Protein AF-A0A5K1K289-F1 (afdb_monomer)

Sequence (414 aa):
MEVDVPARVEAQDSLDLVARRGSVIDAVRGSGSGGRAANVGGSDRELPSACEKLRVLYRQAMAKGHEQRGRTKKTGVDGQLGPEMDSLVNAGTRAGLGCYQLPVMAYFENDRNVSDHRECRRDDSKGCPRCYVPPSTICCSLCNPDDPAFAILTRIPPPLKTSAPRASKVATDYKMSSTDVEFRVALNDFRRQHTLKRYGHVHLNNLGAGMIMGDETLDRIADCAHAGKLTTVETLYQETKWPKSRELGSELLELVNTCCLVRYYPSNSPFVTTPLRTRQPHAEGGPCPSHTAESRPAASRSSGKTVRQCSACGQSGHIKSNVKCPARQKELASDKENSALVSTGSVEATSGPAATPSPTSGDSERPLMMATASGEQTGMLTVYESLWEEPAFHRTRRVMPLSSLIESLRANGA

Organism: NCBI:txid34458

Foldseek 3Di:
DDDDDDDDDDDDDDDDDDDDDDDDDDDDDDDDDDDDDDPPPDPPVPDDDLLRVLLVVLVVQVVVVVVVVPDDDDDDPPVDDRPLVVCLVCQCPDPPRLFNVSSVCSVVVVVVDDQCQCVCPVPDPVGHPVSDDDPDPDGDCSVCVPDVVCVVVPDPDPPPCPPQQAADDFDPPDDDDVLLVVLLVVVQVVLLVVCCVPPNDVCCVPVNSCVQPNPQLSSQLSRCLVVVQLDDLVSSCSNRVRPCSVVCVVVSVVSSCVRRVVPPCPPPPVPPPPPPPPPDDDDDDDDDDDDDDDDDDDDDPDDDDDFDAAPQQRHGDDHVPDPPDPSVVVVVVVVPPPDDDDDDDDDDDDDDDDDDDDDDDDDDDDDDDDDDDDDDDDDPDDDDPPPPPDDDPPPPPPPPPVVVVVVVVVVPDD

Mean predicted aligned error: 19.13 Å

Structure (mmCIF, N/CA/C/O backbone):
data_AF-A0A5K1K289-F1
#
_entry.id   AF-A0A5K1K289-F1
#
loop_
_atom_site.group_PDB
_atom_site.id
_atom_site.type_symbol
_atom_site.label_atom_id
_atom_site.label_alt_id
_atom_site.label_comp_id
_atom_site.label_asym_id
_atom_site.label_entity_id
_atom_site.label_seq_id
_atom_site.pdbx_PDB_ins_code
_atom_site.Cartn_x
_atom_site.Cartn_y
_atom_site.Cartn_z
_atom_site.occupancy
_atom_site.B_iso_or_equiv
_atom_site.auth_seq_id
_atom_site.auth_comp_id
_atom_site.auth_asym_id
_atom_site.auth_atom_id
_atom_site.pdbx_PDB_model_num
ATOM 1 N N . MET A 1 1 ? -26.372 37.349 -21.882 1.00 47.47 1 MET A N 1
ATOM 2 C CA . MET A 1 1 ? -24.943 37.716 -21.941 1.00 47.47 1 MET A CA 1
ATOM 3 C C . MET A 1 1 ? -24.239 36.586 -22.662 1.00 47.47 1 MET A C 1
ATOM 5 O O . MET A 1 1 ? -23.701 35.685 -22.035 1.00 47.47 1 MET A O 1
ATOM 9 N N . GLU A 1 2 ? -24.396 36.589 -23.982 1.00 41.84 2 GLU A N 1
ATOM 10 C CA . GLU A 1 2 ? -23.627 35.754 -24.901 1.00 41.84 2 GLU A CA 1
ATOM 11 C C . GLU A 1 2 ? -22.216 36.330 -24.973 1.00 41.84 2 GLU A C 1
ATOM 13 O O . GLU A 1 2 ? -22.052 37.548 -25.062 1.00 41.84 2 GLU A O 1
ATOM 18 N N . VAL A 1 3 ? -21.208 35.467 -24.877 1.00 50.22 3 VAL A N 1
ATOM 19 C CA . VAL A 1 3 ? -19.817 35.852 -25.103 1.00 50.22 3 VAL A CA 1
ATOM 20 C C . VAL A 1 3 ? -19.289 34.966 -26.218 1.00 50.22 3 VAL A C 1
ATOM 22 O O . VAL A 1 3 ? -19.050 33.774 -26.027 1.00 50.22 3 VAL A O 1
ATOM 25 N N . ASP A 1 4 ? -19.184 35.589 -27.387 1.00 47.75 4 ASP A N 1
ATOM 26 C CA . ASP A 1 4 ? -18.497 35.127 -28.586 1.00 47.75 4 ASP A CA 1
ATOM 27 C C . ASP A 1 4 ? -17.032 34.773 -28.291 1.00 47.75 4 ASP A C 1
ATOM 29 O O . ASP A 1 4 ? -16.306 35.541 -27.655 1.00 47.75 4 ASP A O 1
ATOM 33 N N . VAL A 1 5 ? -16.576 33.635 -28.816 1.00 52.50 5 VAL A N 1
ATOM 34 C CA . VAL A 1 5 ? -15.156 33.263 -28.878 1.00 52.50 5 VAL A CA 1
ATOM 35 C C . VAL A 1 5 ? -14.805 33.042 -30.349 1.00 52.50 5 VAL A C 1
ATOM 37 O O . VAL A 1 5 ? -15.327 32.100 -30.949 1.00 52.50 5 VAL A O 1
ATOM 40 N N . PRO A 1 6 ? -13.932 33.862 -30.962 1.00 57.88 6 PRO A N 1
ATOM 41 C CA . PRO A 1 6 ? -13.556 33.659 -32.349 1.00 57.88 6 PRO A CA 1
ATOM 42 C C . PRO A 1 6 ? -12.428 32.631 -32.491 1.00 57.88 6 PRO A C 1
ATOM 44 O O . PRO A 1 6 ? -11.416 32.659 -31.789 1.00 57.88 6 PRO A O 1
ATOM 47 N N . ALA A 1 7 ? -12.610 31.757 -33.477 1.00 50.91 7 ALA A N 1
ATOM 48 C CA . ALA A 1 7 ? -11.600 30.879 -34.042 1.00 50.91 7 ALA A CA 1
ATOM 49 C C . ALA A 1 7 ? -10.702 31.627 -35.050 1.00 50.91 7 ALA A C 1
ATOM 51 O O . ALA A 1 7 ? -11.191 32.427 -35.848 1.00 50.91 7 ALA A O 1
ATOM 52 N N . ARG A 1 8 ? -9.399 31.312 -35.056 1.00 43.56 8 ARG A N 1
ATOM 53 C CA . ARG A 1 8 ? -8.433 31.586 -36.143 1.00 43.56 8 ARG A CA 1
ATOM 54 C C . ARG A 1 8 ? -7.220 30.659 -35.923 1.00 43.56 8 ARG A C 1
ATOM 56 O O . ARG A 1 8 ? -6.615 30.734 -34.863 1.00 43.56 8 ARG A O 1
ATOM 63 N N . VAL A 1 9 ? -7.051 29.547 -36.648 1.00 45.78 9 VAL A N 1
ATOM 64 C CA . VAL A 1 9 ? -6.423 29.356 -37.981 1.00 45.78 9 VAL A CA 1
ATOM 65 C C . VAL A 1 9 ? -5.069 30.066 -38.113 1.00 45.78 9 VAL A C 1
ATOM 67 O O . VAL A 1 9 ? -5.050 31.287 -38.191 1.00 45.78 9 VAL A O 1
ATOM 70 N N . GLU A 1 10 ? -3.965 29.310 -38.147 1.00 42.19 10 GLU A N 1
ATOM 71 C CA . GLU A 1 10 ? -3.075 29.173 -39.319 1.00 42.19 10 GLU A CA 1
ATOM 72 C C . GLU A 1 10 ? -1.909 28.201 -39.048 1.00 42.19 10 GLU A C 1
ATOM 74 O O . GLU A 1 10 ? -1.416 28.058 -37.930 1.00 42.19 10 GLU A O 1
ATOM 79 N N . ALA A 1 11 ? -1.554 27.478 -40.107 1.00 41.41 11 ALA A N 1
ATOM 80 C CA . ALA A 1 11 ? -0.524 26.457 -40.212 1.00 41.41 11 ALA A CA 1
ATOM 81 C C . ALA A 1 11 ? 0.738 27.030 -40.896 1.00 41.41 11 ALA A C 1
ATOM 83 O O . ALA A 1 11 ? 0.713 28.174 -41.339 1.00 41.41 11 ALA A O 1
ATOM 84 N N . GLN A 1 12 ? 1.752 26.164 -41.075 1.00 35.34 12 GLN A N 1
ATOM 85 C CA . GLN A 1 12 ? 2.943 26.309 -41.947 1.00 35.34 12 GLN A CA 1
ATOM 86 C C . GLN A 1 12 ? 4.083 27.168 -41.366 1.00 35.34 12 GLN A C 1
ATOM 88 O O . GLN A 1 12 ? 3.843 28.127 -40.651 1.00 35.34 12 GLN A O 1
ATOM 93 N N . ASP A 1 13 ? 5.372 26.921 -41.598 1.00 35.12 13 ASP A N 1
ATOM 94 C CA . ASP A 1 13 ? 6.132 25.915 -42.353 1.00 35.12 13 ASP A CA 1
ATOM 95 C C . ASP A 1 13 ? 7.621 26.055 -41.932 1.00 35.12 13 ASP A C 1
ATOM 97 O O . ASP A 1 13 ? 7.991 27.045 -41.302 1.00 35.12 13 ASP A O 1
ATOM 101 N N . SER A 1 14 ? 8.475 25.147 -42.424 1.00 36.44 14 SER A N 1
ATOM 102 C CA . SER A 1 14 ? 9.926 25.331 -42.694 1.00 36.44 14 SER A CA 1
ATOM 103 C C . SER A 1 14 ? 10.974 24.780 -41.707 1.00 36.44 14 SER A C 1
ATOM 105 O O . SER A 1 14 ? 11.369 25.398 -40.722 1.00 36.44 14 SER A O 1
ATOM 107 N N . LEU A 1 15 ? 11.464 23.588 -42.078 1.00 39.09 15 LEU A N 1
ATOM 108 C CA . LEU A 1 15 ? 12.870 23.236 -42.375 1.00 39.09 15 LEU A CA 1
ATOM 109 C C . LEU A 1 15 ? 13.919 24.363 -42.223 1.00 39.09 15 LEU A C 1
ATOM 111 O O . LEU A 1 15 ? 13.751 25.419 -42.821 1.00 39.09 15 LEU A O 1
ATOM 115 N N . ASP A 1 16 ? 15.054 24.103 -41.554 1.00 32.56 16 ASP A N 1
ATOM 116 C CA . ASP A 1 16 ? 16.303 23.700 -42.235 1.00 32.56 16 ASP A CA 1
ATOM 117 C C . ASP A 1 16 ? 17.532 23.531 -41.306 1.00 32.56 16 ASP A C 1
ATOM 119 O O . ASP A 1 16 ? 17.652 24.152 -40.254 1.00 32.56 16 ASP A O 1
ATOM 123 N N . LEU A 1 17 ? 18.464 22.699 -41.791 1.00 33.62 17 LEU A N 1
ATOM 124 C CA . LEU A 1 17 ? 19.926 22.692 -41.590 1.00 33.62 17 LEU A CA 1
ATOM 125 C C . LEU A 1 17 ? 20.539 22.744 -40.170 1.00 33.62 17 LEU A C 1
ATOM 127 O O . LEU A 1 17 ? 20.743 23.813 -39.606 1.00 33.62 17 LEU A O 1
ATOM 131 N N . VAL A 1 18 ? 21.164 21.628 -39.758 1.00 35.69 18 VAL A N 1
ATOM 132 C CA . VAL A 1 18 ? 22.560 21.671 -39.267 1.00 35.69 18 VAL A CA 1
ATOM 133 C C . VAL A 1 18 ? 23.358 20.506 -39.851 1.00 35.69 18 VAL A C 1
ATOM 135 O O . VAL A 1 18 ? 23.206 19.345 -39.480 1.00 35.69 18 VAL A O 1
ATOM 138 N N . ALA A 1 19 ? 24.258 20.863 -40.763 1.00 36.12 19 ALA A N 1
ATOM 139 C CA . ALA A 1 19 ? 25.405 20.072 -41.166 1.00 36.12 19 ALA A CA 1
ATOM 140 C C . ALA A 1 19 ? 26.614 20.364 -40.254 1.00 36.12 19 ALA A C 1
ATOM 142 O O . ALA A 1 19 ? 26.738 21.467 -39.724 1.00 36.12 19 ALA A O 1
ATOM 143 N N . ARG A 1 20 ? 27.565 19.414 -40.253 1.00 34.84 20 ARG A N 1
ATOM 144 C CA . ARG A 1 20 ? 29.016 19.509 -39.944 1.00 34.84 20 ARG A CA 1
ATOM 145 C C . ARG A 1 20 ? 29.505 18.910 -38.620 1.00 34.84 20 ARG A C 1
ATOM 147 O O . ARG A 1 20 ? 29.468 19.553 -37.578 1.00 34.84 20 ARG A O 1
ATOM 154 N N . ARG A 1 21 ? 30.167 17.754 -38.758 1.00 35.81 21 ARG A N 1
ATOM 155 C CA . ARG A 1 21 ? 31.602 17.449 -38.488 1.00 35.81 21 ARG A CA 1
ATOM 156 C C . ARG A 1 21 ? 31.706 15.910 -38.466 1.00 35.81 21 ARG A C 1
ATOM 158 O O . ARG A 1 21 ? 30.954 15.286 -37.742 1.00 35.81 21 ARG A O 1
ATOM 165 N N . GLY A 1 22 ? 32.488 15.190 -39.270 1.00 31.39 22 GLY A N 1
ATOM 166 C CA . GLY A 1 22 ? 33.753 15.486 -39.936 1.00 31.39 22 GLY A CA 1
ATOM 167 C C . GLY A 1 22 ? 34.890 14.788 -39.182 1.00 31.39 22 GLY A C 1
ATOM 168 O O . GLY A 1 22 ? 35.335 15.349 -38.192 1.00 31.39 22 GLY A O 1
ATOM 169 N N . SER A 1 23 ? 35.301 13.589 -39.628 1.00 34.81 23 SER A N 1
ATOM 170 C CA . SER A 1 23 ? 36.657 12.981 -39.549 1.00 34.81 23 SER A CA 1
ATOM 171 C C . SER A 1 23 ? 36.535 11.522 -40.037 1.00 34.81 23 SER A C 1
ATOM 173 O O . SER A 1 23 ? 35.845 10.734 -39.402 1.00 34.81 23 SER A O 1
ATOM 175 N N . VAL A 1 24 ? 36.923 11.158 -41.268 1.00 37.47 24 VAL A N 1
ATOM 176 C CA . VAL A 1 24 ? 38.293 10.780 -41.696 1.00 37.47 24 VAL A CA 1
ATOM 177 C C . VAL A 1 24 ? 38.912 9.787 -40.712 1.00 37.47 24 VAL A C 1
ATOM 179 O O . VAL A 1 24 ? 39.192 10.232 -39.604 1.00 37.47 24 VAL A O 1
ATOM 182 N N . ILE A 1 25 ? 39.049 8.492 -41.074 1.00 37.78 25 ILE A N 1
ATOM 183 C CA . ILE A 1 25 ? 40.308 7.818 -41.495 1.00 37.78 25 ILE A CA 1
ATOM 184 C C . ILE A 1 25 ? 39.994 6.495 -42.257 1.00 37.78 25 ILE A C 1
ATOM 186 O O . ILE A 1 25 ? 39.245 5.652 -41.777 1.00 37.78 25 ILE A O 1
ATOM 190 N N . ASP A 1 26 ? 40.573 6.403 -43.457 1.00 32.72 26 ASP A N 1
ATOM 191 C CA . ASP A 1 26 ? 41.048 5.292 -44.303 1.00 32.72 26 ASP A CA 1
ATOM 192 C C . ASP A 1 26 ? 40.295 3.981 -44.595 1.00 32.72 26 ASP A C 1
ATOM 194 O O . ASP A 1 26 ? 39.949 3.150 -43.758 1.00 32.72 26 ASP A O 1
ATOM 198 N N . ALA A 1 27 ? 40.234 3.755 -45.909 1.00 39.59 27 ALA A N 1
ATOM 199 C CA . ALA A 1 27 ? 40.053 2.492 -46.589 1.00 39.59 27 ALA A CA 1
ATOM 200 C C . ALA A 1 27 ? 41.315 1.619 -46.510 1.00 39.59 27 ALA A C 1
ATOM 202 O O . ALA A 1 27 ? 42.403 2.074 -46.852 1.00 39.59 27 ALA A O 1
ATOM 203 N N . VAL A 1 28 ? 41.143 0.321 -46.244 1.00 38.47 28 VAL A N 1
ATOM 204 C CA . VAL A 1 28 ? 42.024 -0.717 -46.798 1.00 38.47 28 VAL A CA 1
ATOM 205 C C . VAL A 1 28 ? 41.165 -1.855 -47.337 1.00 38.47 28 VAL A C 1
ATOM 207 O O . VAL A 1 28 ? 40.504 -2.596 -46.614 1.00 38.47 28 VAL A O 1
ATOM 210 N N . ARG A 1 29 ? 41.194 -1.960 -48.663 1.00 41.94 29 ARG A N 1
ATOM 211 C CA . ARG A 1 29 ? 40.750 -3.089 -49.474 1.00 41.94 29 ARG A CA 1
ATOM 212 C C . ARG A 1 29 ? 41.887 -4.113 -49.473 1.00 41.94 29 ARG A C 1
ATOM 214 O O . ARG A 1 29 ? 42.987 -3.778 -49.899 1.00 41.94 29 ARG A O 1
ATOM 221 N N . GLY A 1 30 ? 41.631 -5.339 -49.029 1.00 33.19 30 GLY A N 1
ATOM 222 C CA . GLY A 1 30 ? 42.625 -6.413 -49.038 1.00 33.19 30 GLY A CA 1
ATOM 223 C C . GLY A 1 30 ? 41.967 -7.783 -49.122 1.00 33.19 30 GLY A C 1
ATOM 224 O O . GLY A 1 30 ? 41.437 -8.290 -48.140 1.00 33.19 30 GLY A O 1
ATOM 225 N N . SER A 1 31 ? 41.980 -8.350 -50.322 1.00 44.38 31 SER A N 1
ATOM 226 C CA . SER A 1 31 ? 41.535 -9.702 -50.640 1.00 44.38 31 SER A CA 1
ATOM 227 C C . SER A 1 31 ? 42.479 -10.765 -50.066 1.00 44.38 31 SER A C 1
ATOM 229 O O . SER A 1 31 ? 43.686 -10.646 -50.215 1.00 44.38 31 SER A O 1
ATOM 231 N N . GLY A 1 32 ? 41.889 -11.830 -49.515 1.00 41.91 32 GLY A N 1
ATOM 232 C CA . GLY A 1 32 ? 42.283 -13.236 -49.677 1.00 41.91 32 GLY A CA 1
ATOM 233 C C . GLY A 1 32 ? 43.694 -13.701 -49.293 1.00 41.91 32 GLY A C 1
ATOM 234 O O . GLY A 1 32 ? 44.652 -13.433 -49.999 1.00 41.91 32 GLY A O 1
ATOM 235 N N . SER A 1 33 ? 43.765 -14.609 -48.314 1.00 36.38 33 SER A N 1
ATOM 236 C CA . SER A 1 33 ? 44.595 -15.825 -48.401 1.00 36.38 33 SER A CA 1
ATOM 237 C C . SER A 1 33 ? 44.296 -16.757 -47.228 1.00 36.38 33 SER A C 1
ATOM 239 O O . SER A 1 33 ? 44.348 -16.339 -46.072 1.00 36.38 33 SER A O 1
ATOM 241 N N . GLY A 1 34 ? 44.003 -18.024 -47.530 1.00 46.41 34 GLY A N 1
ATOM 242 C CA . GLY A 1 34 ? 43.912 -19.093 -46.542 1.00 46.41 34 GLY A CA 1
ATOM 243 C C . GLY A 1 34 ? 45.229 -19.253 -45.782 1.00 46.41 34 GLY A C 1
ATOM 244 O O . GLY A 1 34 ? 46.280 -19.465 -46.382 1.00 46.41 34 GLY A O 1
ATOM 245 N N . GLY A 1 35 ? 45.155 -19.146 -44.458 1.00 36.97 35 GLY A N 1
ATOM 246 C CA . GLY A 1 35 ? 46.272 -19.316 -43.539 1.00 36.97 35 GLY A CA 1
ATOM 247 C C . GLY A 1 35 ? 45.923 -20.367 -42.495 1.00 36.97 35 GLY A C 1
ATOM 248 O O . GLY A 1 35 ? 44.934 -20.240 -41.780 1.00 36.97 35 GLY A O 1
ATOM 249 N N . ARG A 1 36 ? 46.737 -21.422 -42.463 1.00 42.59 36 ARG A N 1
ATOM 250 C CA . ARG A 1 36 ? 46.759 -22.532 -41.504 1.00 42.59 36 ARG A CA 1
ATOM 251 C C . ARG A 1 36 ? 46.428 -22.108 -40.069 1.00 42.59 36 ARG A C 1
ATOM 253 O O . ARG A 1 36 ? 47.024 -21.176 -39.540 1.00 42.59 36 ARG A O 1
ATOM 260 N N . ALA A 1 37 ? 45.571 -22.905 -39.433 1.00 47.81 37 ALA A N 1
ATOM 261 C CA . ALA A 1 37 ? 45.344 -22.921 -37.997 1.00 47.81 37 ALA A CA 1
ATOM 262 C C . ALA A 1 37 ? 46.673 -23.114 -37.244 1.00 47.81 37 ALA A C 1
ATOM 264 O O . ALA A 1 37 ? 47.209 -24.220 -37.165 1.00 47.81 37 ALA A O 1
ATOM 265 N N . ALA A 1 38 ? 47.208 -22.022 -36.702 1.00 45.38 38 ALA A N 1
ATOM 266 C CA . ALA A 1 38 ? 48.194 -22.076 -35.641 1.00 45.38 38 ALA A CA 1
ATOM 267 C C . ALA A 1 38 ? 47.439 -22.353 -34.338 1.00 45.38 38 ALA A C 1
ATOM 269 O O . ALA A 1 38 ? 46.664 -21.530 -33.857 1.00 45.38 38 ALA A O 1
ATOM 270 N N . ASN A 1 39 ? 47.650 -23.552 -33.805 1.00 51.91 39 ASN A N 1
ATOM 271 C CA . ASN A 1 39 ? 47.181 -23.993 -32.503 1.00 51.91 39 ASN A CA 1
ATOM 272 C C . ASN A 1 39 ? 47.946 -23.208 -31.419 1.00 51.91 39 ASN A C 1
ATOM 274 O O . ASN A 1 39 ? 48.962 -23.670 -30.902 1.00 51.91 39 ASN A O 1
ATOM 278 N N . VAL A 1 40 ? 47.516 -21.974 -31.141 1.00 49.16 40 VAL A N 1
ATOM 279 C CA . VAL A 1 40 ? 48.031 -21.164 -30.030 1.00 49.16 40 VAL A CA 1
ATOM 280 C C . VAL A 1 40 ? 47.318 -21.629 -28.765 1.00 49.16 40 VAL A C 1
ATOM 282 O O . VAL A 1 40 ? 46.292 -21.092 -28.361 1.00 49.16 40 VAL A O 1
ATOM 285 N N . GLY A 1 41 ? 47.866 -22.682 -28.159 1.00 49.41 41 GLY A N 1
ATOM 286 C CA . GLY A 1 41 ? 47.523 -23.146 -26.818 1.00 49.41 41 GLY A CA 1
ATOM 287 C C . GLY A 1 41 ? 48.042 -22.181 -25.753 1.00 49.41 41 GLY A C 1
ATOM 288 O O . GLY A 1 41 ? 48.941 -22.523 -24.993 1.00 49.41 41 GLY A O 1
ATOM 289 N N . GLY A 1 42 ? 47.502 -20.963 -25.724 1.00 49.22 42 GLY A N 1
ATOM 290 C CA . GLY A 1 42 ? 47.603 -20.056 -24.589 1.00 49.22 42 GLY A CA 1
ATOM 291 C C . GLY A 1 42 ? 46.333 -20.202 -23.768 1.00 49.22 42 GLY A C 1
ATOM 292 O O . GLY A 1 42 ? 45.286 -19.702 -24.163 1.00 49.22 42 GLY A O 1
ATOM 293 N N . SER A 1 43 ? 46.395 -20.933 -22.656 1.00 54.25 43 SER A N 1
ATOM 294 C CA . SER A 1 43 ? 45.292 -21.024 -21.700 1.00 54.25 43 SER A CA 1
ATOM 295 C C . SER A 1 43 ? 45.162 -19.703 -20.937 1.00 54.25 43 SER A C 1
ATOM 297 O O . SER A 1 43 ? 45.488 -19.633 -19.749 1.00 54.25 43 SER A O 1
ATOM 299 N N . ASP A 1 44 ? 44.721 -18.649 -21.621 1.00 59.03 44 ASP A N 1
ATOM 300 C CA . ASP A 1 44 ? 44.201 -17.461 -20.962 1.00 59.03 44 ASP A CA 1
ATOM 301 C C . ASP A 1 44 ? 42.974 -17.914 -20.178 1.00 59.03 44 ASP A C 1
ATOM 303 O O . ASP A 1 44 ? 41.914 -18.215 -20.726 1.00 59.03 44 ASP A O 1
ATOM 307 N N . ARG A 1 45 ? 43.155 -18.062 -18.864 1.00 72.00 45 ARG A N 1
ATOM 308 C CA . ARG A 1 45 ? 42.055 -18.271 -17.930 1.00 72.00 45 ARG A CA 1
ATOM 309 C C . ARG A 1 45 ? 41.221 -17.001 -17.946 1.00 72.00 45 ARG A C 1
ATOM 311 O O . ARG A 1 45 ? 41.476 -16.083 -17.169 1.00 72.00 45 ARG A O 1
ATOM 318 N N . GLU A 1 46 ? 40.265 -16.958 -18.864 1.00 85.00 46 GLU A N 1
ATOM 319 C CA . GLU A 1 46 ? 39.296 -15.885 -18.988 1.00 85.00 46 GLU A CA 1
ATOM 320 C C . GLU A 1 46 ? 38.656 -15.669 -17.613 1.00 85.00 46 GLU A C 1
ATOM 322 O O . GLU A 1 46 ? 38.057 -16.573 -17.021 1.00 85.00 46 GLU A O 1
ATOM 327 N N . LEU A 1 47 ? 38.908 -14.495 -17.031 1.00 78.44 47 LEU A N 1
ATOM 328 C CA . LEU A 1 47 ? 38.413 -14.185 -15.700 1.00 78.44 47 LEU A CA 1
ATOM 329 C C . LEU A 1 47 ? 36.882 -14.218 -15.744 1.00 78.44 47 LEU A C 1
ATOM 331 O O . LEU A 1 47 ? 36.295 -13.594 -16.629 1.00 78.44 47 LEU A O 1
ATOM 335 N N . PRO A 1 48 ? 36.217 -14.897 -14.788 1.00 87.75 48 PRO A N 1
ATOM 336 C CA . PRO A 1 48 ? 34.768 -14.997 -14.801 1.00 87.75 48 PRO A CA 1
ATOM 337 C C . PRO A 1 48 ? 34.152 -13.600 -14.795 1.00 87.75 48 PRO A C 1
ATOM 339 O O . PRO A 1 48 ? 34.577 -12.724 -14.025 1.00 87.75 48 PRO A O 1
ATOM 342 N N . SER A 1 49 ? 33.145 -13.410 -15.651 1.00 94.06 49 SER A N 1
ATOM 343 C CA . SER A 1 49 ? 32.408 -12.153 -15.743 1.00 94.06 49 SER A CA 1
ATOM 344 C C . SER A 1 49 ? 31.829 -11.767 -14.377 1.00 94.06 49 SER A C 1
ATOM 346 O O . SER A 1 49 ? 31.634 -12.604 -13.488 1.00 94.06 49 SER A O 1
ATOM 348 N N . ALA A 1 50 ? 31.540 -10.482 -14.181 1.00 94.00 50 ALA A N 1
ATOM 349 C CA . ALA A 1 50 ? 30.955 -10.017 -12.926 1.00 94.00 50 ALA A CA 1
ATOM 350 C C . ALA A 1 50 ? 29.606 -10.711 -12.620 1.00 94.00 50 ALA A C 1
ATOM 352 O O . ALA A 1 50 ? 29.353 -11.071 -11.469 1.00 94.00 50 ALA A O 1
ATOM 353 N N . CYS A 1 51 ? 28.793 -10.993 -13.649 1.00 95.75 51 CYS A N 1
ATOM 354 C CA . CYS A 1 51 ? 27.564 -11.782 -13.524 1.00 95.75 51 CYS A CA 1
ATOM 355 C C . CYS A 1 51 ? 27.838 -13.219 -13.058 1.00 95.75 51 CYS A C 1
ATOM 357 O O . CYS A 1 51 ? 27.147 -13.715 -12.170 1.00 95.75 51 CYS A O 1
ATOM 359 N N . GLU A 1 52 ? 28.868 -13.879 -13.599 1.00 96.38 52 GLU A N 1
ATOM 360 C CA . GLU A 1 52 ? 29.242 -15.240 -13.193 1.00 96.38 52 GLU A CA 1
ATOM 361 C C . GLU A 1 52 ? 29.652 -15.295 -11.720 1.00 96.38 52 GLU A C 1
ATOM 363 O O . GLU A 1 52 ? 29.172 -16.147 -10.970 1.00 96.38 52 GLU A O 1
ATOM 368 N N . LYS A 1 53 ? 30.465 -14.332 -11.269 1.00 95.38 53 LYS A N 1
ATOM 369 C CA . LYS A 1 53 ? 30.864 -14.225 -9.858 1.00 95.38 53 LYS A CA 1
ATOM 370 C C . LYS A 1 53 ? 29.647 -14.097 -8.936 1.00 95.38 53 LYS A C 1
ATOM 372 O O . LYS A 1 53 ? 29.599 -14.763 -7.902 1.00 95.38 53 LYS A O 1
ATOM 377 N N . LEU A 1 54 ? 28.648 -13.294 -9.311 1.00 96.12 54 LEU A N 1
ATOM 378 C CA . LEU A 1 54 ? 27.412 -13.152 -8.534 1.00 96.12 54 LEU A CA 1
ATOM 379 C C . LEU A 1 54 ? 26.569 -14.424 -8.530 1.00 96.12 54 LEU A C 1
ATOM 381 O O . LEU A 1 54 ? 26.105 -14.830 -7.469 1.00 96.12 54 LEU A O 1
ATOM 385 N N . ARG A 1 55 ? 26.425 -15.097 -9.675 1.00 96.56 55 ARG A N 1
ATOM 386 C CA . ARG A 1 55 ? 25.690 -16.367 -9.750 1.00 96.56 55 ARG A CA 1
ATOM 387 C C . ARG A 1 55 ? 26.306 -17.436 -8.856 1.00 96.56 55 ARG A C 1
ATOM 389 O O . ARG A 1 55 ? 25.577 -18.134 -8.152 1.00 96.56 55 ARG A O 1
ATOM 396 N N . VAL A 1 56 ? 27.636 -17.533 -8.823 1.00 96.12 56 VAL A N 1
ATOM 397 C CA . VAL A 1 56 ? 28.342 -18.438 -7.904 1.00 96.12 56 VAL A CA 1
ATOM 398 C C . VAL A 1 56 ? 28.036 -18.083 -6.447 1.00 96.12 56 VAL A C 1
ATOM 400 O O . VAL A 1 56 ? 27.702 -18.974 -5.666 1.00 96.12 56 VAL A O 1
ATOM 403 N N . LEU A 1 57 ? 28.077 -16.797 -6.085 1.00 94.94 57 LEU A N 1
ATOM 404 C CA . LEU A 1 57 ? 27.741 -16.344 -4.730 1.00 94.94 57 LEU A CA 1
ATOM 405 C C . LEU A 1 57 ? 26.295 -16.686 -4.340 1.00 94.94 57 LEU A C 1
ATOM 407 O O . LEU A 1 57 ? 26.070 -17.189 -3.238 1.00 94.94 57 LEU A O 1
ATOM 411 N N . TYR A 1 58 ? 25.327 -16.468 -5.233 1.00 95.88 58 TYR A N 1
ATOM 412 C CA . TYR A 1 58 ? 23.915 -16.779 -4.985 1.00 95.88 58 TYR A CA 1
ATOM 413 C C . TYR A 1 58 ? 23.696 -18.280 -4.786 1.00 95.88 58 TYR A C 1
ATOM 415 O O . TYR A 1 58 ? 23.101 -18.694 -3.791 1.00 95.88 58 TYR A O 1
ATOM 423 N N . ARG A 1 59 ? 24.280 -19.119 -5.653 1.00 95.31 59 ARG A N 1
ATOM 424 C CA . ARG A 1 59 ? 24.209 -20.585 -5.519 1.00 95.31 59 ARG A CA 1
ATOM 425 C C . ARG A 1 59 ? 24.821 -21.074 -4.204 1.00 95.31 59 ARG A C 1
ATOM 427 O O . ARG A 1 59 ? 24.221 -21.905 -3.527 1.00 95.31 59 ARG A O 1
ATOM 434 N N . GLN A 1 60 ? 25.976 -20.535 -3.806 1.00 95.31 60 GLN A N 1
ATOM 435 C CA . GLN A 1 60 ? 26.622 -20.890 -2.536 1.00 95.31 60 GLN A CA 1
ATOM 436 C C . GLN A 1 60 ? 25.777 -20.497 -1.318 1.00 95.31 60 GLN A C 1
ATOM 438 O O . GLN A 1 60 ? 25.699 -21.250 -0.348 1.00 95.31 60 GLN A O 1
ATOM 443 N N . ALA A 1 61 ? 25.147 -19.324 -1.349 1.00 91.88 61 ALA A N 1
ATOM 444 C CA . ALA A 1 61 ? 24.303 -18.857 -0.258 1.00 91.88 61 ALA A CA 1
ATOM 445 C C . ALA A 1 61 ? 22.992 -19.657 -0.150 1.00 91.88 61 ALA A C 1
ATOM 447 O O . ALA A 1 61 ? 22.594 -20.019 0.959 1.00 91.88 61 ALA A O 1
ATOM 448 N N . MET A 1 62 ? 22.377 -20.020 -1.280 1.00 89.00 62 MET A N 1
ATOM 449 C CA . MET A 1 62 ? 21.206 -20.906 -1.314 1.00 89.00 62 MET A CA 1
ATOM 450 C C . MET A 1 62 ? 21.522 -22.307 -0.772 1.00 89.00 62 MET A C 1
ATOM 452 O O . MET A 1 62 ? 20.750 -22.842 0.025 1.00 89.00 62 MET A O 1
ATOM 456 N N . ALA A 1 63 ? 22.677 -22.877 -1.137 1.00 91.06 63 ALA A N 1
ATOM 457 C CA . ALA A 1 63 ? 23.115 -24.179 -0.628 1.00 91.06 63 ALA A CA 1
ATOM 458 C C . ALA A 1 63 ? 23.268 -24.172 0.906 1.00 91.06 63 ALA A C 1
ATOM 460 O O . ALA A 1 63 ? 22.753 -25.057 1.588 1.00 91.06 63 ALA A O 1
ATOM 461 N N . LYS A 1 64 ? 23.881 -23.118 1.465 1.00 88.19 64 LYS A N 1
ATOM 462 C CA . LYS A 1 64 ? 24.039 -22.945 2.922 1.00 88.19 64 LYS A CA 1
ATOM 463 C C . LYS A 1 64 ? 22.708 -22.729 3.649 1.00 88.19 64 LYS A C 1
ATOM 465 O O . LYS A 1 64 ? 22.526 -23.210 4.767 1.00 88.19 64 LYS A O 1
ATOM 470 N N . GLY A 1 65 ? 21.765 -22.017 3.028 1.00 80.44 65 GLY A N 1
ATOM 471 C CA . GLY A 1 65 ? 20.440 -21.769 3.605 1.00 80.44 65 GLY A CA 1
ATOM 472 C C . GLY A 1 65 ? 19.607 -23.044 3.788 1.00 80.44 65 GLY A C 1
ATOM 473 O O . GLY A 1 65 ? 18.818 -23.136 4.731 1.00 80.44 65 GLY A O 1
ATOM 474 N N . HIS A 1 66 ? 19.804 -24.049 2.930 1.00 73.88 66 HIS A N 1
ATOM 475 C CA . HIS A 1 66 ? 19.102 -25.328 3.035 1.00 73.88 66 HIS A CA 1
ATOM 476 C C . HIS A 1 66 ? 19.594 -26.171 4.224 1.00 73.88 66 HIS A C 1
ATOM 478 O O . HIS A 1 66 ? 18.786 -26.796 4.910 1.00 73.88 66 HIS A O 1
ATOM 484 N N . GLU A 1 67 ? 20.894 -26.133 4.535 1.00 76.62 67 GLU A N 1
ATOM 485 C CA . GLU A 1 67 ? 21.465 -26.864 5.678 1.00 76.62 67 GLU A CA 1
ATOM 486 C C . GLU A 1 67 ? 21.009 -26.296 7.031 1.00 76.62 67 GLU A C 1
ATOM 488 O O . GLU A 1 67 ? 20.773 -27.042 7.983 1.00 76.62 67 GLU A O 1
ATOM 493 N N . GLN A 1 68 ? 20.815 -24.976 7.127 1.00 63.62 68 GLN A N 1
ATOM 494 C CA . GLN A 1 68 ? 20.435 -24.322 8.386 1.00 63.62 68 GLN A CA 1
ATOM 495 C C . GLN A 1 68 ? 18.942 -24.446 8.725 1.00 63.62 68 GLN A C 1
ATOM 497 O O . GLN A 1 68 ? 18.573 -24.411 9.901 1.00 63.62 68 GLN A O 1
ATOM 502 N N . ARG A 1 69 ? 18.070 -24.662 7.730 1.00 60.28 69 ARG A N 1
ATOM 503 C CA . ARG A 1 69 ? 16.621 -24.831 7.955 1.00 60.28 69 ARG A CA 1
ATOM 504 C C . ARG A 1 69 ? 16.252 -26.105 8.719 1.00 60.28 69 ARG A C 1
ATOM 506 O O . ARG A 1 69 ? 15.152 -26.177 9.261 1.00 60.28 69 ARG A O 1
ATOM 513 N N . GLY A 1 70 ? 17.154 -27.083 8.809 1.00 65.31 70 GLY A N 1
ATOM 514 C CA . GLY A 1 70 ? 16.890 -28.355 9.484 1.00 65.31 70 GLY A CA 1
ATOM 515 C C . GLY A 1 70 ? 16.969 -28.327 11.016 1.00 65.31 70 GLY A C 1
ATOM 516 O O . GLY A 1 70 ? 16.559 -29.305 11.638 1.00 65.31 70 GLY A O 1
ATOM 517 N N . ARG A 1 71 ? 17.502 -27.268 11.653 1.00 61.41 71 ARG A N 1
ATOM 518 C CA . ARG A 1 71 ? 17.889 -27.350 13.081 1.00 61.41 71 ARG A CA 1
ATOM 519 C C . ARG A 1 71 ? 17.339 -26.299 14.039 1.00 61.41 71 ARG A C 1
ATOM 521 O O . ARG A 1 71 ? 17.452 -26.511 15.244 1.00 61.41 71 ARG A O 1
ATOM 528 N N . THR A 1 72 ? 16.698 -25.225 13.588 1.00 53.34 72 THR A N 1
ATOM 529 C CA . THR A 1 72 ? 16.229 -24.174 14.508 1.00 53.34 72 THR A CA 1
ATOM 530 C C . THR A 1 72 ? 14.731 -23.918 14.398 1.00 53.34 72 THR A C 1
ATOM 532 O O . THR A 1 72 ? 14.187 -23.455 13.396 1.00 53.34 72 THR A O 1
ATOM 535 N N . LYS A 1 73 ? 14.044 -24.248 15.494 1.00 59.56 73 LYS A N 1
ATOM 536 C CA . LYS A 1 73 ? 12.608 -24.092 15.704 1.00 59.56 73 LYS A CA 1
ATOM 537 C C . LYS A 1 73 ? 12.265 -22.598 15.809 1.00 59.56 73 LYS A C 1
ATOM 539 O O . LYS A 1 73 ? 12.278 -22.026 16.887 1.00 59.56 73 LYS A O 1
ATOM 544 N N . LYS A 1 74 ? 12.007 -21.988 14.651 1.00 62.50 74 LYS A N 1
ATOM 545 C CA . LYS A 1 74 ? 11.129 -20.835 14.376 1.00 62.50 74 LYS A CA 1
ATOM 546 C C . LYS A 1 74 ? 10.719 -19.986 15.600 1.00 62.50 74 LYS A C 1
ATOM 548 O O . LYS A 1 74 ? 9.595 -20.095 16.078 1.00 62.50 74 LYS A O 1
ATOM 553 N N . THR A 1 75 ? 11.577 -19.058 16.015 1.00 52.16 75 THR A N 1
ATOM 554 C CA . THR A 1 75 ? 11.168 -17.846 16.745 1.00 52.16 75 THR A CA 1
ATOM 555 C C . THR A 1 75 ? 12.023 -16.680 16.272 1.00 52.16 75 THR A C 1
ATOM 557 O O . THR A 1 75 ? 13.204 -16.627 16.589 1.00 52.16 75 THR A O 1
ATOM 560 N N . GLY A 1 76 ? 11.422 -15.766 15.511 1.00 50.72 76 GLY A N 1
ATOM 561 C CA . GLY A 1 76 ? 12.055 -14.522 15.071 1.00 50.72 76 GLY A CA 1
ATOM 562 C C . GLY A 1 76 ? 11.976 -14.337 13.564 1.00 50.72 76 GLY A C 1
ATOM 563 O O . GLY A 1 76 ? 12.699 -14.978 12.811 1.00 50.72 76 GLY A O 1
ATOM 564 N N . VAL A 1 77 ? 11.071 -13.462 13.128 1.00 56.38 77 VAL A N 1
ATOM 565 C CA . VAL A 1 77 ? 10.992 -12.927 11.762 1.00 56.38 77 VAL A CA 1
ATOM 566 C C . VAL A 1 77 ? 12.143 -11.934 11.589 1.00 56.38 77 VAL A C 1
ATOM 568 O O . VAL A 1 77 ? 11.930 -10.733 11.455 1.00 56.38 77 VAL A O 1
ATOM 571 N N . ASP A 1 78 ? 13.378 -12.416 11.656 1.00 59.72 78 ASP A N 1
ATOM 572 C CA . ASP A 1 78 ? 14.509 -11.616 11.217 1.00 59.72 78 ASP A CA 1
ATOM 573 C C . ASP A 1 78 ? 14.477 -11.683 9.696 1.00 59.72 78 ASP A C 1
ATOM 575 O O . ASP A 1 78 ? 14.859 -12.680 9.085 1.00 59.72 78 ASP A O 1
ATOM 579 N N . GLY A 1 79 ? 13.874 -10.648 9.104 1.00 70.94 79 GLY A N 1
ATOM 580 C CA . GLY A 1 79 ? 13.711 -10.437 7.668 1.00 70.94 79 GLY A CA 1
ATOM 581 C C . GLY A 1 79 ? 15.052 -10.234 6.971 1.00 70.94 79 GLY A C 1
ATOM 582 O O . GLY A 1 79 ? 15.300 -9.185 6.382 1.00 70.94 79 GLY A O 1
ATOM 583 N N . GLN A 1 80 ? 15.932 -11.224 7.078 1.00 81.25 80 GLN A N 1
ATOM 584 C CA . GLN A 1 80 ? 17.188 -11.265 6.369 1.00 81.25 80 GLN A CA 1
ATOM 585 C C . GLN A 1 80 ? 16.861 -11.351 4.881 1.00 81.25 80 GLN A C 1
ATOM 587 O O . GLN A 1 80 ? 16.225 -12.300 4.417 1.00 81.25 80 GLN A O 1
ATOM 592 N N . LEU A 1 81 ? 17.240 -10.308 4.147 1.00 86.75 81 LEU A N 1
ATOM 593 C CA . LEU A 1 81 ? 17.093 -10.281 2.702 1.00 86.75 81 LEU A CA 1
ATOM 594 C C . LEU A 1 81 ? 17.922 -11.422 2.108 1.00 86.75 81 LEU A C 1
ATOM 596 O O . LEU A 1 81 ? 19.052 -11.668 2.537 1.00 86.75 81 LEU A O 1
ATOM 600 N N . GLY A 1 82 ? 17.357 -12.109 1.114 1.00 90.06 82 GLY A N 1
ATOM 601 C CA . GLY A 1 82 ? 18.127 -13.048 0.303 1.00 90.06 82 GLY A CA 1
ATOM 602 C C . GLY A 1 82 ? 19.351 -12.346 -0.300 1.00 90.06 82 GLY A C 1
ATOM 603 O O . GLY A 1 82 ? 19.296 -11.136 -0.542 1.00 90.06 82 GLY A O 1
ATOM 604 N N . PRO A 1 83 ? 20.461 -13.062 -0.532 1.00 93.94 83 PRO A N 1
ATOM 605 C CA . PRO A 1 83 ? 21.706 -12.478 -1.037 1.00 93.94 83 PRO A CA 1
ATOM 606 C C . PRO A 1 83 ? 21.518 -11.724 -2.363 1.00 93.94 83 PRO A C 1
ATOM 608 O O . PRO A 1 83 ? 22.231 -10.760 -2.627 1.00 93.94 83 PRO A O 1
ATOM 611 N N . GLU A 1 84 ? 20.538 -12.120 -3.173 1.00 94.75 84 GLU A N 1
ATOM 612 C CA . GLU A 1 84 ? 20.166 -11.469 -4.427 1.00 94.75 84 GLU A CA 1
ATOM 613 C C . GLU A 1 84 ? 19.554 -10.091 -4.176 1.00 94.75 84 GLU A C 1
ATOM 615 O O . GLU A 1 84 ? 20.011 -9.084 -4.721 1.00 94.75 84 GLU A O 1
ATOM 620 N N . MET A 1 85 ? 18.559 -10.043 -3.285 1.00 95.06 85 MET A N 1
ATOM 621 C CA . MET A 1 85 ? 17.903 -8.802 -2.879 1.00 95.06 85 MET A CA 1
ATOM 622 C C . MET A 1 85 ? 18.864 -7.884 -2.130 1.00 95.06 85 MET A C 1
ATOM 624 O O . MET A 1 85 ? 18.842 -6.675 -2.344 1.00 95.06 85 MET A O 1
ATOM 628 N N . ASP A 1 86 ? 19.737 -8.442 -1.294 1.00 94.75 86 ASP A N 1
ATOM 629 C CA . ASP A 1 86 ? 20.749 -7.665 -0.590 1.00 94.75 86 ASP A CA 1
ATOM 630 C C . ASP A 1 86 ? 21.767 -7.051 -1.563 1.00 94.75 86 ASP A C 1
ATOM 632 O O . ASP A 1 86 ? 22.074 -5.865 -1.459 1.00 94.75 86 ASP A O 1
ATOM 636 N N . SER A 1 87 ? 22.235 -7.811 -2.560 1.00 96.06 87 SER A N 1
ATOM 637 C CA . SER A 1 87 ? 23.080 -7.278 -3.634 1.00 96.06 87 SER A CA 1
ATOM 638 C C . SER A 1 87 ? 22.392 -6.166 -4.423 1.00 96.06 87 SER A C 1
ATOM 640 O O . SER A 1 87 ? 23.057 -5.198 -4.779 1.00 96.06 87 SER A O 1
ATOM 642 N N . LEU A 1 88 ? 21.088 -6.280 -4.693 1.00 96.56 88 LEU A N 1
ATOM 643 C CA . LEU A 1 88 ? 20.325 -5.247 -5.395 1.00 96.56 88 LEU A CA 1
ATOM 644 C C . LEU A 1 88 ? 20.194 -3.969 -4.555 1.00 96.56 88 LEU A C 1
ATOM 646 O O . LEU A 1 88 ? 20.528 -2.888 -5.032 1.00 96.56 88 LEU A O 1
ATOM 650 N N . VAL A 1 89 ? 19.752 -4.086 -3.300 1.00 95.56 89 VAL A N 1
ATOM 651 C CA . VAL A 1 89 ? 19.558 -2.942 -2.390 1.00 95.56 89 VAL A CA 1
ATOM 652 C C . VAL A 1 89 ? 20.885 -2.241 -2.089 1.00 95.56 89 VAL A C 1
ATOM 654 O O . VAL A 1 89 ? 20.944 -1.014 -2.048 1.00 95.56 89 VAL A O 1
ATOM 657 N N . ASN A 1 90 ? 21.963 -3.013 -1.932 1.00 95.06 90 ASN A N 1
ATOM 658 C CA . ASN A 1 90 ? 23.290 -2.513 -1.578 1.00 95.06 90 ASN A CA 1
ATOM 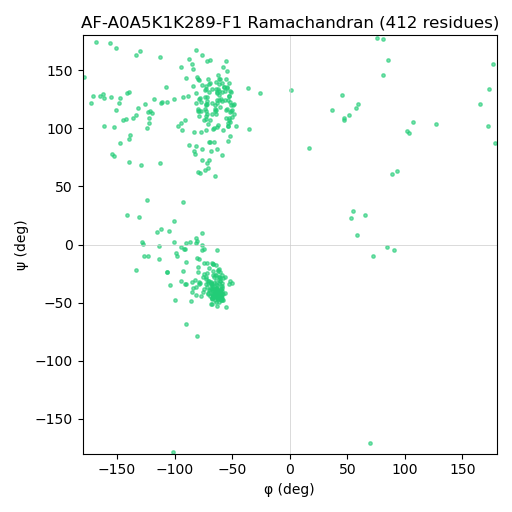659 C C . ASN A 1 90 ? 24.239 -2.406 -2.784 1.00 95.06 90 ASN A C 1
ATOM 661 O O . ASN A 1 90 ? 25.455 -2.352 -2.599 1.00 95.06 90 ASN A O 1
ATOM 665 N N . ALA A 1 91 ? 23.730 -2.365 -4.020 1.00 96.31 91 ALA A N 1
ATOM 666 C CA . ALA A 1 91 ? 24.581 -2.357 -5.216 1.00 96.31 91 ALA A CA 1
ATOM 667 C C . ALA A 1 91 ? 25.549 -1.162 -5.260 1.00 96.31 91 ALA A C 1
ATOM 669 O O . ALA A 1 91 ? 26.670 -1.291 -5.750 1.00 96.31 91 ALA A O 1
ATOM 670 N N . GLY A 1 92 ? 25.133 -0.009 -4.721 1.00 94.75 92 GLY A N 1
ATOM 671 C CA . GLY A 1 92 ? 25.962 1.198 -4.649 1.00 94.75 92 GLY A CA 1
ATOM 672 C C . GLY A 1 92 ? 26.983 1.211 -3.508 1.00 94.75 92 GLY A C 1
ATOM 673 O O . GLY A 1 92 ? 27.936 1.980 -3.566 1.00 94.75 92 GLY A O 1
ATOM 674 N N . THR A 1 93 ? 26.808 0.382 -2.475 1.00 94.94 93 THR A N 1
ATOM 675 C CA . THR A 1 93 ? 27.693 0.347 -1.294 1.00 94.94 93 THR A CA 1
ATOM 676 C C . THR A 1 93 ? 28.603 -0.879 -1.268 1.00 94.94 93 THR A C 1
ATOM 678 O O . THR A 1 93 ? 29.669 -0.840 -0.653 1.00 94.94 93 THR A O 1
ATOM 681 N N . ARG A 1 94 ? 28.226 -1.970 -1.944 1.00 92.69 94 ARG A N 1
ATOM 682 C CA . ARG A 1 94 ? 29.042 -3.181 -2.070 1.00 92.69 94 ARG A CA 1
ATOM 683 C C . ARG A 1 94 ? 30.147 -2.988 -3.108 1.00 92.69 94 ARG A C 1
ATOM 685 O O . ARG A 1 94 ? 29.892 -2.680 -4.273 1.00 92.69 94 ARG A O 1
ATOM 692 N N . ALA A 1 95 ? 31.383 -3.248 -2.688 1.00 92.50 95 ALA A N 1
ATOM 693 C CA . ALA A 1 95 ? 32.542 -3.214 -3.569 1.00 92.50 95 ALA A CA 1
ATOM 694 C C . ALA A 1 95 ? 32.378 -4.205 -4.737 1.00 92.50 95 ALA A C 1
ATOM 696 O O . ALA A 1 95 ? 32.031 -5.369 -4.534 1.00 92.50 95 ALA A O 1
ATOM 697 N N . GLY A 1 96 ? 32.634 -3.735 -5.959 1.00 90.00 96 GLY A N 1
ATOM 698 C CA . GLY A 1 96 ? 32.593 -4.553 -7.174 1.00 90.00 96 GLY A CA 1
ATOM 699 C C . GLY A 1 96 ? 31.215 -4.736 -7.821 1.00 90.00 96 GLY A C 1
ATOM 700 O O . GLY A 1 96 ? 31.155 -5.367 -8.872 1.00 90.00 96 GLY A O 1
ATOM 701 N N . LEU A 1 97 ? 30.131 -4.192 -7.246 1.00 93.81 97 LEU A N 1
ATOM 702 C CA . LEU A 1 97 ? 28.818 -4.147 -7.905 1.00 93.81 97 LEU A CA 1
ATOM 703 C C . LEU A 1 97 ? 28.650 -2.869 -8.730 1.00 93.81 97 LEU A C 1
ATOM 705 O O . LEU A 1 97 ? 28.584 -2.944 -9.952 1.00 93.81 97 LEU A O 1
ATOM 709 N N . GLY A 1 98 ? 28.566 -1.704 -8.076 1.00 94.69 98 GLY A N 1
ATOM 710 C CA . GLY A 1 98 ? 28.528 -0.382 -8.724 1.00 94.69 98 GLY A CA 1
ATOM 711 C C . GLY A 1 98 ? 27.383 -0.156 -9.724 1.00 94.69 98 GLY A C 1
ATOM 712 O O . GLY A 1 98 ? 27.377 0.846 -10.432 1.00 94.69 98 GLY A O 1
ATOM 713 N N . CYS A 1 99 ? 26.430 -1.086 -9.817 1.00 96.69 99 CYS A N 1
ATOM 714 C CA . CYS A 1 99 ? 25.413 -1.132 -10.857 1.00 96.69 99 CYS A CA 1
ATOM 715 C C . CYS A 1 99 ? 24.174 -1.883 -10.355 1.00 96.69 99 CYS A C 1
ATOM 717 O O . CYS A 1 99 ? 24.280 -3.028 -9.916 1.00 96.69 99 CYS A O 1
ATOM 719 N N . TYR A 1 100 ? 22.992 -1.267 -10.460 1.00 96.12 100 TYR A N 1
ATOM 720 C CA . TYR A 1 100 ? 21.724 -1.909 -10.087 1.00 96.12 100 TYR A CA 1
ATOM 721 C C . TYR A 1 100 ? 21.257 -2.965 -11.096 1.00 96.12 100 TYR A C 1
ATOM 723 O O . TYR A 1 100 ? 20.541 -3.887 -10.715 1.00 96.12 100 TYR A O 1
ATOM 731 N N . GLN A 1 101 ? 21.662 -2.869 -12.368 1.00 95.88 101 GLN A N 1
ATOM 732 C CA . GLN A 1 101 ? 21.300 -3.879 -13.368 1.00 95.88 101 GLN A CA 1
ATOM 733 C C . GLN A 1 101 ? 22.071 -5.188 -13.167 1.00 95.88 101 GLN A C 1
ATOM 735 O O . GLN A 1 101 ? 21.544 -6.257 -13.460 1.00 95.88 101 GLN A O 1
ATOM 740 N N . LEU A 1 102 ? 23.294 -5.130 -12.631 1.00 96.56 102 LEU A N 1
ATOM 741 C CA . LEU A 1 102 ? 24.184 -6.287 -12.556 1.00 96.56 102 LEU A CA 1
ATOM 742 C C . LEU A 1 102 ? 23.619 -7.441 -11.691 1.00 96.56 102 LEU A C 1
ATOM 744 O O . LEU A 1 102 ? 23.600 -8.569 -12.185 1.00 96.56 102 LEU A O 1
ATOM 748 N N . PRO A 1 103 ? 23.087 -7.215 -10.467 1.00 97.06 103 PRO A N 1
ATOM 749 C CA . PRO A 1 103 ? 22.403 -8.263 -9.700 1.00 97.06 103 PRO A CA 1
ATOM 750 C C . PRO A 1 103 ? 21.200 -8.873 -10.429 1.00 97.06 103 PRO A C 1
ATOM 752 O O . PRO A 1 103 ? 21.013 -10.086 -10.391 1.00 97.06 103 PRO A O 1
ATOM 755 N N . VAL A 1 104 ? 20.408 -8.049 -11.125 1.00 96.31 104 VAL A N 1
ATOM 756 C CA . VAL A 1 104 ? 19.222 -8.498 -11.874 1.00 96.31 104 VAL A CA 1
ATOM 757 C C . VAL A 1 104 ? 19.635 -9.363 -13.063 1.00 96.31 104 VAL A C 1
ATOM 759 O O . VAL A 1 104 ? 19.089 -10.447 -13.257 1.00 96.31 104 VAL A O 1
ATOM 762 N N . MET A 1 105 ? 20.634 -8.916 -13.827 1.00 95.25 105 MET A N 1
ATOM 763 C CA . MET A 1 105 ? 21.184 -9.669 -14.952 1.00 95.25 105 MET A CA 1
ATOM 764 C C . MET A 1 105 ? 21.762 -11.008 -14.502 1.00 95.25 105 MET A C 1
ATOM 766 O O . MET A 1 105 ? 21.486 -12.024 -15.130 1.00 95.25 105 MET A O 1
ATOM 770 N N . ALA A 1 106 ? 22.512 -11.018 -13.397 1.00 96.44 106 ALA A N 1
ATOM 771 C CA . ALA A 1 106 ? 23.067 -12.240 -12.835 1.00 96.44 106 ALA A CA 1
ATOM 772 C C . ALA A 1 106 ? 21.968 -13.206 -12.364 1.00 96.44 106 ALA A C 1
ATOM 774 O O . ALA A 1 106 ? 22.059 -14.396 -12.644 1.00 96.44 106 ALA A O 1
ATOM 775 N N . TYR A 1 107 ? 20.932 -12.716 -11.675 1.00 96.25 107 TYR A N 1
ATOM 776 C CA . TYR A 1 107 ? 19.872 -13.562 -11.121 1.00 96.25 107 TYR A CA 1
ATOM 777 C C . TYR A 1 107 ? 19.002 -14.231 -12.191 1.00 96.25 107 TYR A C 1
ATOM 779 O O . TYR A 1 107 ? 18.761 -15.432 -12.113 1.00 96.25 107 TYR A O 1
ATOM 787 N N . PHE A 1 108 ? 18.557 -13.469 -13.194 1.00 95.44 108 PHE A N 1
ATOM 788 C CA . PHE A 1 108 ? 17.717 -13.983 -14.285 1.00 95.44 108 PHE A CA 1
ATOM 789 C C . PHE A 1 108 ? 18.520 -14.571 -15.453 1.00 95.44 108 PHE A C 1
ATOM 791 O O . PHE A 1 108 ? 17.940 -14.971 -16.455 1.00 95.44 108 PHE A O 1
ATOM 798 N N . GLU A 1 109 ? 19.850 -14.596 -15.339 1.00 95.12 109 GLU A N 1
ATOM 799 C CA . GLU A 1 109 ? 20.777 -15.015 -16.396 1.00 95.12 109 GLU A CA 1
ATOM 800 C C . GLU A 1 109 ? 20.585 -14.247 -17.721 1.00 95.12 109 GLU A C 1
ATOM 802 O O . GLU A 1 109 ? 20.897 -14.748 -18.798 1.00 95.12 109 GLU A O 1
ATOM 807 N N 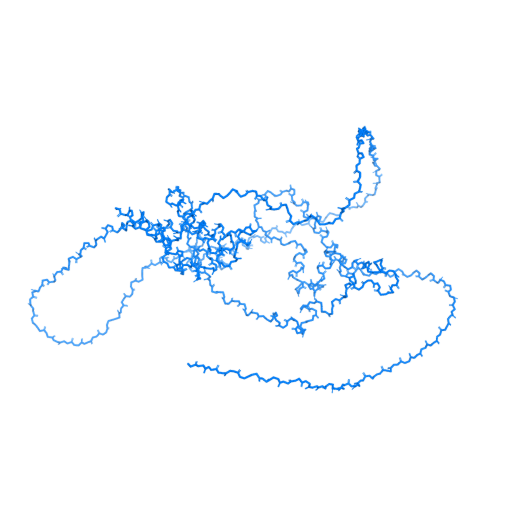. ASN A 1 110 ? 20.118 -12.993 -17.655 1.00 91.06 110 ASN A N 1
ATOM 808 C CA . ASN A 1 110 ? 19.843 -12.180 -18.846 1.00 91.06 110 ASN A CA 1
ATOM 809 C C . ASN A 1 110 ? 21.097 -11.909 -19.686 1.00 91.06 110 ASN A C 1
ATOM 811 O O . ASN A 1 110 ? 20.985 -11.645 -20.877 1.00 91.06 110 ASN A O 1
ATOM 815 N N . ASP A 1 111 ? 22.289 -11.982 -19.088 1.00 91.44 111 ASP A N 1
ATOM 816 C CA . ASP A 1 111 ? 23.557 -11.850 -19.807 1.00 91.44 111 ASP A CA 1
ATOM 817 C C . ASP A 1 111 ? 23.887 -13.064 -20.692 1.00 91.44 111 ASP A C 1
ATOM 819 O O . ASP A 1 111 ? 24.737 -12.965 -21.574 1.00 91.44 111 ASP A O 1
ATOM 823 N N . ARG A 1 112 ? 23.204 -14.195 -20.481 1.00 90.88 112 ARG A N 1
ATOM 824 C CA . ARG A 1 112 ? 23.307 -15.408 -21.305 1.00 90.88 112 ARG A CA 1
ATOM 825 C C . ARG A 1 112 ? 22.194 -15.522 -22.340 1.00 90.88 112 ARG A C 1
ATOM 827 O O . ARG A 1 112 ? 22.267 -16.390 -23.209 1.00 90.88 112 ARG A O 1
ATOM 834 N N . ASN A 1 113 ? 21.178 -14.665 -22.262 1.00 87.50 113 ASN A N 1
ATOM 835 C CA . ASN A 1 113 ? 20.070 -14.689 -23.202 1.00 87.50 113 ASN A CA 1
ATOM 836 C C . ASN A 1 113 ? 20.553 -14.198 -24.567 1.00 87.50 113 ASN A C 1
ATOM 838 O O . ASN A 1 113 ? 20.730 -13.003 -24.808 1.00 87.50 113 ASN A O 1
ATOM 842 N N . VAL A 1 114 ? 20.751 -15.143 -25.481 1.00 85.81 114 VAL A N 1
ATOM 843 C CA . VAL A 1 114 ? 20.946 -14.843 -26.895 1.00 85.81 114 VAL A CA 1
ATOM 844 C C . VAL A 1 114 ? 19.564 -14.594 -27.483 1.00 85.81 114 VAL A C 1
ATOM 846 O O . VAL A 1 114 ? 18.718 -15.482 -27.475 1.00 85.81 114 VAL A O 1
ATOM 849 N N . SER A 1 115 ? 19.310 -13.374 -27.958 1.00 87.06 115 SER A N 1
ATOM 850 C CA . SER A 1 115 ? 18.035 -13.066 -28.608 1.00 87.06 115 SER A CA 1
ATOM 851 C C . SER A 1 115 ? 17.865 -13.931 -29.861 1.00 87.06 115 SER A C 1
ATOM 853 O O . SER A 1 115 ? 18.674 -13.863 -30.788 1.00 87.06 115 SER A O 1
ATOM 855 N N . ASP A 1 116 ? 16.763 -14.669 -29.918 1.00 91.31 116 ASP A N 1
ATOM 856 C CA . ASP A 1 116 ? 16.316 -15.523 -31.025 1.00 91.31 116 ASP A CA 1
ATOM 857 C C . ASP A 1 116 ? 15.718 -14.727 -32.201 1.00 91.31 116 ASP A C 1
ATOM 859 O O . ASP A 1 116 ? 15.166 -15.291 -33.146 1.00 91.31 116 ASP A O 1
ATOM 863 N N . HIS A 1 117 ? 15.849 -13.397 -32.199 1.00 93.62 117 HIS A N 1
ATOM 864 C CA . HIS A 1 117 ? 15.322 -12.525 -33.249 1.00 93.62 117 HIS A CA 1
ATOM 865 C C . HIS A 1 117 ? 15.739 -12.944 -34.669 1.00 93.62 117 HIS A C 1
ATOM 867 O O . HIS A 1 117 ? 14.965 -12.761 -35.610 1.00 93.62 117 HIS A O 1
ATOM 873 N N . ARG A 1 118 ? 16.924 -13.544 -34.840 1.00 92.31 118 ARG A N 1
ATOM 874 C CA . ARG A 1 118 ? 17.387 -14.089 -36.130 1.00 92.31 118 ARG A CA 1
ATOM 875 C C . ARG A 1 118 ? 16.665 -15.370 -36.546 1.00 92.31 118 ARG A C 1
ATOM 877 O O . ARG A 1 118 ? 16.525 -15.626 -37.736 1.00 92.31 118 ARG A O 1
ATOM 884 N N . GLU A 1 119 ? 16.182 -16.160 -35.592 1.00 94.06 119 GLU A N 1
ATOM 885 C CA . GLU A 1 119 ? 15.393 -17.363 -35.869 1.00 94.06 119 GLU A CA 1
ATOM 886 C C . GLU A 1 119 ? 13.973 -17.005 -36.303 1.00 94.06 119 GLU A C 1
ATOM 888 O O . GLU A 1 119 ? 13.445 -17.619 -37.230 1.00 94.06 119 GLU A O 1
ATOM 893 N N . CYS A 1 120 ? 13.396 -15.966 -35.690 1.00 95.50 120 CYS A N 1
ATOM 894 C CA . CYS A 1 120 ? 12.074 -15.450 -36.040 1.00 95.50 120 CYS A CA 1
ATOM 895 C C . CYS A 1 120 ? 12.016 -14.902 -37.480 1.00 95.50 120 CYS A C 1
ATOM 897 O O . CYS A 1 120 ? 10.997 -15.047 -38.155 1.00 95.50 120 CYS A O 1
ATOM 899 N N . ARG A 1 121 ? 13.105 -14.295 -37.978 1.00 94.69 121 ARG A N 1
ATOM 900 C CA . ARG A 1 121 ? 13.193 -13.786 -39.356 1.00 94.69 121 ARG A CA 1
ATOM 901 C C . ARG A 1 121 ? 14.560 -14.075 -39.972 1.00 94.69 121 ARG A C 1
ATOM 903 O O . ARG A 1 121 ? 15.469 -13.256 -39.878 1.00 94.69 121 ARG A O 1
ATOM 910 N N . ARG A 1 122 ? 14.672 -15.228 -40.636 1.00 95.62 122 ARG A N 1
ATOM 911 C CA . ARG A 1 122 ? 15.932 -15.719 -41.225 1.00 95.62 122 ARG A CA 1
ATOM 912 C C . ARG A 1 122 ? 16.392 -14.944 -42.462 1.00 95.62 122 ARG A C 1
ATOM 914 O O . ARG A 1 122 ? 17.586 -14.912 -42.735 1.00 95.62 122 ARG A O 1
ATOM 921 N N . ASP A 1 123 ? 15.465 -14.306 -43.175 1.00 95.88 123 ASP A N 1
ATOM 922 C CA . ASP A 1 123 ? 15.770 -13.551 -44.401 1.00 95.88 123 ASP A CA 1
ATOM 923 C C . ASP A 1 123 ? 16.456 -12.202 -44.123 1.00 95.88 123 ASP A C 1
ATOM 925 O O . ASP A 1 123 ? 17.024 -11.589 -45.024 1.00 95.88 123 ASP A O 1
ATOM 929 N N . ASP A 1 124 ? 16.397 -11.720 -42.877 1.00 93.94 124 ASP A N 1
ATOM 930 C CA . ASP A 1 124 ? 16.980 -10.447 -42.466 1.00 93.94 124 ASP A CA 1
ATOM 931 C C . ASP A 1 124 ? 18.237 -10.697 -41.629 1.00 93.94 124 ASP A C 1
ATOM 933 O O . ASP A 1 124 ? 18.186 -11.325 -40.570 1.00 93.94 124 ASP A O 1
ATOM 937 N N . SER A 1 125 ? 19.380 -10.159 -42.062 1.00 92.94 125 SER A N 1
ATOM 938 C CA . SER A 1 125 ? 20.640 -10.273 -41.313 1.00 92.94 125 SER A CA 1
ATOM 939 C C . SER A 1 125 ? 20.570 -9.609 -39.932 1.00 92.94 125 SER A C 1
ATOM 941 O O . SER A 1 125 ? 21.332 -9.967 -39.027 1.00 92.94 125 SER A O 1
ATOM 943 N N . LYS A 1 126 ? 19.633 -8.667 -39.753 1.00 92.94 126 LYS A N 1
ATOM 944 C CA . LYS A 1 126 ? 19.352 -7.990 -38.484 1.00 92.94 126 LYS A CA 1
ATOM 945 C C . LYS A 1 126 ? 18.275 -8.686 -37.650 1.00 92.94 126 LYS A C 1
ATOM 947 O O . LYS A 1 126 ? 18.042 -8.247 -36.532 1.00 92.94 126 LYS A O 1
ATOM 952 N N . GLY A 1 127 ? 17.650 -9.754 -38.151 1.00 95.12 127 GLY A N 1
ATOM 953 C CA . GLY A 1 127 ? 16.571 -10.483 -37.484 1.00 95.12 127 GLY A CA 1
ATOM 954 C C . GLY A 1 127 ? 15.244 -9.715 -37.390 1.00 95.12 127 GLY A C 1
ATOM 955 O O . GLY A 1 127 ? 15.036 -8.674 -38.009 1.00 95.12 127 GLY A O 1
ATOM 956 N N . CYS A 1 128 ? 14.297 -10.262 -36.629 1.00 95.81 128 CYS A N 1
ATOM 957 C CA . CYS A 1 128 ? 12.970 -9.691 -36.433 1.00 95.81 128 CYS A CA 1
ATOM 958 C C . CYS A 1 128 ? 13.033 -8.446 -35.526 1.00 95.81 128 CYS A C 1
ATOM 960 O O . CYS A 1 128 ? 13.385 -8.580 -34.351 1.00 95.81 128 CYS A O 1
ATOM 962 N N . PRO A 1 129 ? 12.607 -7.255 -35.992 1.00 93.31 129 PRO A N 1
ATOM 963 C CA . PRO A 1 129 ? 12.653 -6.031 -35.188 1.00 93.31 129 PRO A CA 1
ATOM 964 C C . PRO A 1 129 ? 11.697 -6.051 -33.985 1.00 93.31 129 PRO A C 1
ATOM 966 O O . PRO A 1 129 ? 11.844 -5.233 -33.087 1.00 93.31 129 PRO A O 1
ATOM 969 N N . ARG A 1 130 ? 10.717 -6.969 -33.949 1.00 93.50 130 ARG A N 1
ATOM 970 C CA . ARG A 1 130 ? 9.824 -7.150 -32.789 1.00 93.50 130 ARG A CA 1
ATOM 971 C C . ARG A 1 130 ? 10.452 -8.006 -31.688 1.00 93.50 130 ARG A C 1
ATOM 973 O O . ARG A 1 130 ? 10.123 -7.812 -30.526 1.00 93.50 130 ARG A O 1
ATOM 980 N N . CYS A 1 131 ? 11.317 -8.949 -32.059 1.00 92.31 131 CYS A N 1
ATOM 981 C CA . CYS A 1 131 ? 11.995 -9.856 -31.126 1.00 92.31 131 CYS A CA 1
ATOM 982 C C . CYS A 1 131 ? 13.364 -9.315 -30.694 1.00 92.31 131 CYS A C 1
ATOM 984 O O . CYS A 1 131 ? 13.884 -9.700 -29.649 1.00 92.31 131 CYS A O 1
ATOM 986 N N . TYR A 1 132 ? 13.962 -8.431 -31.498 1.00 91.75 132 TYR A N 1
ATOM 987 C CA . TYR A 1 132 ? 15.196 -7.753 -31.139 1.00 91.75 132 TYR A CA 1
ATOM 988 C C . TYR A 1 132 ? 14.912 -6.700 -30.071 1.00 91.75 132 TYR A C 1
ATOM 990 O O . TYR A 1 132 ? 14.288 -5.674 -30.337 1.00 91.75 132 TYR A O 1
ATOM 998 N N . VAL A 1 133 ? 15.396 -6.952 -28.860 1.00 88.56 133 VAL A N 1
ATOM 999 C CA . VAL A 1 133 ? 15.398 -5.960 -27.789 1.00 88.56 133 VAL A CA 1
ATOM 1000 C C . VAL A 1 133 ? 16.728 -5.212 -27.875 1.00 88.56 133 VAL A C 1
ATOM 1002 O O . VAL A 1 133 ? 17.765 -5.805 -27.563 1.00 88.56 133 VAL A O 1
ATOM 1005 N N . PRO A 1 134 ? 16.747 -3.946 -28.330 1.00 89.06 134 PRO A N 1
ATOM 1006 C CA . PRO A 1 134 ? 17.981 -3.178 -28.356 1.00 89.06 134 PRO A CA 1
ATOM 1007 C C . PRO A 1 134 ? 18.521 -3.022 -26.928 1.00 89.06 134 PRO A C 1
ATOM 1009 O O . PRO A 1 134 ? 17.732 -2.839 -25.994 1.00 89.06 134 PRO A O 1
ATOM 1012 N N . PRO A 1 135 ? 19.851 -3.076 -26.731 1.00 87.12 135 PRO A N 1
ATOM 1013 C CA . PRO A 1 135 ? 20.429 -2.808 -25.424 1.00 87.12 135 PRO A CA 1
ATOM 1014 C C . PRO A 1 135 ? 20.043 -1.395 -24.974 1.00 87.12 135 PRO A C 1
ATOM 1016 O O . PRO A 1 135 ? 20.046 -0.452 -25.770 1.00 87.12 135 PRO A O 1
ATOM 1019 N N . SER A 1 136 ? 19.704 -1.243 -23.693 1.00 90.19 136 SER A N 1
ATOM 1020 C CA . SER A 1 136 ? 19.369 0.061 -23.126 1.00 90.19 136 SER A CA 1
ATOM 1021 C C . SER A 1 136 ? 20.565 1.005 -23.239 1.00 90.19 136 SER A C 1
ATOM 1023 O O . SER A 1 136 ? 21.659 0.667 -22.786 1.00 90.19 136 SER A O 1
ATOM 1025 N N . THR A 1 137 ? 20.355 2.206 -23.779 1.00 94.12 137 THR A N 1
ATOM 1026 C CA . THR A 1 137 ? 21.387 3.258 -23.843 1.00 94.12 137 THR A CA 1
ATOM 1027 C C . THR A 1 137 ? 21.777 3.778 -22.460 1.00 94.12 137 THR A C 1
ATOM 1029 O O . THR A 1 137 ? 22.881 4.281 -22.277 1.00 94.12 137 THR A O 1
ATOM 1032 N N . ILE A 1 138 ? 20.886 3.617 -21.479 1.00 94.88 138 ILE A N 1
ATOM 1033 C CA . ILE A 1 138 ? 21.059 4.040 -20.092 1.00 94.88 138 ILE A CA 1
ATOM 1034 C C . ILE A 1 138 ? 21.017 2.797 -19.203 1.00 94.88 138 ILE A C 1
ATOM 1036 O O . ILE A 1 138 ? 20.053 2.036 -19.231 1.00 94.88 138 ILE A O 1
ATOM 1040 N N . CYS A 1 139 ? 22.056 2.598 -18.393 1.00 94.44 139 CYS A N 1
ATOM 1041 C CA . CYS A 1 139 ? 22.151 1.462 -17.474 1.00 94.44 139 CYS A CA 1
ATOM 1042 C C . CYS A 1 139 ? 21.340 1.694 -16.181 1.00 94.44 139 CYS A C 1
ATOM 1044 O O . CYS A 1 139 ? 20.231 1.196 -16.007 1.00 94.44 139 CYS A O 1
ATOM 1046 N N . CYS A 1 140 ? 21.870 2.466 -15.235 1.00 95.12 140 CYS A N 1
ATOM 1047 C CA . CYS A 1 140 ? 21.171 2.815 -13.999 1.00 95.12 140 CYS A CA 1
ATOM 1048 C C . CYS A 1 140 ? 21.726 4.119 -13.420 1.00 95.12 140 CYS A C 1
ATOM 1050 O O . CYS A 1 140 ? 22.750 4.615 -13.891 1.00 95.12 140 CYS A O 1
ATOM 1052 N N . SER A 1 141 ? 21.094 4.630 -12.362 1.00 94.69 141 SER A N 1
ATOM 1053 C CA . SER A 1 141 ? 21.495 5.875 -11.695 1.00 94.69 141 SER A CA 1
ATOM 1054 C C . SER A 1 141 ? 22.879 5.828 -11.038 1.00 94.69 141 SER A C 1
ATOM 1056 O O . SER A 1 141 ? 23.441 6.878 -10.750 1.00 94.69 141 SER A O 1
ATOM 1058 N N . LEU A 1 142 ? 23.448 4.637 -10.803 1.00 94.38 142 LEU A N 1
ATOM 1059 C CA . LEU A 1 142 ? 24.831 4.497 -10.328 1.00 94.38 142 LEU A CA 1
ATOM 1060 C C . LEU A 1 142 ? 25.849 4.605 -11.466 1.00 94.38 142 LEU A C 1
ATOM 1062 O O . LEU A 1 142 ? 26.923 5.160 -11.267 1.00 94.38 142 LEU A O 1
ATOM 1066 N N . CYS A 1 143 ? 25.521 4.072 -12.645 1.00 95.44 143 CYS A N 1
ATOM 1067 C CA . CYS A 1 143 ? 26.429 4.075 -13.792 1.00 95.44 143 CYS A CA 1
ATOM 1068 C C . CYS A 1 143 ? 26.358 5.377 -14.595 1.00 95.44 143 CYS A C 1
ATOM 1070 O O . CYS A 1 143 ? 27.365 5.786 -15.155 1.00 95.44 143 CYS A O 1
ATOM 1072 N N . ASN A 1 144 ? 25.183 6.013 -14.655 1.00 95.19 144 ASN A N 1
ATOM 1073 C CA . ASN A 1 144 ? 24.956 7.260 -15.388 1.00 95.19 144 ASN A CA 1
ATOM 1074 C C . ASN A 1 144 ? 24.262 8.282 -14.470 1.00 95.19 144 ASN A C 1
ATOM 1076 O O . ASN A 1 144 ? 23.082 8.566 -14.664 1.00 95.19 144 ASN A O 1
ATOM 1080 N N . PRO A 1 145 ? 24.942 8.794 -13.428 1.00 92.69 145 PRO A N 1
ATOM 1081 C CA . PRO A 1 145 ? 24.320 9.690 -12.450 1.00 92.69 145 PRO A CA 1
ATOM 1082 C C . PRO A 1 145 ? 23.855 11.024 -13.052 1.00 92.69 145 PRO A C 1
ATOM 1084 O O . PRO A 1 145 ? 22.913 11.620 -12.537 1.00 92.69 145 PRO A O 1
ATOM 1087 N N . ASP A 1 146 ? 24.485 11.460 -14.143 1.00 93.62 146 ASP A N 1
ATOM 1088 C CA . ASP A 1 146 ? 24.212 12.741 -14.802 1.00 93.62 146 ASP A CA 1
ATOM 1089 C C . ASP A 1 146 ? 23.133 12.649 -15.897 1.00 93.62 146 ASP A C 1
ATOM 1091 O O . ASP A 1 146 ? 22.828 13.645 -16.554 1.00 93.62 146 ASP A O 1
ATOM 1095 N N . ASP A 1 147 ? 22.549 11.465 -16.121 1.00 94.56 147 ASP A N 1
ATOM 1096 C CA . ASP A 1 147 ? 21.522 11.290 -17.148 1.00 94.56 147 ASP A CA 1
ATOM 1097 C C . ASP A 1 147 ? 20.206 11.996 -16.748 1.00 94.56 147 ASP A C 1
ATOM 1099 O O . ASP A 1 147 ? 19.701 11.790 -15.634 1.00 94.56 147 ASP A O 1
ATOM 1103 N N . PRO A 1 148 ? 19.599 12.805 -17.641 1.00 93.19 148 PRO A N 1
ATOM 1104 C CA . PRO A 1 148 ? 18.380 13.552 -17.338 1.00 93.19 148 PRO A CA 1
ATOM 1105 C C . PRO A 1 148 ? 17.187 12.656 -16.975 1.00 93.19 148 PRO A C 1
ATOM 1107 O O . PRO A 1 148 ? 16.299 13.107 -16.250 1.00 93.19 148 PRO A O 1
ATOM 1110 N N . ALA A 1 149 ? 17.163 11.386 -17.396 1.00 90.94 149 ALA A N 1
ATOM 1111 C CA . ALA A 1 149 ? 16.124 10.438 -16.996 1.00 90.94 149 ALA A CA 1
ATOM 1112 C C . ALA A 1 149 ? 16.098 10.208 -15.474 1.00 90.94 149 ALA A C 1
ATOM 1114 O O . ALA A 1 149 ? 15.039 9.939 -14.902 1.00 90.94 149 ALA A O 1
ATOM 1115 N N . PHE A 1 150 ? 17.238 10.365 -14.791 1.00 91.06 150 PHE A N 1
ATOM 1116 C CA . PHE A 1 150 ? 17.326 10.244 -13.335 1.00 91.06 150 PHE A CA 1
ATOM 1117 C C . PHE A 1 150 ? 17.145 11.572 -12.601 1.00 91.06 150 PHE A C 1
ATOM 1119 O O . PHE A 1 150 ? 17.040 11.567 -11.373 1.00 91.06 150 PHE A O 1
ATOM 1126 N N . ALA A 1 151 ? 17.009 12.697 -13.311 1.00 86.62 151 ALA A N 1
ATOM 1127 C CA . ALA A 1 151 ? 16.721 13.984 -12.687 1.00 86.62 151 ALA A CA 1
ATOM 1128 C C . ALA A 1 151 ? 15.380 13.964 -11.934 1.00 86.62 151 ALA A C 1
ATOM 1130 O O . ALA A 1 151 ? 15.265 14.596 -10.890 1.00 86.62 151 ALA A O 1
ATOM 1131 N N . ILE A 1 152 ? 14.392 13.178 -12.382 1.00 81.69 152 ILE A N 1
ATOM 1132 C CA . ILE A 1 152 ? 13.098 12.999 -11.689 1.00 81.69 152 ILE A CA 1
ATOM 1133 C C . ILE A 1 152 ? 13.271 12.278 -10.342 1.00 81.69 152 ILE A C 1
ATOM 1135 O O . ILE A 1 152 ? 12.494 12.489 -9.414 1.00 81.69 152 ILE A O 1
ATOM 1139 N N . LEU A 1 153 ? 14.318 11.461 -10.203 1.00 76.56 153 LEU A N 1
ATOM 1140 C CA . LEU A 1 153 ? 14.655 10.788 -8.949 1.00 76.56 153 LEU A CA 1
ATOM 1141 C C . LEU A 1 153 ? 15.427 11.701 -7.986 1.00 76.56 153 LEU A C 1
ATOM 1143 O O . LEU A 1 153 ? 15.889 11.215 -6.946 1.00 76.56 153 LEU A O 1
ATOM 1147 N N . THR A 1 154 ? 15.604 12.996 -8.306 1.00 69.06 154 THR A N 1
ATOM 1148 C CA . THR A 1 154 ? 16.272 13.930 -7.393 1.00 69.06 154 THR A CA 1
ATOM 1149 C C . THR A 1 154 ? 15.636 13.850 -6.014 1.00 69.06 154 THR A C 1
ATOM 1151 O O . THR A 1 154 ? 14.419 13.820 -5.842 1.00 69.06 154 THR A O 1
ATOM 1154 N N . ARG A 1 155 ? 16.533 13.728 -5.031 1.00 63.72 155 ARG A N 1
ATOM 1155 C CA . ARG A 1 155 ? 16.277 13.354 -3.643 1.00 63.72 155 ARG A CA 1
ATOM 1156 C C . ARG A 1 155 ? 15.096 14.145 -3.097 1.00 63.72 155 ARG A C 1
ATOM 1158 O O . ARG A 1 155 ? 15.274 15.289 -2.686 1.00 63.72 155 ARG A O 1
ATOM 1165 N N . ILE A 1 156 ? 13.924 13.510 -3.025 1.00 68.81 156 ILE A N 1
ATOM 1166 C CA . ILE A 1 156 ? 12.875 13.953 -2.108 1.00 68.81 156 ILE A CA 1
ATOM 1167 C C . ILE A 1 156 ? 13.595 14.072 -0.761 1.00 68.81 156 ILE A C 1
ATOM 1169 O O . ILE A 1 156 ? 14.138 13.057 -0.299 1.00 68.81 156 ILE A O 1
ATOM 1173 N N . PRO A 1 157 ? 13.725 15.287 -0.186 1.00 73.00 157 PRO A N 1
ATOM 1174 C CA . PRO A 1 157 ? 14.428 15.446 1.074 1.00 73.00 157 PRO A CA 1
ATOM 1175 C C . PRO A 1 157 ? 13.807 14.443 2.042 1.00 73.00 157 PRO A C 1
ATOM 1177 O O . PRO A 1 157 ? 12.576 14.320 2.045 1.00 73.00 157 PRO A O 1
ATOM 1180 N N . PRO A 1 158 ? 14.627 13.662 2.776 1.00 72.12 158 PRO A N 1
ATOM 1181 C CA . PRO A 1 158 ? 14.118 12.592 3.617 1.00 72.12 158 PRO A CA 1
ATOM 1182 C C . PRO A 1 158 ? 12.973 13.178 4.435 1.00 72.12 158 PRO A C 1
ATOM 1184 O O . PRO A 1 158 ? 13.193 14.205 5.088 1.00 72.12 158 PRO A O 1
ATOM 1187 N N . PRO A 1 159 ? 11.751 12.620 4.321 1.00 71.56 159 PRO A N 1
ATOM 1188 C CA . PRO A 1 159 ? 10.575 13.259 4.875 1.00 71.56 159 PRO A CA 1
ATOM 1189 C C . PRO A 1 159 ? 10.872 13.557 6.335 1.00 71.56 159 PRO A C 1
ATOM 1191 O O . PRO A 1 159 ? 11.344 12.673 7.061 1.00 71.56 159 PRO A O 1
ATOM 1194 N N . LEU A 1 160 ? 10.667 14.814 6.743 1.00 81.12 160 LEU A N 1
ATOM 1195 C CA . LEU A 1 160 ? 10.776 15.205 8.142 1.00 81.12 160 LEU A CA 1
ATOM 1196 C C . LEU A 1 160 ? 9.962 14.187 8.931 1.00 81.12 160 LEU A C 1
ATOM 1198 O O . LEU A 1 160 ? 8.747 14.085 8.746 1.00 81.12 160 LEU A O 1
ATOM 1202 N N . LYS A 1 161 ? 10.657 13.374 9.737 1.00 69.25 161 LYS A N 1
ATOM 1203 C CA . LYS A 1 161 ? 10.064 12.286 10.515 1.00 69.25 161 LYS A CA 1
ATOM 1204 C C . LYS A 1 161 ? 9.218 12.902 11.622 1.00 69.25 161 LYS A C 1
ATOM 1206 O O . LYS A 1 161 ? 9.598 12.900 12.789 1.00 69.25 161 LYS A O 1
ATOM 1211 N N . THR A 1 162 ? 8.072 13.459 11.260 1.00 73.44 162 THR A N 1
ATOM 1212 C CA . THR A 1 162 ? 7.013 13.730 12.215 1.00 73.44 162 THR A CA 1
ATOM 1213 C C . THR A 1 162 ? 6.571 12.359 12.702 1.00 73.44 162 THR A C 1
ATOM 1215 O O . THR A 1 162 ? 6.172 11.500 11.915 1.00 73.44 162 THR A O 1
ATOM 1218 N N . SER A 1 163 ? 6.789 12.085 13.990 1.00 77.25 163 SER A N 1
ATOM 1219 C CA . SER A 1 163 ? 6.324 10.841 14.596 1.00 77.25 163 SER A CA 1
ATOM 1220 C C . SER A 1 163 ? 4.831 10.761 14.332 1.00 77.25 163 SER A C 1
ATOM 1222 O O . SER A 1 163 ? 4.075 11.549 14.899 1.00 77.25 163 SER A O 1
ATOM 1224 N N . ALA A 1 164 ? 4.417 9.847 13.452 1.00 73.12 164 ALA A N 1
ATOM 1225 C CA . ALA A 1 164 ? 3.012 9.691 13.139 1.00 73.12 164 ALA A CA 1
ATOM 1226 C C . ALA A 1 164 ? 2.250 9.468 14.456 1.00 73.12 164 ALA A C 1
ATOM 1228 O O . ALA A 1 164 ? 2.730 8.704 15.309 1.00 73.12 164 ALA A O 1
ATOM 1229 N N . PRO A 1 165 ? 1.107 10.143 14.657 1.00 78.75 165 PRO A N 1
ATOM 1230 C CA . PRO A 1 165 ? 0.275 9.903 15.824 1.00 78.75 165 PRO A CA 1
ATOM 1231 C C . PRO A 1 165 ? -0.017 8.403 15.910 1.00 78.75 165 PRO A C 1
ATOM 1233 O O . PRO A 1 165 ? -0.372 7.751 14.924 1.00 78.75 165 PRO A O 1
ATOM 1236 N N . ARG A 1 166 ? 0.252 7.827 17.081 1.00 88.44 166 ARG A N 1
ATOM 1237 C CA . ARG A 1 166 ? 0.097 6.393 17.301 1.00 88.44 166 ARG A CA 1
ATOM 1238 C C . ARG A 1 166 ? -1.387 6.110 17.527 1.00 88.44 166 ARG A C 1
ATOM 1240 O O . ARG A 1 166 ? -1.965 6.689 18.441 1.00 88.44 166 ARG A O 1
ATOM 1247 N N . ALA A 1 167 ? -1.954 5.200 16.736 1.00 91.81 167 ALA A N 1
ATOM 1248 C CA . ALA A 1 167 ? -3.304 4.686 16.954 1.00 91.81 167 ALA A CA 1
ATOM 1249 C C . ALA A 1 167 ? -3.447 4.168 18.393 1.00 91.81 167 ALA A C 1
ATOM 1251 O O . ALA A 1 167 ? -2.523 3.544 18.937 1.00 91.81 167 ALA A O 1
ATOM 1252 N N . SER A 1 168 ? -4.579 4.444 19.030 1.00 93.94 168 SER A N 1
ATOM 1253 C CA . SER A 1 168 ? -4.800 4.029 20.408 1.00 93.94 168 SER A CA 1
ATOM 1254 C C . SER A 1 168 ? -5.002 2.514 20.505 1.00 93.94 168 SER A C 1
ATOM 1256 O O . SER A 1 168 ? -5.380 1.829 19.555 1.00 93.94 168 SER A O 1
ATOM 1258 N N . LYS A 1 169 ? -4.757 1.941 21.686 1.00 95.81 169 LYS A N 1
ATOM 1259 C CA . LYS A 1 169 ? -5.081 0.532 21.926 1.00 95.81 169 LYS A CA 1
ATOM 1260 C C . LYS A 1 169 ? -6.602 0.415 22.069 1.00 95.81 169 LYS A C 1
ATOM 1262 O O . LYS A 1 169 ? -7.184 1.040 22.956 1.00 95.81 169 LYS A O 1
ATOM 1267 N N . VAL A 1 170 ? -7.242 -0.307 21.157 1.00 95.31 170 VAL A N 1
ATOM 1268 C CA . VAL A 1 170 ? -8.679 -0.619 21.185 1.00 95.31 170 VAL A CA 1
ATOM 1269 C C . VAL A 1 170 ? -8.799 -2.095 21.542 1.00 95.31 170 VAL A C 1
ATOM 1271 O O . VAL A 1 170 ? -8.001 -2.893 21.051 1.00 95.31 170 VAL A O 1
ATOM 1274 N N . ALA A 1 171 ? -9.713 -2.426 22.451 1.00 93.50 171 ALA A N 1
ATOM 1275 C CA . ALA A 1 171 ? -10.001 -3.806 22.817 1.00 93.50 171 ALA A CA 1
ATOM 1276 C C . ALA A 1 171 ? -10.747 -4.473 21.656 1.00 93.50 171 ALA A C 1
ATOM 1278 O O . ALA A 1 171 ? -11.786 -3.976 21.232 1.00 93.50 171 ALA A O 1
ATOM 1279 N N . THR A 1 172 ? -10.185 -5.548 21.117 1.00 93.94 172 THR A N 1
ATOM 1280 C CA . THR A 1 172 ? -10.773 -6.324 20.012 1.00 93.94 172 THR A CA 1
ATOM 1281 C C . THR A 1 172 ? -11.493 -7.574 20.518 1.00 93.94 172 THR A C 1
ATOM 1283 O O . THR A 1 172 ? -12.129 -8.283 19.753 1.00 93.94 172 THR A O 1
ATOM 1286 N N . ASP A 1 173 ? -11.370 -7.872 21.809 1.00 94.88 173 ASP A N 1
ATOM 1287 C CA . ASP A 1 173 ? -11.893 -9.046 22.505 1.00 94.88 173 ASP A CA 1
ATOM 1288 C C . ASP A 1 173 ? -13.280 -8.798 23.120 1.00 94.88 173 ASP A C 1
ATOM 1290 O O . ASP A 1 173 ? -13.598 -9.298 24.197 1.00 94.88 173 ASP A O 1
ATOM 1294 N N . TYR A 1 174 ? -14.125 -8.027 22.433 1.00 95.25 174 TYR A N 1
ATOM 1295 C CA . TYR A 1 174 ? -15.518 -7.833 22.828 1.00 95.25 174 TYR A CA 1
ATOM 1296 C C . TYR A 1 174 ? -16.436 -8.812 22.093 1.00 95.25 174 TYR A C 1
ATOM 1298 O O . TYR A 1 174 ? -16.163 -9.276 20.985 1.00 95.25 174 TYR A O 1
ATOM 1306 N N . LYS A 1 175 ? -17.568 -9.133 22.720 1.00 96.00 175 LYS A N 1
ATOM 1307 C CA . LYS A 1 175 ? -18.635 -9.887 22.066 1.00 96.00 175 LYS A CA 1
ATOM 1308 C C . LYS A 1 175 ? -19.425 -8.923 21.182 1.00 96.00 175 LYS A C 1
ATOM 1310 O O . LYS A 1 175 ? -20.080 -8.034 21.717 1.00 96.00 175 LYS A O 1
ATOM 1315 N N . MET A 1 176 ? -19.384 -9.119 19.862 1.00 94.81 176 MET A N 1
ATOM 1316 C CA . MET A 1 176 ? -20.174 -8.317 18.922 1.00 94.81 176 MET A CA 1
ATOM 1317 C C . MET A 1 176 ? -21.662 -8.381 19.271 1.00 94.81 176 MET A C 1
ATOM 1319 O O . MET A 1 176 ? -22.255 -9.460 19.363 1.00 94.81 176 MET A O 1
ATOM 1323 N N . SER A 1 177 ? -22.256 -7.211 19.459 1.00 93.69 177 SER A N 1
ATOM 1324 C CA . SER A 1 177 ? -23.693 -7.044 19.624 1.00 93.69 177 SER A CA 1
ATOM 1325 C C . SER A 1 177 ? -24.399 -7.043 18.260 1.00 93.69 177 SER A C 1
ATOM 1327 O O . SER A 1 177 ? -23.762 -6.927 17.211 1.00 93.69 177 SER A O 1
ATOM 1329 N N . SER A 1 178 ? -25.731 -7.159 18.244 1.00 93.75 178 SER A N 1
ATOM 1330 C CA . SER A 1 178 ? -26.519 -7.034 17.003 1.00 93.75 178 SER A CA 1
ATOM 1331 C C . SER A 1 178 ? -26.302 -5.686 16.308 1.00 93.75 178 SER A C 1
ATOM 1333 O O . SER A 1 178 ? -26.359 -5.586 15.088 1.00 93.75 178 SER A O 1
ATOM 1335 N N . THR A 1 179 ? -25.997 -4.661 17.094 1.00 91.56 179 THR A N 1
ATOM 1336 C CA . THR A 1 179 ? -25.773 -3.278 16.673 1.00 91.56 179 THR A CA 1
ATOM 1337 C C . THR A 1 179 ? -24.459 -3.147 15.917 1.00 91.56 179 THR A C 1
ATOM 1339 O O . THR A 1 179 ? -24.419 -2.547 14.846 1.00 91.56 179 THR A O 1
ATOM 1342 N N . ASP A 1 180 ? -23.408 -3.800 16.420 1.00 94.69 180 ASP A N 1
ATOM 1343 C CA . ASP A 1 180 ? -22.103 -3.852 15.768 1.00 94.69 180 ASP A CA 1
ATOM 1344 C C . ASP A 1 180 ? -22.219 -4.583 14.422 1.00 94.69 180 ASP A C 1
ATOM 1346 O O . ASP A 1 180 ? -21.605 -4.182 13.432 1.00 94.69 180 ASP A O 1
ATOM 1350 N N . VAL A 1 181 ? -23.049 -5.633 14.358 1.00 95.50 181 VAL A N 1
ATOM 1351 C CA . VAL A 1 181 ? -23.348 -6.349 13.108 1.00 95.50 181 VAL A CA 1
ATOM 1352 C C . VAL A 1 181 ? -24.074 -5.439 12.115 1.00 95.50 181 VAL A C 1
ATOM 1354 O O . VAL A 1 181 ? -23.644 -5.340 10.967 1.00 95.50 181 VAL A O 1
ATOM 1357 N N . GLU A 1 182 ? -25.130 -4.738 12.539 1.00 94.62 182 GLU A N 1
ATOM 1358 C CA . GLU A 1 182 ? -25.845 -3.771 11.692 1.00 94.62 182 GLU A CA 1
ATOM 1359 C C . GLU A 1 182 ? -24.921 -2.654 11.193 1.00 94.62 182 GLU A C 1
ATOM 1361 O O . GLU A 1 182 ? -24.941 -2.314 10.009 1.00 94.62 182 GLU A O 1
ATOM 1366 N N . PHE A 1 183 ? -24.060 -2.124 12.064 1.00 95.56 183 PHE A N 1
ATOM 1367 C CA . PHE A 1 183 ? -23.094 -1.095 11.699 1.00 95.56 183 PHE A CA 1
ATOM 1368 C C . PHE A 1 183 ? -22.081 -1.604 10.667 1.00 95.56 183 PHE A C 1
ATOM 1370 O O . PHE A 1 183 ? -21.803 -0.920 9.682 1.00 95.56 183 PHE A O 1
ATOM 1377 N N . ARG A 1 184 ? -21.579 -2.835 10.814 1.00 96.88 184 ARG A N 1
ATOM 1378 C CA . ARG A 1 184 ? -20.704 -3.450 9.803 1.00 96.88 184 ARG A CA 1
ATOM 1379 C C . ARG A 1 184 ? -21.410 -3.655 8.467 1.00 96.88 184 ARG A C 1
ATOM 1381 O O . ARG A 1 184 ? -20.780 -3.466 7.425 1.00 96.88 184 ARG A O 1
ATOM 1388 N N . VAL A 1 185 ? -22.690 -4.025 8.460 1.00 96.81 185 VAL A N 1
ATOM 1389 C CA . VAL A 1 185 ? -23.481 -4.105 7.219 1.00 96.81 185 VAL A CA 1
ATOM 1390 C C . VAL A 1 185 ? -23.586 -2.722 6.574 1.00 96.81 185 VAL A C 1
ATOM 1392 O O . VAL A 1 185 ? -23.295 -2.583 5.387 1.00 96.81 185 VAL A O 1
ATOM 1395 N N . ALA A 1 186 ? -23.881 -1.686 7.360 1.00 96.88 186 ALA A N 1
ATOM 1396 C CA . ALA A 1 186 ? -23.957 -0.315 6.869 1.00 96.88 186 ALA A CA 1
ATOM 1397 C C . ALA A 1 186 ? -22.612 0.191 6.308 1.00 96.88 186 ALA A C 1
ATOM 1399 O O . ALA A 1 186 ? -22.584 0.814 5.248 1.00 96.88 186 ALA A O 1
ATOM 1400 N N . LEU A 1 187 ? -21.482 -0.134 6.951 1.00 97.81 187 LEU A N 1
ATOM 1401 C CA . LEU A 1 187 ? -20.142 0.159 6.425 1.00 97.81 187 LEU A CA 1
ATOM 1402 C C . LEU A 1 187 ? -19.862 -0.570 5.104 1.00 97.81 187 LEU A C 1
ATOM 1404 O O . LEU A 1 187 ? -19.243 -0.001 4.202 1.00 97.81 187 LEU A O 1
ATOM 1408 N N . ASN A 1 188 ? -20.324 -1.816 4.967 1.00 98.19 188 ASN A N 1
ATOM 1409 C CA . ASN A 1 188 ? -20.207 -2.575 3.724 1.00 98.19 188 ASN A CA 1
ATOM 1410 C C . ASN A 1 188 ? -21.003 -1.929 2.582 1.00 98.19 188 ASN A C 1
ATOM 1412 O O . ASN A 1 188 ? -20.481 -1.772 1.474 1.00 98.19 188 ASN A O 1
ATOM 1416 N N . ASP A 1 189 ? -22.233 -1.505 2.859 1.00 98.12 189 ASP A N 1
ATOM 1417 C CA . ASP A 1 189 ? -23.062 -0.793 1.889 1.00 98.12 189 ASP A CA 1
ATOM 1418 C C . ASP A 1 189 ? -22.448 0.560 1.519 1.00 98.12 189 ASP A C 1
ATOM 1420 O O . ASP A 1 189 ? -22.368 0.888 0.333 1.00 98.12 189 ASP A O 1
ATOM 1424 N N . PHE A 1 190 ? -21.920 1.298 2.499 1.00 98.12 190 PHE A N 1
ATOM 1425 C CA . PHE A 1 190 ? -21.200 2.552 2.284 1.00 98.12 190 PHE A CA 1
ATOM 1426 C C . PHE A 1 190 ? -20.035 2.369 1.298 1.00 98.12 190 PHE A C 1
ATOM 1428 O O . PHE A 1 190 ? -19.986 3.028 0.254 1.00 98.12 190 PHE A O 1
ATOM 1435 N N . ARG A 1 191 ? -19.122 1.415 1.542 1.00 98.00 191 ARG A N 1
ATOM 1436 C CA . ARG A 1 191 ? -17.992 1.186 0.619 1.00 98.00 191 ARG A CA 1
ATOM 1437 C C . ARG A 1 191 ? -18.444 0.718 -0.765 1.00 98.00 191 ARG A C 1
ATOM 1439 O O . ARG A 1 191 ? -17.834 1.115 -1.760 1.00 98.00 191 ARG A O 1
ATOM 1446 N N . ARG A 1 192 ? -19.523 -0.068 -0.865 1.00 98.38 192 ARG A N 1
ATOM 1447 C CA . ARG A 1 192 ? -20.097 -0.490 -2.152 1.00 98.38 192 ARG A CA 1
ATOM 1448 C C . ARG A 1 192 ? -20.638 0.707 -2.936 1.00 98.38 192 ARG A C 1
ATOM 1450 O O . ARG A 1 192 ? -20.297 0.858 -4.108 1.00 98.38 192 ARG A O 1
ATOM 1457 N N . GLN A 1 193 ? -21.410 1.580 -2.290 1.00 98.38 193 GLN A N 1
ATOM 1458 C CA . GLN A 1 193 ? -21.979 2.784 -2.902 1.00 98.38 193 GLN A CA 1
ATOM 1459 C C . GLN A 1 193 ? -20.889 3.747 -3.386 1.00 98.38 193 GLN A C 1
ATOM 1461 O O . GLN A 1 193 ? -20.932 4.201 -4.529 1.00 98.38 193 GLN A O 1
ATOM 1466 N N . HIS A 1 194 ? -19.861 4.005 -2.574 1.00 98.25 194 HIS A N 1
ATOM 1467 C CA . HIS A 1 194 ? -18.754 4.874 -2.985 1.00 98.25 194 HIS A CA 1
ATOM 1468 C C . HIS A 1 194 ? -17.887 4.259 -4.088 1.00 98.25 194 HIS A C 1
ATOM 1470 O O . HIS A 1 194 ? -17.384 4.989 -4.942 1.00 98.25 194 HIS A O 1
ATOM 1476 N N . THR A 1 195 ? -17.734 2.931 -4.116 1.00 98.38 195 THR A N 1
ATOM 1477 C CA . THR A 1 195 ? -17.014 2.248 -5.203 1.00 98.38 195 THR A CA 1
ATOM 1478 C C . THR A 1 195 ? -17.776 2.415 -6.510 1.00 98.38 195 THR A C 1
ATOM 1480 O O . THR A 1 195 ? -17.193 2.800 -7.521 1.00 98.38 195 THR A O 1
ATOM 1483 N N . LEU A 1 196 ? -19.094 2.217 -6.455 1.00 98.38 196 LEU A N 1
ATOM 1484 C CA . LEU A 1 196 ? -19.993 2.411 -7.584 1.00 98.38 196 LEU A CA 1
ATOM 1485 C C . LEU A 1 196 ? -19.955 3.849 -8.108 1.00 98.38 196 LEU A C 1
ATOM 1487 O O . LEU A 1 196 ? -19.807 4.060 -9.307 1.00 98.38 196 LEU A O 1
ATOM 1491 N N . LYS A 1 197 ? -20.038 4.832 -7.205 1.00 98.00 197 LYS A N 1
ATOM 1492 C CA . LYS A 1 197 ? -20.028 6.262 -7.533 1.00 98.00 197 LYS A CA 1
ATOM 1493 C C . LYS A 1 197 ? -18.702 6.715 -8.150 1.00 98.00 197 LYS A C 1
ATOM 1495 O O . LYS A 1 197 ? -18.717 7.541 -9.054 1.00 98.00 197 LYS A O 1
ATOM 1500 N N . ARG A 1 198 ? -17.561 6.211 -7.661 1.00 97.75 198 ARG A N 1
ATOM 1501 C CA . ARG A 1 198 ? -16.228 6.686 -8.081 1.00 97.75 198 ARG A CA 1
ATOM 1502 C C . ARG A 1 198 ? -15.632 5.919 -9.257 1.00 97.75 198 ARG A C 1
ATOM 1504 O O . ARG A 1 198 ? -14.906 6.515 -10.043 1.00 97.75 198 ARG A O 1
ATOM 1511 N N . TYR A 1 199 ? -15.903 4.621 -9.360 1.00 97.75 199 TYR A N 1
ATOM 1512 C CA . TYR A 1 199 ? -15.255 3.738 -10.336 1.00 97.75 199 TYR A CA 1
ATOM 1513 C C . TYR A 1 199 ? -16.250 3.017 -11.261 1.00 97.75 199 TYR A C 1
ATOM 1515 O O . TYR A 1 199 ? -15.843 2.407 -12.249 1.00 97.75 199 TYR A O 1
ATOM 1523 N N . GLY A 1 200 ? -17.554 3.088 -10.988 1.00 98.00 200 GLY A N 1
ATOM 1524 C CA . GLY A 1 200 ? -18.585 2.437 -11.794 1.00 98.00 200 GLY A CA 1
ATOM 1525 C C . GLY A 1 200 ? -18.776 0.946 -11.490 1.00 98.00 200 GLY A C 1
ATOM 1526 O O . GLY A 1 200 ? -18.080 0.345 -10.669 1.00 98.00 200 GLY A O 1
ATOM 1527 N N . HIS A 1 201 ? -19.758 0.343 -12.166 1.00 98.25 201 HIS A N 1
ATOM 1528 C CA . HIS A 1 201 ? -20.174 -1.049 -11.939 1.00 98.25 201 HIS A CA 1
ATOM 1529 C C . HIS A 1 201 ? -19.075 -2.065 -12.279 1.00 98.25 201 HIS A C 1
ATOM 1531 O O . HIS A 1 201 ? -18.882 -3.021 -11.534 1.00 98.25 201 HIS A O 1
ATOM 1537 N N . VAL A 1 202 ? -18.327 -1.841 -13.366 1.00 98.06 202 VAL A N 1
ATOM 1538 C CA . VAL A 1 202 ? -17.286 -2.773 -13.839 1.00 98.06 202 VAL A CA 1
ATOM 1539 C C . VAL A 1 202 ? -16.213 -2.991 -12.768 1.00 98.06 202 VAL A C 1
ATOM 1541 O O . VAL A 1 202 ? -15.870 -4.126 -12.451 1.00 98.06 202 VAL A O 1
ATOM 1544 N N . HIS A 1 203 ? -15.735 -1.914 -12.139 1.00 97.81 203 HIS A N 1
ATOM 1545 C CA . HIS A 1 203 ? -14.743 -2.013 -11.069 1.00 97.81 203 HIS A CA 1
ATOM 1546 C C . HIS A 1 203 ? -15.312 -2.659 -9.807 1.00 97.81 203 HIS A C 1
ATOM 1548 O O . HIS A 1 203 ? -14.613 -3.435 -9.161 1.00 97.81 203 HIS A O 1
ATOM 1554 N N . LEU A 1 204 ? -16.574 -2.380 -9.465 1.00 97.94 204 LEU A N 1
ATOM 1555 C CA . LEU A 1 204 ? -17.213 -3.021 -8.320 1.00 97.94 204 LEU A CA 1
ATOM 1556 C C . LEU A 1 204 ? -17.314 -4.545 -8.503 1.00 97.94 204 LEU A C 1
ATOM 1558 O O . LEU A 1 204 ? -17.091 -5.271 -7.540 1.00 97.94 204 LEU A O 1
ATOM 1562 N N . ASN A 1 205 ? -17.610 -5.021 -9.714 1.00 97.75 205 ASN A N 1
ATOM 1563 C CA . ASN A 1 205 ? -17.723 -6.453 -10.000 1.00 97.75 205 ASN A CA 1
ATOM 1564 C C . ASN A 1 205 ? -16.352 -7.143 -10.083 1.00 97.75 205 ASN A C 1
ATOM 1566 O O . ASN A 1 205 ? -16.196 -8.237 -9.552 1.00 97.75 205 ASN A O 1
ATOM 1570 N N . ASN A 1 206 ? -15.359 -6.499 -10.705 1.00 97.62 206 ASN A N 1
ATOM 1571 C CA . ASN A 1 206 ? -14.049 -7.114 -10.946 1.00 97.62 206 ASN A CA 1
ATOM 1572 C C . ASN A 1 206 ? -13.092 -7.007 -9.750 1.00 97.62 206 ASN A C 1
ATOM 1574 O O . ASN A 1 206 ? -12.314 -7.922 -9.502 1.00 97.62 206 ASN A O 1
ATOM 1578 N N . LEU A 1 207 ? -13.112 -5.881 -9.029 1.00 97.00 207 LEU A N 1
ATOM 1579 C CA . LEU A 1 207 ? -12.157 -5.576 -7.952 1.00 97.00 207 LEU A CA 1
ATOM 1580 C C . LEU A 1 207 ? -12.814 -5.527 -6.566 1.00 97.00 207 LEU A C 1
ATOM 1582 O O . LEU A 1 207 ? -12.119 -5.504 -5.550 1.00 97.00 207 LEU A O 1
ATOM 1586 N N . GLY A 1 208 ? -14.147 -5.506 -6.506 1.00 97.19 208 GLY A N 1
ATOM 1587 C CA . GLY A 1 208 ? -14.897 -5.445 -5.257 1.00 97.19 208 GLY A CA 1
ATOM 1588 C C . GLY A 1 208 ? -14.908 -4.060 -4.599 1.00 97.19 208 GLY A C 1
ATOM 1589 O O . GLY A 1 208 ? -14.292 -3.092 -5.049 1.00 97.19 208 GLY A O 1
ATOM 1590 N N . ALA A 1 209 ? -15.620 -3.961 -3.473 1.00 97.62 209 ALA A N 1
ATOM 1591 C CA . ALA A 1 209 ? -15.753 -2.714 -2.712 1.00 97.62 209 ALA A CA 1
ATOM 1592 C C . ALA A 1 209 ? -14.507 -2.354 -1.870 1.00 97.62 209 ALA A C 1
ATOM 1594 O O . ALA A 1 209 ? -14.439 -1.273 -1.274 1.00 97.62 209 ALA A O 1
ATOM 1595 N N . GLY A 1 210 ? -13.504 -3.241 -1.839 1.00 97.31 210 GLY A N 1
ATOM 1596 C CA . GLY A 1 210 ? -12.237 -3.040 -1.131 1.00 97.31 210 GLY A CA 1
ATOM 1597 C C . GLY A 1 210 ? -11.427 -1.842 -1.640 1.00 97.31 210 GLY A C 1
ATOM 1598 O O . GLY A 1 210 ? -10.631 -1.280 -0.893 1.00 97.31 210 GLY A O 1
ATOM 1599 N N . MET A 1 211 ? -11.683 -1.376 -2.871 1.00 96.62 211 MET A N 1
ATOM 1600 C CA . MET A 1 211 ? -11.028 -0.197 -3.458 1.00 96.62 211 MET A CA 1
ATOM 1601 C C . MET A 1 211 ? -11.282 1.112 -2.692 1.00 96.62 211 MET A C 1
ATOM 1603 O O . MET A 1 211 ? -10.483 2.055 -2.754 1.00 96.62 211 MET A O 1
ATOM 1607 N N . ILE A 1 212 ? -12.422 1.226 -2.008 1.00 98.00 212 ILE A N 1
ATOM 1608 C CA . ILE A 1 212 ? -12.711 2.378 -1.145 1.00 98.00 212 ILE A CA 1
ATOM 1609 C C . ILE A 1 212 ? -12.124 2.154 0.244 1.00 98.00 212 ILE A C 1
ATOM 1611 O O . ILE A 1 212 ? -11.435 3.035 0.760 1.00 98.00 212 ILE A O 1
ATOM 1615 N N . MET A 1 213 ? -12.381 0.986 0.828 1.00 97.81 213 MET A N 1
ATOM 1616 C CA . MET A 1 213 ? -12.025 0.653 2.202 1.00 97.81 213 MET A CA 1
ATOM 1617 C C . MET A 1 213 ? -11.780 -0.855 2.316 1.00 97.81 213 MET A C 1
ATOM 1619 O O . MET A 1 213 ? -12.702 -1.652 2.113 1.00 97.81 213 MET A O 1
ATOM 1623 N N . GLY A 1 214 ? -10.539 -1.233 2.634 1.00 98.00 214 GLY A N 1
ATOM 1624 C CA . GLY A 1 214 ? -10.159 -2.626 2.874 1.00 98.00 214 GLY A CA 1
ATOM 1625 C C . GLY A 1 214 ? -10.774 -3.177 4.162 1.00 98.00 214 GLY A C 1
ATOM 1626 O O . GLY A 1 214 ? -11.146 -2.409 5.051 1.00 98.00 214 GLY A O 1
ATOM 1627 N N . ASP A 1 215 ? -10.865 -4.502 4.270 1.00 98.06 215 ASP A N 1
ATOM 1628 C CA . ASP A 1 215 ? -11.539 -5.169 5.394 1.00 98.06 215 ASP A CA 1
ATOM 1629 C C . ASP A 1 215 ? -10.884 -4.845 6.746 1.00 98.06 215 ASP A C 1
ATOM 1631 O O . ASP A 1 215 ? -11.585 -4.489 7.686 1.00 98.06 215 ASP A O 1
ATOM 1635 N N . GLU A 1 216 ? -9.548 -4.810 6.819 1.00 97.50 216 GLU A N 1
ATOM 1636 C CA . GLU A 1 216 ? -8.823 -4.428 8.045 1.00 97.50 216 GLU A CA 1
ATOM 1637 C C . GLU A 1 216 ? -9.175 -3.010 8.524 1.00 97.50 216 GLU A C 1
ATOM 1639 O O . GLU A 1 216 ? -9.276 -2.739 9.720 1.00 97.50 216 GLU A O 1
ATOM 1644 N N . THR A 1 217 ? -9.372 -2.084 7.580 1.00 98.19 217 THR A N 1
ATOM 1645 C CA . THR A 1 217 ? -9.784 -0.712 7.892 1.00 98.19 217 THR A CA 1
ATOM 1646 C C . THR A 1 217 ? -11.229 -0.681 8.378 1.00 98.19 217 THR A C 1
ATOM 1648 O O . THR A 1 217 ? -11.525 0.026 9.338 1.00 98.19 217 THR A O 1
ATOM 1651 N N . LEU A 1 218 ? -12.117 -1.452 7.744 1.00 98.06 218 LEU A N 1
ATOM 1652 C CA . LEU A 1 218 ? -13.522 -1.566 8.131 1.00 98.06 218 LEU A CA 1
ATOM 1653 C C . LEU A 1 218 ? -13.658 -2.129 9.550 1.00 98.06 218 LEU A C 1
ATOM 1655 O O . LEU A 1 218 ? -14.344 -1.525 10.374 1.00 98.06 218 LEU A O 1
ATOM 1659 N N . ASP A 1 219 ? -12.970 -3.231 9.853 1.00 97.38 219 ASP A N 1
ATOM 1660 C CA . ASP A 1 219 ? -12.958 -3.843 11.185 1.00 97.38 219 ASP A CA 1
ATOM 1661 C C . ASP A 1 219 ? -12.425 -2.862 12.233 1.00 97.38 219 ASP A C 1
ATOM 1663 O O . ASP A 1 219 ? -13.049 -2.653 13.273 1.00 97.38 219 ASP A O 1
ATOM 1667 N N . ARG A 1 220 ? -11.325 -2.162 11.923 1.00 97.62 220 ARG A N 1
ATOM 1668 C CA . ARG A 1 220 ? -10.767 -1.142 12.815 1.00 97.62 220 ARG A CA 1
ATOM 1669 C C . ARG A 1 220 ? -11.745 0.003 13.079 1.00 97.62 220 ARG A C 1
ATOM 1671 O O . ARG A 1 220 ? -11.819 0.480 14.209 1.00 97.62 220 ARG A O 1
ATOM 1678 N N . ILE A 1 221 ? -12.482 0.456 12.063 1.00 97.62 221 ILE A N 1
ATOM 1679 C CA . ILE A 1 221 ? -13.524 1.481 12.214 1.00 97.62 221 ILE A CA 1
ATOM 1680 C C . ILE A 1 221 ? -14.648 0.966 13.109 1.00 97.62 221 ILE A C 1
ATOM 1682 O O . ILE A 1 221 ? -15.065 1.696 14.004 1.00 97.62 221 ILE A O 1
ATOM 1686 N N . ALA A 1 222 ? -15.100 -0.276 12.913 1.00 96.81 222 ALA A N 1
ATOM 1687 C CA . ALA A 1 222 ? -16.112 -0.902 13.761 1.00 96.81 222 ALA A CA 1
ATOM 1688 C C . ALA A 1 222 ? -15.671 -0.942 15.232 1.00 96.81 222 ALA A C 1
ATOM 1690 O O . ALA A 1 222 ? -16.401 -0.471 16.101 1.00 96.81 222 ALA A O 1
ATOM 1691 N N . ASP A 1 223 ? -14.443 -1.380 15.503 1.00 96.44 223 ASP A N 1
ATOM 1692 C CA . ASP A 1 223 ? -13.909 -1.457 16.865 1.00 96.44 223 ASP A CA 1
ATOM 1693 C C . ASP A 1 223 ? -13.731 -0.065 17.499 1.00 96.44 223 ASP A C 1
ATOM 1695 O O . ASP A 1 223 ? -14.027 0.149 18.677 1.00 96.44 223 ASP A O 1
ATOM 1699 N N . CYS A 1 224 ? -13.261 0.921 16.728 1.00 96.81 224 CYS A N 1
ATOM 1700 C CA . CYS A 1 224 ? -13.132 2.301 17.198 1.00 96.81 224 CYS A CA 1
ATOM 1701 C C . CYS A 1 224 ? -14.493 2.967 17.447 1.00 96.81 224 CYS A C 1
ATOM 1703 O O . CYS A 1 224 ? -14.606 3.761 18.385 1.00 96.81 224 CYS A O 1
ATOM 1705 N N . ALA A 1 225 ? -15.502 2.660 16.627 1.00 95.69 225 ALA A N 1
ATOM 1706 C CA . ALA A 1 225 ? -16.871 3.136 16.799 1.00 95.69 225 ALA A CA 1
ATOM 1707 C C . ALA A 1 225 ? -17.504 2.528 18.054 1.00 95.69 225 ALA A C 1
ATOM 1709 O O . ALA A 1 225 ? -18.042 3.269 18.872 1.00 95.69 225 ALA A O 1
ATOM 1710 N N . HIS A 1 226 ? -17.350 1.214 18.252 1.00 94.19 226 HIS A N 1
ATOM 1711 C CA . HIS A 1 226 ? -17.782 0.511 19.461 1.00 94.19 226 HIS A CA 1
ATOM 1712 C C . HIS A 1 226 ? -17.150 1.115 20.726 1.00 94.19 226 HIS A C 1
ATOM 1714 O O . HIS A 1 226 ? -17.815 1.350 21.729 1.00 94.19 226 HIS A O 1
ATOM 1720 N N . ALA A 1 227 ? -15.861 1.458 20.667 1.00 94.12 227 ALA A N 1
ATOM 1721 C CA . ALA A 1 227 ? -15.158 2.115 21.768 1.00 94.12 227 ALA A CA 1
ATOM 1722 C C . ALA A 1 227 ? -15.479 3.619 21.931 1.00 94.12 227 ALA A C 1
ATOM 1724 O O . ALA A 1 227 ? -14.891 4.262 22.803 1.00 94.12 227 ALA A O 1
ATOM 1725 N N . GLY A 1 228 ? -16.335 4.206 21.084 1.00 93.50 228 GLY A N 1
ATOM 1726 C CA . GLY A 1 228 ? -16.700 5.626 21.133 1.00 93.50 228 GLY A CA 1
ATOM 1727 C C . GLY A 1 228 ? -15.547 6.592 20.831 1.00 93.50 228 GLY A C 1
ATOM 1728 O O . GLY A 1 228 ? -15.550 7.727 21.301 1.00 93.50 228 GLY A O 1
ATOM 1729 N N . LYS A 1 229 ? -14.524 6.154 20.085 1.00 95.38 229 LYS A N 1
ATOM 1730 C CA . LYS A 1 229 ? -13.305 6.949 19.832 1.00 95.38 229 LYS A CA 1
ATOM 1731 C C . LYS A 1 229 ? -13.368 7.828 18.586 1.00 95.38 229 LYS A C 1
ATOM 1733 O O . LYS A 1 229 ? -12.513 8.693 18.414 1.00 95.38 229 LYS A O 1
ATOM 1738 N N . LEU A 1 230 ? -14.333 7.587 17.705 1.00 95.94 230 LEU A N 1
ATOM 1739 C CA . LEU A 1 230 ? -14.465 8.297 16.436 1.00 95.94 230 LEU A CA 1
ATOM 1740 C C . LEU A 1 230 ? -15.298 9.567 16.630 1.00 95.94 230 LEU A C 1
ATOM 1742 O O . LEU A 1 230 ? -16.508 9.550 16.434 1.00 95.94 230 LEU A O 1
ATOM 1746 N N . THR A 1 231 ? -14.650 10.658 17.041 1.00 95.00 231 THR A N 1
ATOM 1747 C CA . THR A 1 231 ? -15.321 11.951 17.277 1.00 95.00 231 THR A CA 1
ATOM 1748 C C . THR A 1 231 ? -15.065 12.963 16.166 1.00 95.00 231 THR A C 1
ATOM 1750 O O . THR A 1 231 ? -15.948 13.748 15.835 1.00 95.00 231 THR A O 1
ATOM 1753 N N . THR A 1 232 ? -13.871 12.945 15.567 1.00 97.38 232 THR A N 1
ATOM 1754 C CA . THR A 1 232 ? -13.485 13.855 14.476 1.00 97.38 232 THR A CA 1
ATOM 1755 C C . THR A 1 232 ? -12.815 13.115 13.321 1.00 97.38 232 THR A C 1
ATOM 1757 O O . THR A 1 232 ? -12.324 11.991 13.472 1.00 97.38 232 THR A O 1
ATOM 1760 N N . VAL A 1 233 ? -12.745 13.758 12.153 1.00 98.00 233 VAL A N 1
ATOM 1761 C CA . VAL A 1 233 ? -12.106 13.193 10.953 1.00 98.00 233 VAL A CA 1
ATOM 1762 C C . VAL A 1 233 ? -10.616 12.918 11.194 1.00 98.00 233 VAL A C 1
ATOM 1764 O O . VAL A 1 233 ? -10.061 11.931 10.706 1.00 98.00 233 VAL A O 1
ATOM 1767 N N . GLU A 1 234 ? -9.964 13.743 12.012 1.00 96.88 234 GLU A N 1
ATOM 1768 C CA . GLU A 1 234 ? -8.578 13.561 12.432 1.00 96.88 234 GLU A CA 1
ATOM 1769 C C . GLU A 1 234 ? -8.431 12.316 13.301 1.00 96.88 234 GLU A C 1
ATOM 1771 O O . GLU A 1 234 ? -7.511 11.538 13.067 1.00 96.88 234 GLU A O 1
ATOM 1776 N N . THR A 1 235 ? -9.337 12.082 14.259 1.00 96.62 235 THR A N 1
ATOM 1777 C CA . THR A 1 235 ? -9.302 10.857 15.080 1.00 96.62 235 THR A CA 1
ATOM 1778 C C . THR A 1 235 ? -9.510 9.607 14.228 1.00 96.62 235 THR A C 1
ATOM 1780 O O . THR A 1 235 ? -8.770 8.637 14.379 1.00 96.62 235 THR A O 1
ATOM 1783 N N . LEU A 1 236 ? -10.418 9.662 13.247 1.00 97.69 236 LEU A N 1
ATOM 1784 C CA . LEU A 1 236 ? -10.616 8.590 12.273 1.00 97.69 236 LEU A CA 1
ATOM 1785 C C . LEU A 1 236 ? -9.328 8.306 11.488 1.00 97.69 236 LEU A C 1
ATOM 1787 O O . LEU A 1 236 ? -8.912 7.150 11.390 1.00 97.69 236 LEU A O 1
ATOM 1791 N N . TYR A 1 237 ? -8.663 9.345 10.971 1.00 97.06 237 TYR A N 1
ATOM 1792 C CA . TYR A 1 237 ? -7.383 9.196 10.270 1.00 97.06 237 TYR A CA 1
ATOM 1793 C C . TYR A 1 237 ? -6.295 8.608 11.176 1.00 97.06 237 TYR A C 1
ATOM 1795 O O . TYR A 1 237 ? -5.564 7.711 10.767 1.00 97.06 237 TYR A O 1
ATOM 1803 N N . GLN A 1 238 ? -6.182 9.092 12.412 1.00 96.25 238 GLN A N 1
ATOM 1804 C CA . GLN A 1 238 ? -5.161 8.642 13.359 1.00 96.25 238 GLN A CA 1
ATOM 1805 C C . GLN A 1 238 ? -5.336 7.170 13.746 1.00 96.25 238 GLN A C 1
ATOM 1807 O O . GLN A 1 238 ? -4.350 6.438 13.847 1.00 96.25 238 GLN A O 1
ATOM 1812 N N . GLU A 1 239 ? -6.578 6.730 13.945 1.00 97.19 239 GLU A N 1
ATOM 1813 C CA . GLU A 1 239 ? -6.887 5.375 14.398 1.00 97.19 239 GLU A CA 1
ATOM 1814 C C . GLU A 1 239 ? -6.811 4.321 13.296 1.00 97.19 239 GLU A C 1
ATOM 1816 O O . GLU A 1 239 ? -6.450 3.174 13.568 1.00 97.19 239 GLU A O 1
ATOM 1821 N N . THR A 1 240 ? -7.143 4.700 12.062 1.00 97.06 240 THR A N 1
ATOM 1822 C CA . THR A 1 240 ? -7.259 3.765 10.932 1.00 97.06 240 THR A CA 1
ATOM 1823 C C . THR A 1 240 ? -6.114 3.882 9.938 1.00 97.06 240 THR A C 1
ATOM 1825 O O . THR A 1 240 ? -5.846 2.941 9.198 1.00 97.06 240 THR A O 1
ATOM 1828 N N . LYS A 1 241 ? -5.444 5.042 9.893 1.00 96.31 241 LYS A N 1
ATOM 1829 C CA . LYS A 1 241 ? -4.497 5.437 8.837 1.00 96.31 241 LYS A CA 1
ATOM 1830 C C . LYS A 1 241 ? -5.087 5.334 7.429 1.00 96.31 241 LYS A C 1
ATOM 1832 O O . LYS A 1 241 ? -4.346 5.220 6.457 1.00 96.31 241 LYS A O 1
ATOM 1837 N N . TRP A 1 242 ? -6.412 5.375 7.313 1.00 97.38 242 TRP A N 1
ATOM 1838 C CA . TRP A 1 242 ? -7.104 5.251 6.043 1.00 97.38 242 TRP A CA 1
ATOM 1839 C C . TRP A 1 242 ? -6.929 6.536 5.222 1.00 97.38 242 TRP A C 1
ATOM 1841 O O . TRP A 1 242 ? -7.439 7.579 5.631 1.00 97.38 242 TRP A O 1
ATOM 1851 N N . PRO A 1 243 ? -6.250 6.511 4.057 1.00 96.06 243 PRO A N 1
ATOM 1852 C CA . PRO A 1 243 ? -5.925 7.737 3.320 1.00 96.06 243 PRO A CA 1
ATOM 1853 C C . PRO A 1 243 ? -7.157 8.540 2.886 1.00 96.06 243 PRO A C 1
ATOM 1855 O O . PRO A 1 243 ? -7.118 9.767 2.845 1.00 96.06 243 PRO A O 1
ATOM 1858 N N . LYS A 1 244 ? -8.272 7.849 2.608 1.00 97.62 244 LYS A N 1
ATOM 1859 C CA . LYS A 1 244 ? -9.536 8.467 2.182 1.00 97.62 244 LYS A CA 1
ATOM 1860 C C . LYS A 1 244 ? -10.364 9.018 3.343 1.00 97.62 244 LYS A C 1
ATOM 1862 O O . LYS A 1 244 ? -11.426 9.580 3.095 1.00 97.62 244 LYS A O 1
ATOM 1867 N N . SER A 1 245 ? -9.894 8.926 4.590 1.00 97.12 245 SER A N 1
ATOM 1868 C CA . SER A 1 245 ? -10.629 9.466 5.737 1.00 97.12 245 SER A CA 1
ATOM 1869 C C . SER A 1 245 ? -10.839 10.978 5.633 1.00 97.12 245 SER A C 1
ATOM 1871 O O . SER A 1 245 ? -11.836 11.475 6.126 1.00 97.12 245 SER A O 1
ATOM 1873 N N . ARG A 1 246 ? -9.948 11.728 4.974 1.00 97.00 246 ARG A N 1
ATOM 1874 C CA . ARG A 1 246 ? -10.139 13.176 4.776 1.00 97.00 246 ARG A CA 1
ATOM 1875 C C . ARG A 1 246 ? -11.248 13.501 3.777 1.00 97.00 246 ARG A C 1
ATOM 1877 O O . ARG A 1 246 ? -11.911 14.514 3.932 1.00 97.00 246 ARG A O 1
ATOM 1884 N N . GLU A 1 247 ? -11.429 12.654 2.766 1.00 98.00 247 GLU A N 1
ATOM 1885 C CA . GLU A 1 247 ? -12.429 12.851 1.709 1.00 98.00 247 GLU A CA 1
ATOM 1886 C C . GLU A 1 247 ? -13.805 12.316 2.118 1.00 98.00 247 GLU A C 1
ATOM 1888 O O . GLU A 1 247 ? -14.816 12.939 1.828 1.00 98.00 247 GLU A O 1
ATOM 1893 N N . LEU A 1 248 ? -13.839 11.153 2.775 1.00 98.31 248 LEU A N 1
ATOM 1894 C CA . LEU A 1 248 ? -15.065 10.402 3.070 1.00 98.31 248 LEU A CA 1
ATOM 1895 C C . LEU A 1 248 ? -15.389 10.334 4.568 1.00 98.31 248 LEU A C 1
ATOM 1897 O O . LEU A 1 248 ? -16.367 9.706 4.968 1.00 98.31 248 LEU A O 1
ATOM 1901 N N . GLY A 1 249 ? -14.548 10.923 5.420 1.00 97.94 249 GLY A N 1
ATOM 1902 C CA . GLY A 1 249 ? -14.663 10.779 6.869 1.00 97.94 249 GLY A CA 1
ATOM 1903 C C . GLY A 1 249 ? -15.859 11.497 7.466 1.00 97.94 249 GLY A C 1
ATOM 1904 O O . GLY A 1 249 ? -16.396 11.000 8.444 1.00 97.94 249 GLY A O 1
ATOM 1905 N N . SER A 1 250 ? -16.300 12.621 6.895 1.00 98.25 250 SER A N 1
ATOM 1906 C CA . SER A 1 250 ? -17.502 13.324 7.361 1.00 98.25 250 SER A CA 1
ATOM 1907 C C . SER A 1 250 ? -18.752 12.458 7.190 1.00 98.25 250 SER A C 1
ATOM 1909 O O . SER A 1 250 ? -19.438 12.194 8.171 1.00 98.25 250 SER A O 1
ATOM 1911 N N . GLU A 1 251 ? -18.984 11.933 5.983 1.00 98.19 251 GLU A N 1
ATOM 1912 C CA . GLU A 1 251 ? -20.109 11.032 5.680 1.00 98.19 251 GLU A CA 1
ATOM 1913 C C . GLU A 1 251 ? -20.051 9.754 6.536 1.00 98.19 251 GLU A C 1
ATOM 1915 O O . GLU A 1 251 ? -21.065 9.267 7.037 1.00 98.19 251 GLU A O 1
ATOM 1920 N N . LEU A 1 252 ? -18.846 9.225 6.772 1.00 97.88 252 LEU A N 1
ATOM 1921 C CA . LEU A 1 252 ? -18.666 8.064 7.638 1.00 97.88 252 LEU A CA 1
ATOM 1922 C C . LEU A 1 252 ? -18.950 8.377 9.114 1.00 97.88 252 LEU A C 1
ATOM 1924 O O . LEU A 1 252 ? -19.536 7.549 9.805 1.00 97.88 252 LEU A O 1
ATOM 1928 N N . LEU A 1 253 ? -18.553 9.547 9.619 1.00 97.56 253 LEU A N 1
ATOM 1929 C CA . LEU A 1 253 ? -18.867 9.960 10.990 1.00 97.56 253 LEU A CA 1
ATOM 1930 C C . LEU A 1 253 ? -20.365 10.220 11.168 1.00 97.56 253 LEU A C 1
ATOM 1932 O O . LEU A 1 253 ? -20.912 9.889 12.215 1.00 97.56 253 LEU A O 1
ATOM 1936 N N . GLU A 1 254 ? -21.054 10.732 10.148 1.00 96.44 254 GLU A N 1
ATOM 1937 C CA . GLU A 1 254 ? -22.519 10.802 10.142 1.00 96.44 254 GLU A CA 1
ATOM 1938 C C . GLU A 1 254 ? -23.148 9.407 10.235 1.00 96.44 254 GLU A C 1
ATOM 1940 O O . GLU A 1 254 ? -24.085 9.207 11.014 1.00 96.44 254 GLU A O 1
ATOM 1945 N N . LEU A 1 255 ? -22.596 8.422 9.517 1.00 95.94 255 LEU A N 1
ATOM 1946 C CA . LEU A 1 255 ? -23.022 7.027 9.621 1.00 95.94 255 LEU A CA 1
ATOM 1947 C C . LEU A 1 255 ? -22.781 6.460 11.031 1.00 95.94 255 LEU A C 1
ATOM 1949 O O . LEU A 1 255 ? -23.682 5.846 11.599 1.00 95.94 255 LEU A O 1
ATOM 1953 N N . VAL A 1 256 ? -21.610 6.711 11.629 1.00 95.56 256 VAL A N 1
ATOM 1954 C CA . VAL A 1 256 ? -21.290 6.320 13.018 1.00 95.56 256 VAL A CA 1
ATOM 1955 C C . VAL A 1 256 ? -22.276 6.954 14.001 1.00 95.56 256 VAL A C 1
ATOM 1957 O O . VAL A 1 256 ? -22.818 6.267 14.864 1.00 95.56 256 VAL A O 1
ATOM 1960 N N . ASN A 1 257 ? -22.561 8.248 13.860 1.00 93.00 257 ASN A N 1
ATOM 1961 C CA . ASN A 1 257 ? -23.486 8.956 14.740 1.00 93.00 257 ASN A CA 1
ATOM 1962 C C . ASN A 1 257 ? -24.915 8.407 14.606 1.00 93.00 257 ASN A C 1
ATOM 1964 O O . ASN A 1 257 ? -25.590 8.185 15.611 1.00 93.00 257 ASN A O 1
ATOM 1968 N N . THR A 1 258 ? -25.350 8.125 13.377 1.00 91.62 258 THR A N 1
ATOM 1969 C CA . THR A 1 258 ? -26.691 7.602 13.081 1.00 91.62 258 THR A CA 1
ATOM 1970 C C . THR A 1 258 ? -26.873 6.168 13.581 1.00 91.62 258 THR A C 1
ATOM 1972 O O . THR A 1 258 ? -27.900 5.850 14.179 1.00 91.62 258 THR A O 1
ATOM 1975 N N . CYS A 1 259 ? -25.889 5.294 13.362 1.00 89.12 259 CYS A N 1
ATOM 1976 C CA . CYS A 1 259 ? -25.979 3.883 13.737 1.00 89.12 259 CYS A CA 1
ATOM 1977 C C . CYS A 1 259 ? -25.665 3.635 15.219 1.00 89.12 259 CYS A C 1
ATOM 1979 O O . CYS A 1 259 ? -26.373 2.864 15.865 1.00 89.12 259 CYS A O 1
ATOM 1981 N N . CYS A 1 260 ? -24.623 4.273 15.761 1.00 82.44 260 CYS A N 1
ATOM 1982 C CA . CYS A 1 260 ? -24.076 3.939 17.079 1.00 82.44 260 CYS A CA 1
ATOM 1983 C C . CYS A 1 260 ? -24.557 4.887 18.186 1.00 82.44 260 CYS A C 1
ATOM 1985 O O . CYS A 1 260 ? -24.985 4.422 19.244 1.00 82.44 260 CYS A O 1
ATOM 1987 N N . LEU A 1 261 ? -24.509 6.208 17.966 1.00 74.50 261 LEU A N 1
ATOM 1988 C CA . LEU A 1 261 ? -24.816 7.175 19.031 1.00 74.50 261 LEU A CA 1
ATOM 1989 C C . LEU A 1 261 ? -26.314 7.305 19.292 1.00 74.50 261 LEU A C 1
ATOM 1991 O O . LEU A 1 261 ? -26.731 7.294 20.445 1.00 74.50 261 LEU A O 1
ATOM 1995 N N . VAL A 1 262 ? -27.128 7.388 18.238 1.00 74.50 262 VAL A N 1
ATOM 1996 C CA . VAL A 1 262 ? -28.579 7.585 18.393 1.00 74.50 262 VAL A CA 1
ATOM 1997 C C . VAL A 1 262 ? -29.258 6.362 19.013 1.00 74.50 262 VAL A C 1
ATOM 1999 O O . VAL A 1 262 ? -30.220 6.513 19.758 1.00 74.50 262 VAL A O 1
ATOM 2002 N N . ARG A 1 263 ? -28.768 5.149 18.731 1.00 72.62 263 ARG A N 1
ATOM 2003 C CA . ARG A 1 263 ? -29.467 3.920 19.129 1.00 72.62 263 ARG A CA 1
ATOM 2004 C C . ARG A 1 263 ? -29.012 3.307 20.452 1.00 72.62 263 ARG A C 1
ATOM 2006 O O . ARG A 1 263 ? -29.832 2.672 21.104 1.00 72.62 263 ARG A O 1
ATOM 2013 N N . TYR A 1 264 ? -27.741 3.437 20.840 1.00 59.16 264 TYR A N 1
ATOM 2014 C CA . TYR A 1 264 ? -27.181 2.542 21.870 1.00 59.16 264 TYR A CA 1
ATOM 2015 C C . TYR A 1 264 ? -26.381 3.208 22.975 1.00 59.16 264 TYR A C 1
ATOM 2017 O O . TYR A 1 264 ? -26.287 2.646 24.065 1.00 59.16 264 TYR A O 1
ATOM 2025 N N . TYR A 1 265 ? -25.868 4.410 22.739 1.00 62.16 265 TYR A N 1
ATOM 2026 C CA . TYR A 1 265 ? -25.297 5.230 23.795 1.00 62.16 265 TYR A CA 1
ATOM 2027 C C . TYR A 1 265 ? -26.195 6.450 23.979 1.00 62.16 265 TYR A C 1
ATOM 2029 O O . TYR A 1 265 ? -25.759 7.555 23.644 1.00 62.16 265 TYR A O 1
ATOM 2037 N N . PRO A 1 266 ? -27.433 6.299 24.522 1.00 58.31 266 PRO A N 1
ATOM 2038 C CA . PRO A 1 266 ? -28.057 7.451 25.154 1.00 58.31 266 PRO A CA 1
ATOM 2039 C C . PRO A 1 266 ? -26.985 7.951 26.099 1.00 58.31 266 PRO A C 1
ATOM 2041 O O . PRO A 1 266 ? -26.443 7.144 26.856 1.00 58.31 266 PRO A O 1
ATOM 2044 N N . SER A 1 267 ? -26.557 9.198 25.904 1.00 53.06 267 SER A N 1
ATOM 2045 C CA . SER A 1 267 ? -25.445 9.784 26.633 1.00 53.06 267 SER A CA 1
ATOM 2046 C C . SER A 1 267 ? -25.724 9.563 28.110 1.00 53.06 267 SER A C 1
ATOM 2048 O O . SER A 1 267 ? -26.438 10.332 28.748 1.00 53.06 267 SER A O 1
ATOM 2050 N N . ASN A 1 268 ? -25.190 8.469 28.655 1.00 51.19 268 ASN A N 1
ATOM 2051 C CA . ASN A 1 268 ? -25.185 8.163 30.064 1.00 51.19 268 ASN A CA 1
ATOM 2052 C C . ASN A 1 268 ? -24.075 9.052 30.606 1.00 51.19 268 ASN A C 1
ATOM 2054 O O . ASN A 1 268 ? -23.055 8.589 31.105 1.00 51.19 268 ASN A O 1
ATOM 2058 N N . SER A 1 269 ? -24.271 10.356 30.451 1.00 52.03 269 SER A N 1
ATOM 2059 C CA . SER A 1 269 ? -23.838 11.358 31.382 1.00 52.03 269 SER A CA 1
ATOM 2060 C C . SER A 1 269 ? -24.921 11.400 32.462 1.00 52.03 269 SER A C 1
ATOM 2062 O O . SER A 1 269 ? -25.771 12.290 32.435 1.00 52.03 269 SER A O 1
ATOM 2064 N N . PRO A 1 270 ? -24.921 10.476 33.450 1.00 55.94 270 PRO A N 1
ATOM 2065 C CA . PRO A 1 270 ? -25.702 10.668 34.666 1.00 55.94 270 PRO A CA 1
ATOM 2066 C C . PRO A 1 270 ? -25.201 11.890 35.452 1.00 55.94 270 PRO A C 1
ATOM 2068 O O . PRO A 1 270 ? -25.829 12.295 36.422 1.00 55.94 270 PRO A O 1
ATOM 2071 N N . PHE A 1 271 ? -24.114 12.533 35.013 1.00 52.62 271 PHE A N 1
ATOM 2072 C CA . PHE A 1 271 ? -23.763 13.887 35.404 1.00 52.62 271 PHE A CA 1
ATOM 2073 C C . PHE A 1 271 ? -24.592 14.894 34.600 1.00 52.62 271 PHE A C 1
ATOM 2075 O O . PHE A 1 271 ? -24.063 15.753 33.897 1.00 52.62 271 PHE A O 1
ATOM 2082 N N . VAL A 1 272 ? -25.917 14.834 34.773 1.00 50.06 272 VAL A N 1
ATOM 2083 C CA . VAL A 1 272 ? -26.637 16.085 34.995 1.00 50.06 272 VAL A CA 1
ATOM 2084 C C . VAL A 1 272 ? -25.880 16.723 36.142 1.00 50.06 272 VAL A C 1
ATOM 2086 O O . VAL A 1 272 ? -25.862 16.206 37.256 1.00 50.06 272 VAL A O 1
ATOM 2089 N N . THR A 1 273 ? -25.130 17.759 35.799 1.00 52.94 273 THR A N 1
ATOM 2090 C CA . THR A 1 273 ? -24.590 18.749 36.707 1.00 52.94 273 THR A CA 1
ATOM 2091 C C . THR A 1 273 ? -25.615 18.960 37.806 1.00 52.94 273 THR A C 1
ATOM 2093 O O . THR A 1 273 ? -26.577 19.700 37.627 1.00 52.94 273 THR A O 1
ATOM 2096 N N . THR A 1 274 ? -25.421 18.324 38.963 1.00 55.94 274 THR A N 1
ATOM 2097 C CA . THR A 1 274 ? -25.872 18.918 40.210 1.00 55.94 274 THR A CA 1
ATOM 2098 C C . THR A 1 274 ? -25.235 20.296 40.147 1.00 55.94 274 THR A C 1
ATOM 2100 O O . THR A 1 274 ? -23.999 20.358 40.134 1.00 55.94 274 THR A O 1
ATOM 2103 N N . PRO A 1 275 ? -26.002 21.386 39.949 1.00 59.56 275 PRO A N 1
ATOM 2104 C CA . PRO A 1 275 ? -25.404 22.702 39.924 1.00 59.56 275 PRO A CA 1
ATOM 2105 C C . PRO A 1 275 ? -24.659 22.796 41.245 1.00 59.56 275 PRO A C 1
ATOM 2107 O O . PRO A 1 275 ? -25.267 22.656 42.309 1.00 59.56 275 PRO A O 1
ATOM 2110 N N . LEU A 1 276 ? -23.330 22.897 41.178 1.00 56.06 276 LEU A N 1
ATOM 2111 C CA . LEU A 1 276 ? -22.517 23.204 42.338 1.00 56.06 276 LEU A CA 1
ATOM 2112 C C . LEU A 1 276 ? -23.140 24.476 42.893 1.00 56.06 276 LEU A C 1
ATOM 2114 O O . LEU A 1 276 ? -22.996 25.539 42.293 1.00 56.06 276 LEU A O 1
ATOM 2118 N N . ARG A 1 277 ? -23.924 24.338 43.970 1.00 54.78 2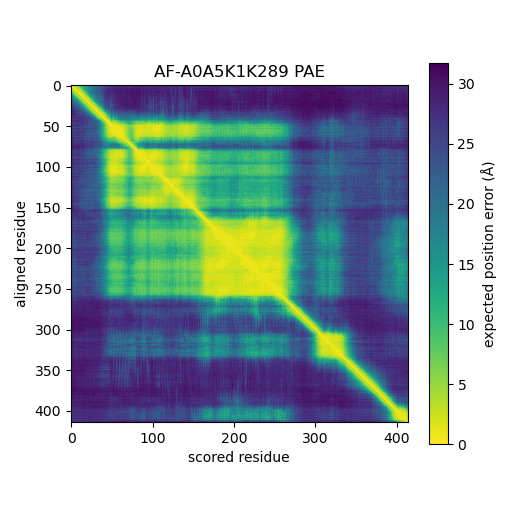77 ARG A N 1
ATOM 2119 C CA . ARG A 1 277 ? -24.473 25.463 44.713 1.00 54.78 277 ARG A CA 1
ATOM 2120 C C . ARG A 1 277 ? -23.283 26.364 44.973 1.00 54.78 277 ARG A C 1
ATOM 2122 O O . ARG A 1 277 ? -22.385 25.989 45.728 1.00 54.78 277 ARG A O 1
ATOM 2129 N N . THR A 1 278 ? -23.264 27.514 44.310 1.00 59.06 278 THR A N 1
ATOM 2130 C CA . THR A 1 278 ? -22.344 28.598 44.607 1.00 59.06 278 THR A CA 1
ATOM 2131 C C . THR A 1 278 ? -22.490 28.857 46.093 1.00 59.06 278 THR A C 1
ATOM 2133 O O . THR A 1 278 ? -23.527 29.336 46.551 1.00 59.06 278 THR A O 1
ATOM 2136 N N . ARG A 1 279 ? -21.496 28.428 46.871 1.00 52.69 279 ARG A N 1
ATOM 2137 C CA . ARG A 1 279 ? -21.436 28.691 48.300 1.00 52.69 279 ARG A CA 1
ATOM 2138 C C . ARG A 1 279 ? -21.329 30.207 48.416 1.00 52.69 279 ARG A C 1
ATOM 2140 O O . ARG A 1 279 ? -20.276 30.763 48.118 1.00 52.69 279 ARG A O 1
ATOM 2147 N N . GLN A 1 280 ? -22.449 30.858 48.731 1.00 57.16 280 GLN A N 1
ATOM 2148 C CA . GLN A 1 280 ? -22.498 32.286 49.010 1.00 57.16 280 GLN A CA 1
ATOM 2149 C C . GLN A 1 280 ? -21.440 32.588 50.078 1.00 57.16 280 GLN A C 1
ATOM 2151 O O . GLN A 1 280 ? -21.486 31.980 51.152 1.00 57.16 280 GLN A O 1
ATOM 2156 N N . PRO A 1 281 ? -20.478 33.484 49.814 1.00 57.41 281 PRO A N 1
ATOM 2157 C CA . PRO A 1 281 ? -19.722 34.086 50.892 1.00 57.41 281 PRO A CA 1
ATOM 2158 C C . PRO A 1 281 ? -20.708 34.925 51.709 1.00 57.41 281 PRO A C 1
ATOM 2160 O O . PRO A 1 281 ? -21.325 35.855 51.189 1.00 57.41 281 PRO A O 1
ATOM 2163 N N . HIS A 1 282 ? -20.895 34.550 52.974 1.00 50.25 282 HIS A N 1
ATOM 2164 C CA . HIS A 1 282 ? -21.514 35.422 53.961 1.00 50.25 282 HIS A CA 1
ATOM 2165 C C . HIS A 1 282 ? -20.732 36.736 53.973 1.00 50.25 282 HIS A C 1
ATOM 2167 O O . HIS A 1 282 ? -19.537 36.759 54.267 1.00 50.25 282 HIS A O 1
ATOM 2173 N N . ALA A 1 283 ? -21.419 37.808 53.597 1.00 53.78 283 ALA A N 1
ATOM 2174 C CA . ALA A 1 283 ? -20.981 39.164 53.830 1.00 53.78 283 ALA A CA 1
ATOM 2175 C C . ALA A 1 283 ? -21.186 39.461 55.319 1.00 53.78 283 ALA A C 1
ATOM 2177 O O . ALA A 1 283 ? -22.319 39.636 55.760 1.00 53.78 283 ALA A O 1
ATOM 2178 N N . GLU A 1 284 ? -20.100 39.526 56.080 1.00 50.66 284 GLU A N 1
ATOM 2179 C CA . GLU A 1 284 ? -20.060 40.361 57.275 1.00 50.66 284 GLU A CA 1
ATOM 2180 C C . GLU A 1 284 ? -19.088 41.502 57.000 1.00 50.66 284 GLU A C 1
ATOM 2182 O O . GLU A 1 284 ? -17.955 41.304 56.559 1.00 50.66 284 GLU A O 1
ATOM 2187 N N . GLY A 1 285 ? -19.629 42.712 57.121 1.00 57.75 285 GLY A N 1
ATOM 2188 C CA . GLY A 1 285 ? -19.011 43.943 56.675 1.00 57.75 285 GLY A CA 1
ATOM 2189 C C . GLY A 1 285 ? -17.821 44.360 57.528 1.00 57.75 285 GLY A C 1
ATOM 2190 O O . GLY A 1 285 ? -17.840 44.281 58.752 1.00 57.75 285 GLY A O 1
ATOM 2191 N N . GLY A 1 286 ? -16.820 44.903 56.848 1.00 54.91 286 GLY A N 1
ATOM 2192 C CA . GLY A 1 286 ? -15.760 45.705 57.437 1.00 54.91 286 GLY A CA 1
ATOM 2193 C C . GLY A 1 286 ? -15.320 46.752 56.411 1.00 54.91 286 GLY A C 1
ATOM 2194 O O . GLY A 1 286 ? -14.979 46.369 55.290 1.00 54.91 286 GLY A O 1
ATOM 2195 N N . PRO A 1 287 ? -15.383 48.059 56.721 1.00 66.88 287 PRO A N 1
ATOM 2196 C CA . PRO A 1 287 ? -14.931 49.101 55.811 1.00 66.88 287 PRO A CA 1
ATOM 2197 C C . PRO A 1 287 ? -13.418 49.356 55.925 1.00 66.88 287 PRO A C 1
ATOM 2199 O O . PRO A 1 287 ? -12.837 49.206 56.998 1.00 66.88 287 PRO A O 1
ATOM 2202 N N . CYS A 1 288 ? -12.862 49.873 54.820 1.00 41.19 288 CYS A N 1
ATOM 2203 C CA . CYS A 1 288 ? -11.546 50.519 54.640 1.00 41.19 288 CYS A CA 1
ATOM 2204 C C . CYS A 1 288 ? -10.313 49.627 54.366 1.00 41.19 288 CYS A C 1
ATOM 2206 O O . CYS A 1 288 ? -10.259 48.476 54.782 1.00 41.19 288 CYS A O 1
ATOM 2208 N N . PRO A 1 289 ? -9.242 50.199 53.775 1.00 57.75 289 PRO A N 1
ATOM 2209 C CA . PRO A 1 289 ? -9.227 51.032 52.570 1.00 57.75 289 PRO A CA 1
ATOM 2210 C C . PRO A 1 289 ? -8.168 50.550 51.550 1.00 57.75 289 PRO A C 1
ATOM 2212 O O . PRO A 1 289 ? -7.295 49.739 51.844 1.00 57.75 289 PRO A O 1
ATOM 2215 N N . SER A 1 290 ? -8.284 51.082 50.333 1.00 59.78 290 SER A N 1
ATOM 2216 C CA . SER A 1 290 ? -7.352 51.031 49.201 1.00 59.78 290 SER A CA 1
ATOM 2217 C C . SER A 1 290 ? -5.883 50.839 49.569 1.00 59.78 290 SER A C 1
ATOM 2219 O O . SER A 1 290 ? -5.391 51.661 50.318 1.00 59.78 290 SER A O 1
ATOM 2221 N N . HIS A 1 291 ? -5.172 49.889 48.943 1.00 47.41 291 HIS A N 1
ATOM 2222 C CA . HIS A 1 291 ? -3.772 50.051 48.521 1.00 47.41 291 HIS A CA 1
ATOM 2223 C C . HIS A 1 291 ? -3.351 48.965 47.505 1.00 47.41 291 HIS A C 1
ATOM 2225 O O . HIS A 1 291 ? -3.500 47.771 47.740 1.00 47.41 291 HIS A O 1
ATOM 2231 N N . THR A 1 292 ? -2.810 49.462 46.387 1.00 45.22 292 THR A N 1
ATOM 2232 C CA . THR A 1 292 ? -1.715 48.931 45.550 1.00 45.22 292 THR A CA 1
ATOM 2233 C C . THR A 1 292 ? -1.806 47.546 44.901 1.00 45.22 292 THR A C 1
ATOM 2235 O O . THR A 1 292 ? -1.850 46.496 45.532 1.00 45.22 292 THR A O 1
ATOM 2238 N N . ALA A 1 293 ? -1.710 47.605 43.572 1.00 55.56 293 ALA A N 1
ATOM 2239 C CA . ALA A 1 293 ? -1.430 46.522 42.653 1.00 55.56 293 ALA A CA 1
ATOM 2240 C C . ALA A 1 293 ? -0.112 45.807 42.980 1.00 55.56 293 ALA A C 1
ATOM 2242 O O . ALA A 1 293 ? 0.928 46.453 43.080 1.00 55.56 293 ALA A O 1
ATOM 2243 N N . GLU A 1 294 ? -0.149 44.475 43.021 1.00 43.03 294 GLU A N 1
ATOM 2244 C CA . GLU A 1 294 ? 1.052 43.667 42.848 1.00 43.03 294 GLU A CA 1
ATOM 2245 C C . GLU A 1 294 ? 0.730 42.334 42.163 1.00 43.03 294 GLU A C 1
ATOM 2247 O O . GLU A 1 294 ? -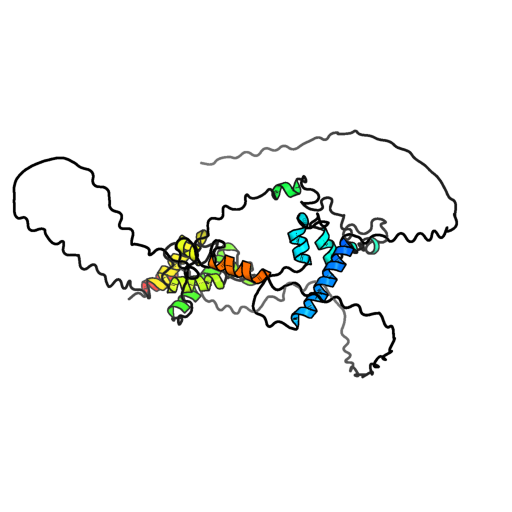0.174 41.579 42.535 1.00 43.03 294 GLU A O 1
ATOM 2252 N N . SER A 1 295 ? 1.462 42.107 41.081 1.00 52.38 295 SER A N 1
ATOM 2253 C CA . SER A 1 295 ? 1.346 41.020 40.122 1.00 52.38 295 SER A CA 1
ATOM 2254 C C . SER A 1 295 ? 1.659 39.670 40.767 1.00 52.38 295 SER A C 1
ATOM 2256 O O . SER A 1 295 ? 2.776 39.428 41.221 1.00 52.38 295 SER A O 1
ATOM 2258 N N . ARG A 1 296 ? 0.694 38.746 40.752 1.00 42.25 296 ARG A N 1
ATOM 2259 C CA . ARG A 1 296 ? 0.878 37.359 41.204 1.00 42.25 296 ARG A CA 1
ATOM 2260 C C . ARG A 1 296 ? 1.078 36.423 40.002 1.00 42.25 296 ARG A C 1
ATOM 2262 O O . ARG A 1 296 ? 0.211 36.395 39.128 1.00 42.25 296 ARG A O 1
ATOM 2269 N N . PRO A 1 297 ? 2.164 35.628 39.940 1.00 52.91 297 PRO A N 1
ATOM 2270 C CA . PRO A 1 297 ? 2.368 34.667 38.864 1.00 52.91 297 PRO A CA 1
ATOM 2271 C C . PRO A 1 297 ? 1.478 33.433 39.059 1.00 52.91 297 PRO A C 1
ATOM 2273 O O . PRO A 1 297 ? 1.332 32.897 40.161 1.00 52.91 297 PRO A O 1
ATOM 2276 N N . ALA A 1 298 ? 0.877 32.984 37.960 1.00 43.75 298 ALA A N 1
ATOM 2277 C CA . ALA A 1 298 ? 0.019 31.812 37.892 1.00 43.75 298 ALA A CA 1
ATOM 2278 C C . ALA A 1 298 ? 0.804 30.531 38.226 1.00 43.75 298 ALA A C 1
ATOM 2280 O O . ALA A 1 298 ? 1.666 30.088 37.469 1.00 43.75 298 ALA A O 1
ATOM 2281 N N . ALA A 1 299 ? 0.479 29.908 39.360 1.00 44.78 299 ALA A N 1
ATOM 2282 C CA . ALA A 1 299 ? 0.995 28.600 39.735 1.00 44.78 299 ALA A CA 1
ATOM 2283 C C . ALA A 1 299 ? 0.344 27.510 38.865 1.00 44.78 299 ALA A C 1
ATOM 2285 O O . ALA A 1 299 ? -0.772 27.055 39.130 1.00 44.78 299 ALA A O 1
ATOM 2286 N N . SER A 1 300 ? 1.050 27.074 37.821 1.00 51.84 300 SER A N 1
ATOM 2287 C CA . SER A 1 300 ? 0.689 25.889 37.048 1.00 51.84 300 SER A CA 1
ATOM 2288 C C . SER A 1 300 ? 0.860 24.640 37.922 1.00 51.84 300 SER A C 1
ATOM 2290 O O . SER A 1 300 ? 1.976 24.264 38.285 1.00 51.84 300 SER A O 1
ATOM 2292 N N . ARG A 1 301 ? -0.247 23.982 38.269 1.00 48.06 301 ARG A N 1
ATOM 2293 C CA . ARG A 1 301 ? -0.250 22.695 38.975 1.00 48.06 301 ARG A CA 1
ATOM 2294 C C . ARG A 1 301 ? 0.115 21.579 37.993 1.00 48.06 301 ARG A C 1
ATOM 2296 O O . ARG A 1 301 ? -0.758 20.908 37.454 1.00 48.06 301 ARG A O 1
ATOM 2303 N N . SER A 1 302 ? 1.408 21.383 37.743 1.00 50.31 302 SER A N 1
ATOM 2304 C CA . SER A 1 302 ? 1.902 20.181 37.073 1.00 50.31 302 SER A CA 1
ATOM 2305 C C . SER A 1 302 ? 1.816 19.009 38.049 1.00 50.31 302 SER A C 1
ATOM 2307 O O . SER A 1 302 ? 2.580 18.939 39.012 1.00 50.31 302 SER A O 1
ATOM 2309 N N . SER A 1 303 ? 0.878 18.094 37.818 1.00 53.00 303 SER A N 1
ATOM 2310 C CA . SER A 1 303 ? 0.797 16.810 38.515 1.00 53.00 303 SER A CA 1
ATOM 2311 C C . SER A 1 303 ? 2.166 16.124 38.457 1.00 53.00 303 SER A C 1
ATOM 2313 O O . SER A 1 303 ? 2.668 15.838 37.367 1.00 53.00 303 SER A O 1
ATOM 2315 N N . GLY A 1 304 ? 2.793 15.928 39.619 1.00 50.09 304 GLY A N 1
ATOM 2316 C CA . GLY A 1 304 ? 4.147 15.396 39.748 1.00 50.09 304 GLY A CA 1
ATOM 2317 C C . GLY A 1 304 ? 4.269 14.021 39.100 1.00 50.09 304 GLY A C 1
ATOM 2318 O O . GLY A 1 304 ? 3.900 13.008 39.686 1.00 50.09 304 GLY A O 1
ATOM 2319 N N . LYS A 1 305 ? 4.792 13.980 37.872 1.00 71.00 305 LYS A N 1
ATOM 2320 C CA . LYS A 1 305 ? 5.207 12.735 37.230 1.00 71.00 305 LYS A CA 1
ATOM 2321 C C . LYS A 1 305 ? 6.431 12.242 37.988 1.00 71.00 305 LYS A C 1
ATOM 2323 O O . LYS A 1 305 ? 7.506 12.822 37.864 1.00 71.00 305 LYS A O 1
ATOM 2328 N N . THR A 1 306 ? 6.263 11.183 38.773 1.00 77.75 306 THR A N 1
ATOM 2329 C CA . THR A 1 306 ? 7.373 10.446 39.381 1.00 77.75 306 THR A CA 1
ATOM 2330 C C . THR A 1 306 ? 8.408 10.139 38.300 1.00 77.75 306 THR A C 1
ATOM 2332 O O . THR A 1 306 ? 8.085 9.510 37.285 1.00 77.75 306 THR A O 1
ATOM 2335 N N . VAL A 1 307 ? 9.634 10.629 38.480 1.00 85.50 307 VAL A N 1
ATOM 2336 C CA . VAL A 1 307 ? 10.723 10.435 37.521 1.00 85.50 307 VAL A CA 1
ATOM 2337 C C . VAL A 1 307 ? 10.978 8.935 37.390 1.00 85.50 307 VAL A C 1
ATOM 2339 O O . VAL A 1 307 ? 11.299 8.269 38.371 1.00 85.50 307 VAL A O 1
ATOM 2342 N N . ARG A 1 308 ? 10.802 8.384 36.183 1.00 85.94 308 ARG A N 1
ATOM 2343 C CA . ARG A 1 308 ? 11.040 6.956 35.938 1.00 85.94 308 ARG A CA 1
ATOM 2344 C C . ARG A 1 308 ? 12.517 6.637 36.189 1.00 85.94 308 ARG A C 1
ATOM 2346 O O . ARG A 1 308 ? 13.394 7.249 35.581 1.00 85.94 308 ARG A O 1
ATOM 2353 N N . GLN A 1 309 ? 12.764 5.677 37.074 1.00 95.94 309 GLN A N 1
ATOM 2354 C CA . GLN A 1 309 ? 14.082 5.107 37.339 1.00 95.94 309 GLN A CA 1
ATOM 2355 C C . GLN A 1 309 ? 14.327 3.907 36.417 1.00 95.94 309 GLN A C 1
ATOM 2357 O O . GLN A 1 309 ? 13.409 3.148 36.097 1.00 95.94 309 GLN A O 1
ATOM 2362 N N . CYS A 1 310 ? 15.565 3.742 35.958 1.00 95.31 310 CYS A N 1
ATOM 2363 C CA . CYS A 1 310 ? 15.986 2.599 35.162 1.00 95.31 310 CYS A CA 1
ATOM 2364 C C . CYS A 1 310 ? 15.850 1.313 35.989 1.00 95.31 310 CYS A C 1
ATOM 2366 O O . CYS A 1 310 ? 16.491 1.181 37.023 1.00 95.31 310 CYS A O 1
ATOM 2368 N N . SER A 1 311 ? 15.077 0.328 35.526 1.00 93.12 311 SER A N 1
ATOM 2369 C CA . SER A 1 311 ? 14.876 -0.926 36.270 1.00 93.12 311 SER A CA 1
ATOM 2370 C C . SER A 1 311 ? 16.133 -1.794 36.404 1.00 93.12 311 SER A C 1
ATOM 2372 O O . SER A 1 311 ? 16.156 -2.682 37.245 1.00 93.12 311 SER A O 1
ATOM 2374 N N . ALA A 1 312 ? 17.172 -1.559 35.593 1.00 95.44 312 ALA A N 1
ATOM 2375 C CA . ALA A 1 312 ? 18.426 -2.310 35.677 1.00 95.44 312 ALA A CA 1
ATOM 2376 C C . ALA A 1 312 ? 19.454 -1.689 36.632 1.00 95.44 312 ALA A C 1
ATOM 2378 O O . ALA A 1 312 ? 20.218 -2.422 37.247 1.00 95.44 312 ALA A O 1
ATOM 2379 N N . CYS A 1 313 ? 19.505 -0.358 36.749 1.00 95.75 313 CYS A N 1
ATOM 2380 C CA . CYS A 1 313 ? 20.527 0.319 37.557 1.00 95.75 313 CYS A CA 1
ATOM 2381 C C . CYS A 1 313 ? 19.973 1.322 38.583 1.00 95.75 313 CYS A C 1
ATOM 2383 O O . CYS A 1 313 ? 20.752 1.999 39.244 1.00 95.75 313 CYS A O 1
ATOM 2385 N N . GLY A 1 314 ? 18.651 1.489 38.677 1.00 94.81 314 GLY A N 1
ATOM 2386 C CA . GLY A 1 314 ? 17.964 2.379 39.623 1.00 94.81 314 GLY A CA 1
ATOM 2387 C C . GLY A 1 314 ? 18.081 3.883 39.344 1.00 94.81 314 GLY A C 1
ATOM 2388 O O . GLY A 1 314 ? 17.375 4.676 39.959 1.00 94.81 314 GLY A O 1
ATOM 2389 N N . GLN A 1 315 ? 18.936 4.312 38.414 1.00 94.75 315 GLN A N 1
ATOM 2390 C CA . GLN A 1 315 ? 19.158 5.737 38.151 1.00 94.75 315 GLN A CA 1
ATOM 2391 C C . GLN A 1 315 ? 18.072 6.346 37.257 1.00 94.75 315 GLN A C 1
ATOM 2393 O O . GLN A 1 315 ? 17.559 5.706 36.338 1.00 94.75 315 GLN A O 1
ATOM 2398 N N . SER A 1 316 ? 17.721 7.604 37.518 1.00 93.81 316 SER A N 1
ATOM 2399 C CA . SER A 1 316 ? 16.814 8.393 36.685 1.00 93.81 316 SER A CA 1
ATOM 2400 C C . SER A 1 316 ? 17.503 8.889 35.404 1.00 93.81 316 SER A C 1
ATOM 2402 O O . SER A 1 316 ? 18.725 8.864 35.268 1.00 93.81 316 SER A O 1
ATOM 2404 N N . GLY A 1 317 ? 16.710 9.314 34.416 1.00 93.81 317 GLY A N 1
ATOM 2405 C CA . GLY A 1 317 ? 17.216 9.909 33.169 1.00 93.81 317 GLY A CA 1
ATOM 2406 C C . GLY A 1 317 ? 17.488 8.925 32.024 1.00 93.81 317 GLY A C 1
ATOM 2407 O O . GLY A 1 317 ? 17.776 9.358 30.910 1.00 93.81 317 GLY A O 1
ATOM 2408 N N . HIS A 1 318 ? 17.345 7.613 32.239 1.00 93.12 318 HIS A N 1
ATOM 2409 C CA . HIS A 1 318 ? 17.396 6.612 31.170 1.00 93.12 318 HIS A CA 1
ATOM 2410 C C . HIS A 1 318 ? 16.539 5.371 31.485 1.00 93.12 318 HIS A C 1
ATOM 2412 O O . HIS A 1 318 ? 16.054 5.192 32.598 1.00 93.12 318 HIS A O 1
ATOM 2418 N N . ILE A 1 319 ? 16.337 4.511 30.482 1.00 92.88 319 ILE A N 1
ATOM 2419 C CA . ILE A 1 319 ? 15.649 3.213 30.601 1.00 92.88 319 ILE A CA 1
ATOM 2420 C C . ILE A 1 319 ? 16.643 2.065 30.364 1.00 92.88 319 ILE A C 1
ATOM 2422 O O . ILE A 1 319 ? 17.688 2.292 29.754 1.00 92.88 319 ILE A O 1
ATOM 2426 N N . LYS A 1 320 ? 16.310 0.835 30.791 1.00 93.44 320 LYS A N 1
ATOM 2427 C CA . LYS A 1 320 ? 17.179 -0.364 30.706 1.00 93.44 320 LYS A CA 1
ATOM 2428 C C . LYS A 1 320 ? 17.787 -0.606 29.314 1.00 93.44 320 LYS A C 1
ATOM 2430 O O . LYS A 1 320 ? 18.912 -1.077 29.211 1.00 93.44 320 LYS A O 1
ATOM 2435 N N . SER A 1 321 ? 17.068 -0.266 28.244 1.00 89.50 321 SER A N 1
ATOM 2436 C CA . SER A 1 321 ? 17.524 -0.455 26.859 1.00 89.50 321 SER A CA 1
ATOM 2437 C C . SER A 1 321 ? 18.491 0.622 26.350 1.00 89.50 321 SER A C 1
ATOM 2439 O O . SER A 1 321 ? 19.098 0.449 25.291 1.00 89.50 321 SER A O 1
ATOM 2441 N N . ASN A 1 322 ? 18.664 1.733 27.070 1.00 91.81 322 ASN A N 1
ATOM 2442 C CA . ASN A 1 322 ? 19.538 2.816 26.632 1.00 91.81 322 ASN A CA 1
ATOM 2443 C C . ASN A 1 322 ? 21.009 2.359 26.659 1.00 91.81 322 ASN A C 1
ATOM 2445 O O . ASN A 1 322 ? 21.464 1.769 27.635 1.00 91.81 322 ASN A O 1
ATOM 2449 N N . VAL A 1 323 ? 21.763 2.644 25.591 1.00 91.75 323 VAL A N 1
ATOM 2450 C CA . VAL A 1 323 ? 23.189 2.276 25.441 1.00 91.75 323 VAL A CA 1
ATOM 2451 C C . VAL A 1 323 ? 24.052 2.874 26.559 1.00 91.75 323 VAL A C 1
ATOM 2453 O O . VAL A 1 323 ? 25.072 2.305 26.933 1.00 91.75 323 VAL A O 1
ATOM 2456 N N . LYS A 1 324 ? 23.613 3.997 27.139 1.00 92.69 324 LYS A N 1
ATOM 2457 C CA . LYS A 1 324 ? 24.283 4.660 28.266 1.00 92.69 324 LYS A CA 1
ATOM 2458 C C . LYS A 1 324 ? 23.974 4.033 29.634 1.00 92.69 324 LYS A C 1
ATOM 2460 O O . LYS A 1 324 ? 24.403 4.576 30.644 1.00 92.69 324 LYS A O 1
ATOM 2465 N N . CYS A 1 325 ? 23.206 2.941 29.698 1.00 93.75 325 CYS A N 1
ATOM 2466 C CA . CYS A 1 325 ? 22.921 2.276 30.965 1.00 93.75 325 CYS A CA 1
ATOM 2467 C C . CYS A 1 325 ? 24.178 1.548 31.482 1.00 93.75 325 CYS A C 1
ATOM 2469 O O . CYS A 1 325 ? 24.675 0.657 30.786 1.00 93.75 325 CYS A O 1
ATOM 2471 N N . PRO A 1 326 ? 24.659 1.838 32.706 1.00 93.56 326 PRO A N 1
ATOM 2472 C CA . PRO A 1 326 ? 25.857 1.199 33.257 1.00 93.56 326 PRO A CA 1
ATOM 2473 C C . PRO A 1 326 ? 25.729 -0.325 33.363 1.00 93.56 326 PRO A C 1
ATOM 2475 O O . PRO A 1 326 ? 26.691 -1.051 33.134 1.00 93.56 326 PRO A O 1
ATOM 2478 N N . ALA A 1 327 ? 24.526 -0.823 33.674 1.00 92.50 327 ALA A N 1
ATOM 2479 C CA . ALA A 1 327 ? 24.261 -2.258 33.764 1.00 92.50 327 ALA A CA 1
ATOM 2480 C C . ALA A 1 327 ? 24.460 -2.964 32.411 1.00 92.50 327 ALA A C 1
ATOM 2482 O O . ALA A 1 327 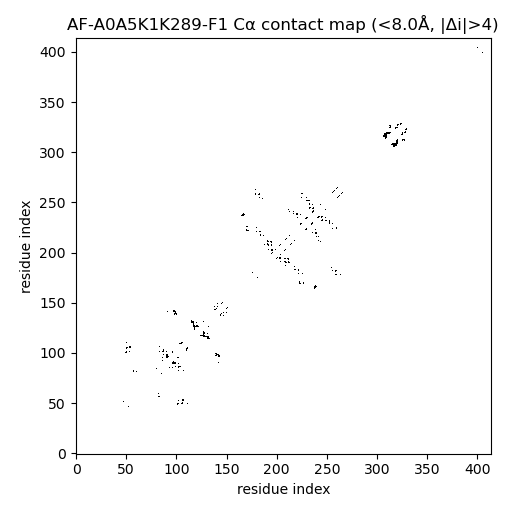? 25.053 -4.035 32.356 1.00 92.50 327 ALA A O 1
ATOM 2483 N N . ARG A 1 328 ? 24.050 -2.321 31.310 1.00 90.12 328 ARG A N 1
ATOM 2484 C CA . ARG A 1 328 ? 24.209 -2.858 29.952 1.00 90.12 328 ARG A CA 1
ATOM 2485 C C . ARG A 1 328 ? 25.663 -2.818 29.474 1.00 90.12 328 ARG A C 1
ATOM 2487 O O . ARG A 1 328 ? 26.098 -3.699 28.742 1.00 90.12 328 ARG A O 1
ATOM 2494 N N . GLN A 1 329 ? 26.421 -1.804 29.889 1.00 89.50 329 GLN A N 1
ATOM 2495 C CA . GLN A 1 329 ? 27.852 -1.725 29.583 1.00 89.50 329 GLN A CA 1
ATOM 2496 C C . GLN A 1 329 ? 28.649 -2.844 30.264 1.00 89.50 329 GLN A C 1
ATOM 2498 O O . GLN A 1 329 ? 29.607 -3.337 29.677 1.00 89.50 329 GLN A O 1
ATOM 2503 N N . LYS A 1 330 ? 28.232 -3.283 31.460 1.00 87.88 330 LYS A N 1
ATOM 2504 C CA . LYS A 1 330 ? 28.852 -4.426 32.147 1.00 87.88 330 LYS A CA 1
ATOM 2505 C C . LYS A 1 330 ? 28.608 -5.754 31.427 1.00 87.88 330 LYS A C 1
ATOM 2507 O O . LYS A 1 330 ? 29.552 -6.521 31.292 1.00 87.88 330 LYS A O 1
ATOM 2512 N N . GLU A 1 331 ? 27.396 -6.002 30.924 1.00 84.69 331 GLU A N 1
ATOM 2513 C CA . GLU A 1 331 ? 27.097 -7.216 30.137 1.00 84.69 331 GLU A CA 1
ATOM 2514 C C . GLU A 1 331 ? 27.975 -7.292 28.877 1.00 84.69 331 GLU A C 1
ATOM 2516 O O . GLU A 1 331 ? 28.661 -8.283 28.656 1.00 84.69 331 GLU A O 1
ATOM 2521 N N . LEU A 1 332 ? 28.071 -6.192 28.120 1.00 80.62 332 LEU A N 1
ATOM 2522 C CA . LEU A 1 332 ? 28.902 -6.130 26.908 1.00 80.62 332 LEU A CA 1
ATOM 2523 C C . LEU A 1 332 ? 30.408 -6.275 27.174 1.00 80.62 332 LEU A C 1
ATOM 2525 O O . LEU A 1 332 ? 31.149 -6.681 26.280 1.00 80.62 332 LEU A O 1
ATOM 2529 N N . ALA A 1 333 ? 30.874 -5.908 28.369 1.00 77.81 333 ALA A N 1
ATOM 2530 C CA . ALA A 1 333 ? 32.266 -6.098 28.763 1.00 77.81 333 ALA A CA 1
ATOM 2531 C C . ALA A 1 333 ? 32.556 -7.557 29.154 1.00 77.81 333 ALA A C 1
ATOM 2533 O O . ALA A 1 333 ? 33.649 -8.046 28.882 1.00 77.81 333 ALA A O 1
ATOM 2534 N N . SER A 1 334 ? 31.580 -8.253 29.745 1.00 72.00 334 SER A N 1
ATOM 2535 C CA . SER A 1 334 ? 31.744 -9.630 30.223 1.00 72.00 334 SER A CA 1
ATOM 2536 C C . SER A 1 334 ? 31.750 -10.666 29.095 1.00 72.00 334 SER A C 1
ATOM 2538 O O . SER A 1 334 ? 32.403 -11.697 29.223 1.00 72.00 334 SER A O 1
ATOM 2540 N N . ASP A 1 335 ? 31.084 -10.394 27.970 1.00 65.75 335 ASP A N 1
ATOM 2541 C CA . ASP A 1 335 ? 31.008 -11.338 26.842 1.00 65.75 335 ASP A CA 1
ATOM 2542 C C . ASP A 1 335 ? 32.307 -11.430 26.017 1.00 65.75 335 ASP A C 1
ATOM 2544 O O . ASP A 1 335 ? 32.407 -12.233 25.088 1.00 65.75 335 ASP A O 1
ATOM 2548 N N . LYS A 1 336 ? 33.328 -10.622 26.334 1.00 55.88 336 LYS A N 1
ATOM 2549 C CA . LYS A 1 336 ? 34.555 -10.524 25.530 1.00 55.88 336 LYS A CA 1
ATOM 2550 C C . LYS A 1 336 ? 35.709 -11.416 25.991 1.00 55.88 336 LYS A C 1
ATOM 2552 O O . LYS A 1 336 ? 36.737 -11.433 25.320 1.00 55.88 336 LYS A O 1
ATOM 2557 N N . GLU A 1 337 ? 35.555 -12.167 27.081 1.00 56.75 337 GLU A N 1
ATOM 2558 C CA . GLU A 1 337 ? 36.670 -12.915 27.684 1.00 56.75 337 GLU A CA 1
ATOM 2559 C C . GLU A 1 337 ? 36.706 -14.419 27.353 1.00 56.75 337 GLU A C 1
ATOM 2561 O O . GLU A 1 337 ? 37.616 -15.109 27.795 1.00 56.75 337 GLU A O 1
ATOM 2566 N N . ASN A 1 338 ? 35.786 -14.948 26.531 1.00 57.97 338 ASN A N 1
ATOM 2567 C CA . ASN A 1 338 ? 35.677 -16.403 26.318 1.00 57.97 338 ASN A CA 1
ATOM 2568 C C . ASN A 1 338 ? 35.782 -16.874 24.853 1.00 57.97 338 ASN A C 1
ATOM 2570 O O . ASN A 1 338 ? 35.084 -17.790 24.421 1.00 57.97 338 ASN A O 1
ATOM 2574 N N . SER A 1 339 ? 36.650 -16.263 24.043 1.00 49.75 339 SER A N 1
ATOM 2575 C CA . SER A 1 339 ? 36.906 -16.728 22.667 1.00 49.75 339 SER A CA 1
ATOM 2576 C C . SER A 1 339 ? 38.384 -16.668 22.291 1.00 49.75 339 SER A C 1
ATOM 2578 O O . SER A 1 339 ? 38.795 -15.858 21.467 1.00 49.75 339 SER A O 1
ATOM 2580 N N . ALA A 1 340 ? 39.184 -17.557 22.882 1.00 47.75 340 ALA A N 1
ATOM 2581 C CA . ALA A 1 340 ? 40.500 -17.921 22.358 1.00 47.75 340 ALA A CA 1
ATOM 2582 C C . ALA A 1 340 ? 40.896 -19.338 22.809 1.00 47.75 340 ALA A C 1
ATOM 2584 O O . ALA A 1 340 ? 41.691 -19.517 23.725 1.00 47.75 340 ALA A O 1
ATOM 2585 N N . LEU A 1 341 ? 40.339 -20.359 22.154 1.00 45.19 341 LEU A N 1
ATOM 2586 C CA . LEU A 1 341 ? 40.933 -21.700 22.129 1.00 45.19 341 LEU A CA 1
ATOM 2587 C C . LEU A 1 341 ? 40.508 -22.406 20.836 1.00 45.19 341 LEU A C 1
ATOM 2589 O O . LEU A 1 341 ? 39.604 -23.234 20.802 1.00 45.19 341 LEU A O 1
ATOM 2593 N N . VAL A 1 342 ? 41.150 -22.011 19.735 1.00 44.97 342 VAL A N 1
ATOM 2594 C CA . VAL A 1 342 ? 41.111 -22.744 18.465 1.00 44.97 342 VAL A CA 1
ATOM 2595 C C . VAL A 1 342 ? 42.338 -23.646 18.439 1.00 44.97 342 VAL A C 1
ATOM 2597 O O . VAL A 1 342 ? 43.460 -23.181 18.260 1.00 44.97 342 VAL A O 1
ATOM 2600 N N . SER A 1 343 ? 42.099 -24.939 18.659 1.00 42.72 343 SER A N 1
ATOM 2601 C CA . SER A 1 343 ? 43.062 -26.004 18.386 1.00 42.72 343 SER A CA 1
ATOM 2602 C C . SER A 1 343 ? 43.276 -26.124 16.882 1.00 42.72 343 SER A C 1
ATOM 2604 O O . SER A 1 343 ? 42.345 -26.383 16.121 1.00 42.72 343 SER A O 1
ATOM 2606 N N . THR A 1 344 ? 44.524 -25.961 16.467 1.00 42.12 344 THR A N 1
ATOM 2607 C CA . THR A 1 344 ? 45.047 -26.365 15.165 1.00 42.12 344 THR A CA 1
ATOM 2608 C C . THR A 1 344 ? 45.159 -27.888 15.116 1.00 42.12 344 THR A C 1
ATOM 2610 O O . THR A 1 344 ? 45.988 -28.464 15.818 1.00 42.12 344 THR A O 1
ATOM 2613 N N . GLY A 1 345 ? 44.343 -28.537 14.287 1.00 36.75 345 GLY A N 1
ATOM 2614 C CA . GLY A 1 345 ? 44.470 -29.952 13.944 1.00 36.75 345 GLY A CA 1
ATOM 2615 C C . GLY A 1 345 ? 44.582 -30.119 12.434 1.00 36.75 345 GLY A C 1
ATOM 2616 O O . GLY A 1 345 ? 43.576 -30.057 11.734 1.00 36.75 345 GLY A O 1
ATOM 2617 N N . SER A 1 346 ? 45.813 -30.307 11.953 1.00 40.50 346 SER A N 1
ATOM 2618 C CA . SER A 1 346 ? 46.123 -30.893 10.645 1.00 40.50 346 SER A CA 1
ATOM 2619 C C . SER A 1 346 ? 45.607 -32.326 10.595 1.00 40.50 346 SER A C 1
ATOM 2621 O O . SER A 1 346 ? 45.911 -33.100 11.499 1.00 40.50 346 SER A O 1
ATOM 2623 N N . VAL A 1 347 ? 44.931 -32.707 9.513 1.00 41.12 347 VAL A N 1
ATOM 2624 C CA . VAL A 1 347 ? 44.875 -34.108 9.080 1.00 41.12 347 VAL A CA 1
ATOM 2625 C C . VAL A 1 347 ? 44.946 -34.192 7.563 1.00 41.12 347 VAL A C 1
ATOM 2627 O O . VAL A 1 347 ? 44.261 -33.474 6.834 1.00 41.12 347 VAL A O 1
ATOM 2630 N N . GLU A 1 348 ? 45.859 -35.063 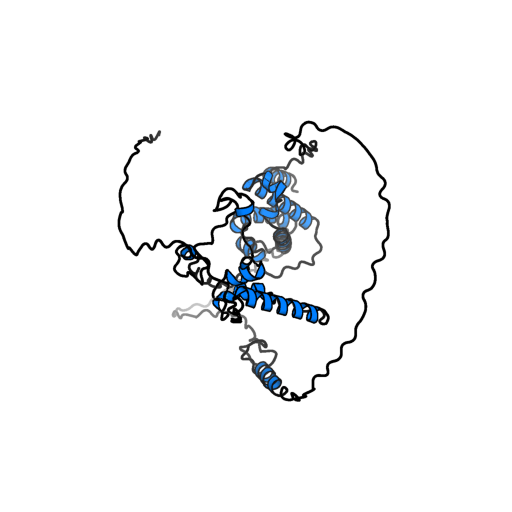7.154 1.00 36.00 348 GLU A N 1
ATOM 2631 C CA . GLU A 1 348 ? 46.240 -35.456 5.810 1.00 36.00 348 GLU A CA 1
ATOM 2632 C C . GLU A 1 348 ? 45.088 -36.016 4.975 1.00 36.00 348 GLU A C 1
ATOM 2634 O O . GLU A 1 348 ? 44.143 -36.637 5.462 1.00 36.00 348 GLU A O 1
ATOM 2639 N N . ALA A 1 349 ? 45.245 -35.834 3.667 1.00 40.91 349 ALA A N 1
ATOM 2640 C CA . ALA A 1 349 ? 44.470 -36.485 2.634 1.00 40.91 349 ALA A CA 1
ATOM 2641 C C . ALA A 1 349 ? 44.708 -38.004 2.640 1.00 40.91 349 ALA A C 1
ATOM 2643 O O . ALA A 1 349 ? 45.844 -38.470 2.631 1.00 40.91 349 ALA A O 1
ATOM 2644 N N . THR A 1 350 ? 43.633 -38.786 2.559 1.00 40.62 350 THR A N 1
ATOM 2645 C CA . THR A 1 350 ? 43.689 -40.175 2.093 1.00 40.62 350 THR A CA 1
ATOM 2646 C C . THR A 1 350 ? 42.597 -40.375 1.053 1.00 40.62 350 THR A C 1
ATOM 2648 O O . THR A 1 350 ? 41.409 -40.190 1.310 1.00 40.62 350 THR A O 1
ATOM 2651 N N . SER A 1 351 ? 43.045 -40.690 -0.154 1.00 44.66 351 SER A N 1
ATOM 2652 C CA . SER A 1 351 ? 42.271 -41.058 -1.328 1.00 44.66 351 SER A CA 1
ATOM 2653 C C . SER A 1 351 ? 41.817 -42.518 -1.250 1.00 44.66 351 SER A C 1
ATOM 2655 O O . SER A 1 351 ? 42.575 -43.399 -0.856 1.00 44.66 351 SER A O 1
ATOM 2657 N N . GLY A 1 352 ? 40.591 -42.788 -1.697 1.00 40.75 352 GLY A N 1
ATOM 2658 C CA . GLY A 1 352 ? 40.089 -44.139 -1.940 1.00 40.75 352 GLY A CA 1
ATOM 2659 C C . GLY A 1 352 ? 38.717 -44.096 -2.624 1.00 40.75 352 GLY A C 1
ATOM 2660 O O . GLY A 1 352 ? 37.809 -43.475 -2.073 1.00 40.75 352 GLY A O 1
ATOM 2661 N N . PRO A 1 353 ? 38.538 -44.701 -3.816 1.00 55.16 353 PRO A N 1
ATOM 2662 C CA . PRO A 1 353 ? 37.254 -44.735 -4.501 1.00 55.16 353 PRO A CA 1
ATOM 2663 C C . PRO A 1 353 ? 36.491 -46.015 -4.137 1.00 55.16 353 PRO A C 1
ATOM 2665 O O . PRO A 1 353 ? 37.003 -47.120 -4.304 1.00 55.16 353 PRO A O 1
ATOM 2668 N N . ALA A 1 354 ? 35.245 -45.873 -3.689 1.00 38.75 354 ALA A N 1
ATOM 2669 C CA . ALA A 1 354 ? 34.312 -46.985 -3.561 1.00 38.75 354 ALA A CA 1
ATOM 2670 C C . ALA A 1 354 ? 33.097 -46.717 -4.451 1.00 38.75 354 ALA A C 1
ATOM 2672 O O . ALA A 1 354 ? 32.340 -45.770 -4.246 1.00 38.75 354 ALA A O 1
ATOM 2673 N N . ALA A 1 355 ? 32.971 -47.554 -5.478 1.00 43.31 355 ALA A N 1
ATOM 2674 C CA . ALA A 1 355 ? 31.837 -47.621 -6.377 1.00 43.31 355 ALA A CA 1
ATOM 2675 C C . ALA A 1 355 ? 30.556 -47.997 -5.617 1.00 43.31 355 ALA A C 1
ATOM 2677 O O . ALA A 1 355 ? 30.577 -48.813 -4.695 1.00 43.31 355 ALA A O 1
ATOM 2678 N N . THR A 1 356 ? 29.419 -47.452 -6.040 1.00 40.62 356 THR A N 1
ATOM 2679 C CA . THR A 1 356 ? 28.099 -47.977 -5.671 1.00 40.62 356 THR A CA 1
ATOM 2680 C C . THR A 1 356 ? 27.188 -47.917 -6.900 1.00 40.62 356 THR A C 1
ATOM 2682 O O . THR A 1 356 ? 27.181 -46.891 -7.583 1.00 40.62 356 THR A O 1
ATOM 2685 N N . PRO A 1 357 ? 26.478 -49.010 -7.233 1.00 50.25 357 PRO A N 1
ATOM 2686 C CA . PRO A 1 357 ? 25.712 -49.127 -8.469 1.00 50.25 357 PRO A CA 1
ATOM 2687 C C . PRO A 1 357 ? 24.308 -48.513 -8.381 1.00 50.25 357 PRO A C 1
ATOM 2689 O O . PRO A 1 357 ? 23.662 -48.502 -7.334 1.00 50.25 357 PRO A O 1
ATOM 2692 N N . SER A 1 358 ? 23.844 -48.051 -9.540 1.00 42.06 358 SER A N 1
ATOM 2693 C CA . SER A 1 358 ? 22.490 -47.587 -9.844 1.00 42.06 358 SER A CA 1
ATOM 2694 C C . SER A 1 358 ? 21.426 -48.675 -9.635 1.00 42.06 358 SER A C 1
ATOM 2696 O O . SER A 1 358 ? 21.661 -49.820 -10.029 1.00 42.06 358 SER A O 1
ATOM 2698 N N . PRO A 1 359 ? 20.221 -48.342 -9.137 1.00 49.44 359 PRO A N 1
ATOM 2699 C CA . PRO A 1 359 ? 19.069 -49.220 -9.246 1.00 49.44 359 PRO A CA 1
ATOM 2700 C C . PRO A 1 359 ? 18.310 -48.967 -10.556 1.00 49.44 359 PRO A C 1
ATOM 2702 O O . PRO A 1 359 ? 17.931 -47.848 -10.898 1.00 49.44 359 PRO A O 1
ATOM 2705 N N . THR A 1 360 ? 18.100 -50.065 -11.269 1.00 36.09 360 THR A N 1
ATOM 2706 C CA . THR A 1 360 ? 17.235 -50.268 -12.432 1.00 36.09 360 THR A CA 1
ATOM 2707 C C . THR A 1 360 ? 15.791 -49.837 -12.168 1.00 36.09 360 THR A C 1
ATOM 2709 O O . THR A 1 360 ? 15.146 -50.340 -11.247 1.00 36.09 360 THR A O 1
ATOM 2712 N N . SER A 1 361 ? 15.267 -48.944 -13.007 1.00 39.75 361 SER A N 1
ATOM 2713 C CA . SER A 1 361 ? 13.843 -48.626 -13.118 1.00 39.75 361 SER A CA 1
ATOM 2714 C C . SER A 1 361 ? 13.131 -49.727 -13.905 1.00 39.75 361 SER A C 1
ATOM 2716 O O . SER A 1 361 ? 13.425 -49.926 -15.081 1.00 39.75 361 SER A O 1
ATOM 2718 N N . GLY A 1 362 ? 12.231 -50.447 -13.236 1.00 36.88 362 GLY A N 1
ATOM 2719 C CA . GLY A 1 362 ? 11.356 -51.443 -13.841 1.00 36.88 362 GLY A CA 1
ATOM 2720 C C . GLY A 1 362 ? 10.13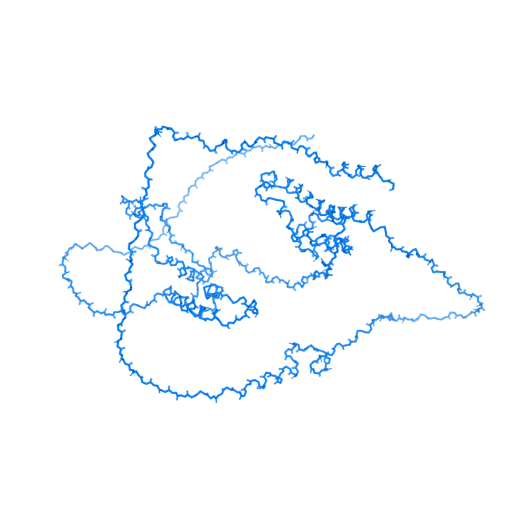9 -50.801 -14.501 1.00 36.88 362 GLY A C 1
ATOM 2721 O O . GLY A 1 362 ? 9.449 -49.982 -13.890 1.00 36.88 362 GLY A O 1
ATOM 2722 N N . ASP A 1 363 ? 9.909 -51.216 -15.741 1.00 37.62 363 ASP A N 1
ATOM 2723 C CA . ASP A 1 363 ? 8.723 -50.977 -16.549 1.00 37.62 363 ASP A CA 1
ATOM 2724 C C . ASP A 1 363 ? 7.451 -51.488 -15.861 1.00 37.62 363 ASP A C 1
ATOM 2726 O O . ASP A 1 363 ? 7.393 -52.605 -15.343 1.00 37.62 363 ASP A O 1
ATOM 2730 N N . SER A 1 364 ? 6.395 -50.677 -15.894 1.00 37.97 364 SER A N 1
ATOM 2731 C CA . SER A 1 364 ? 5.038 -51.152 -15.643 1.00 37.97 364 SER A CA 1
ATOM 2732 C C . SER A 1 364 ? 4.094 -50.486 -16.634 1.00 37.97 364 SER A C 1
ATOM 2734 O O . SER A 1 364 ? 3.643 -49.352 -16.462 1.00 37.97 364 SER A O 1
ATOM 2736 N N . GLU A 1 365 ? 3.866 -51.217 -17.719 1.00 35.28 365 GLU A N 1
ATOM 2737 C CA . GLU A 1 365 ? 2.892 -50.939 -18.760 1.00 35.28 365 GLU A CA 1
ATOM 2738 C C . GLU A 1 365 ? 1.476 -50.892 -18.165 1.00 35.28 365 GLU A C 1
ATOM 2740 O O . GLU A 1 365 ? 0.999 -51.838 -17.535 1.00 35.28 365 GLU A O 1
ATOM 2745 N N . ARG A 1 366 ? 0.772 -49.781 -18.392 1.00 39.66 366 ARG A N 1
ATOM 2746 C CA . ARG A 1 366 ? -0.683 -49.682 -18.234 1.00 39.66 366 ARG A CA 1
ATOM 2747 C C . ARG A 1 366 ? -1.302 -49.522 -19.625 1.00 39.66 366 ARG A C 1
ATOM 2749 O O . ARG A 1 366 ? -0.954 -48.558 -20.307 1.00 39.66 366 ARG A O 1
ATOM 2756 N N . PRO A 1 367 ? -2.225 -50.401 -20.052 1.00 46.31 367 PRO A N 1
ATOM 2757 C CA . PRO A 1 367 ? -2.862 -50.275 -21.354 1.00 46.31 367 PRO A CA 1
ATOM 2758 C C . PRO A 1 367 ? -3.930 -49.175 -21.324 1.00 46.31 367 PRO A C 1
ATOM 2760 O O . PRO A 1 367 ? -4.872 -49.204 -20.528 1.00 46.31 367 PRO A O 1
ATOM 2763 N N . LEU A 1 368 ? -3.760 -48.196 -22.212 1.00 38.56 368 LEU A N 1
ATOM 2764 C CA . LEU A 1 368 ? -4.710 -47.128 -22.497 1.00 38.56 368 LEU A CA 1
ATOM 2765 C C . LEU A 1 368 ? -5.794 -47.686 -23.433 1.00 38.56 368 LEU A C 1
ATOM 2767 O O . LEU A 1 368 ? -5.500 -48.069 -24.565 1.00 38.56 368 LEU A O 1
ATOM 2771 N N . MET A 1 369 ? -7.042 -47.758 -22.969 1.00 40.62 369 MET A N 1
ATOM 2772 C CA . MET A 1 369 ? -8.170 -48.083 -23.841 1.00 40.62 369 MET A CA 1
ATOM 2773 C C . MET A 1 369 ? -8.473 -46.908 -24.773 1.00 40.62 369 MET A C 1
ATOM 2775 O O . MET A 1 369 ? -8.654 -45.774 -24.331 1.00 40.62 369 MET A O 1
ATOM 2779 N N . MET A 1 370 ? -8.526 -47.212 -26.069 1.00 34.41 370 MET A N 1
ATOM 2780 C CA . MET A 1 370 ? -8.988 -46.313 -27.118 1.00 34.41 370 MET A CA 1
ATOM 2781 C C . MET A 1 370 ? -10.509 -46.168 -27.073 1.00 34.41 370 MET A C 1
ATOM 2783 O O . MET A 1 370 ? -11.230 -47.163 -27.060 1.00 34.41 370 MET A O 1
ATOM 2787 N N . ALA A 1 371 ? -10.987 -44.928 -27.142 1.00 34.94 371 ALA A N 1
ATOM 2788 C CA . ALA A 1 371 ? -12.335 -44.612 -27.588 1.00 34.94 371 ALA A CA 1
ATOM 2789 C C . ALA A 1 371 ? -12.224 -43.662 -28.783 1.00 34.94 371 ALA A C 1
ATOM 2791 O O . ALA A 1 371 ? -11.812 -42.510 -28.666 1.00 34.94 371 ALA A O 1
ATOM 2792 N N . THR A 1 372 ? -12.550 -44.203 -29.950 1.00 37.16 372 THR A N 1
ATOM 2793 C CA . THR A 1 372 ? -12.743 -43.496 -31.211 1.00 37.16 372 THR A CA 1
ATOM 2794 C C . THR A 1 372 ? -14.066 -42.737 -31.182 1.00 37.16 372 THR A C 1
ATOM 2796 O O . THR A 1 372 ? -15.111 -43.350 -30.970 1.00 37.16 372 THR A O 1
ATOM 2799 N N . ALA A 1 373 ? -14.043 -41.440 -31.479 1.00 36.22 373 ALA A N 1
ATOM 2800 C CA . ALA A 1 373 ? -15.208 -40.725 -31.987 1.00 36.22 373 ALA A CA 1
ATOM 2801 C C . ALA A 1 373 ? -14.746 -39.657 -32.986 1.00 36.22 373 ALA A C 1
ATOM 2803 O O . ALA A 1 373 ? -14.126 -38.656 -32.639 1.00 36.22 373 ALA A O 1
ATOM 2804 N N . SER A 1 374 ? -15.015 -39.958 -34.249 1.00 39.78 374 SER A N 1
ATOM 2805 C CA . SER A 1 374 ? -14.982 -39.086 -35.417 1.00 39.78 374 SER A CA 1
ATOM 2806 C C . SER A 1 374 ? -16.032 -37.976 -35.315 1.00 39.78 374 SER A C 1
ATOM 2808 O O . SER A 1 374 ? -17.167 -38.262 -34.938 1.00 39.78 374 SER A O 1
ATOM 2810 N N . GLY A 1 375 ? -15.693 -36.753 -35.729 1.00 34.84 375 GLY A N 1
ATOM 2811 C CA . GLY A 1 375 ? -16.666 -35.664 -35.859 1.00 34.84 375 GLY A CA 1
ATOM 2812 C C . GLY A 1 375 ? -16.046 -34.340 -36.306 1.00 34.84 375 GLY A C 1
ATOM 2813 O O . GLY A 1 375 ? -15.635 -33.544 -35.475 1.00 34.84 375 GLY A O 1
ATOM 2814 N N . GLU A 1 376 ? -15.946 -34.184 -37.625 1.00 40.00 376 GLU A N 1
ATOM 2815 C CA . GLU A 1 376 ? -16.016 -32.959 -38.444 1.00 40.00 376 GLU A CA 1
ATOM 2816 C C . GLU A 1 376 ? -15.425 -31.621 -37.943 1.00 40.00 376 GLU A C 1
ATOM 2818 O O . GLU A 1 376 ? -15.921 -30.944 -37.047 1.00 40.00 376 GLU A O 1
ATOM 2823 N N . GLN A 1 377 ? -14.409 -31.174 -38.691 1.00 40.03 377 GLN A N 1
ATOM 2824 C CA . GLN A 1 377 ? -13.969 -29.787 -38.817 1.00 40.03 377 GLN A CA 1
ATOM 2825 C C . GLN A 1 377 ? -14.963 -28.973 -39.652 1.00 40.03 377 GLN A C 1
ATOM 2827 O O . GLN A 1 377 ? -15.105 -29.231 -40.847 1.00 40.03 377 GLN A O 1
ATOM 2832 N N . THR A 1 378 ? -15.539 -27.908 -39.093 1.00 37.59 378 THR A N 1
ATOM 2833 C CA . THR A 1 378 ? -15.861 -26.687 -39.855 1.00 37.59 378 THR A CA 1
ATOM 2834 C C . THR A 1 378 ? -16.104 -25.502 -38.911 1.00 37.59 378 THR A C 1
ATOM 2836 O O . THR A 1 378 ? -16.896 -25.602 -37.984 1.00 37.59 378 THR A O 1
ATOM 2839 N N . GLY A 1 379 ? -15.448 -24.362 -39.168 1.00 36.62 379 GLY A N 1
ATOM 2840 C CA . GLY A 1 379 ? -15.922 -23.042 -38.719 1.00 36.62 379 GLY A CA 1
ATOM 2841 C C . GLY A 1 379 ? -15.400 -22.512 -37.379 1.00 36.62 379 GLY A C 1
ATOM 2842 O O . GLY A 1 379 ? -16.173 -22.255 -36.465 1.00 36.62 379 GLY A O 1
ATOM 2843 N N . MET A 1 380 ? -14.091 -22.275 -37.277 1.00 38.59 380 MET A N 1
ATOM 2844 C CA . MET A 1 380 ? -13.470 -21.532 -36.176 1.00 38.59 380 MET A CA 1
ATOM 2845 C C . MET A 1 380 ? -13.342 -20.054 -36.569 1.00 38.59 380 MET A C 1
ATOM 2847 O O . MET A 1 380 ? -12.423 -19.713 -37.305 1.00 38.59 380 MET A O 1
ATOM 2851 N N . LEU A 1 381 ? -14.271 -19.205 -36.117 1.00 41.47 381 LEU A N 1
ATOM 2852 C CA . LEU A 1 381 ? -14.110 -17.769 -35.811 1.00 41.47 381 LEU A CA 1
ATOM 2853 C C . LEU A 1 381 ? -15.497 -17.184 -35.488 1.00 41.47 381 LEU A C 1
ATOM 2855 O O . LEU A 1 381 ? -16.436 -17.426 -36.229 1.00 41.47 381 LEU A O 1
ATOM 2859 N N . THR A 1 382 ? -15.577 -16.403 -34.402 1.00 49.75 382 THR A N 1
ATOM 2860 C CA . THR A 1 382 ? -16.753 -15.702 -33.822 1.00 49.75 382 THR A CA 1
ATOM 2861 C C . THR A 1 382 ? -17.623 -16.458 -32.804 1.00 49.75 382 THR A C 1
ATOM 2863 O O . THR A 1 382 ? -18.827 -16.569 -32.990 1.00 49.75 382 THR A O 1
ATOM 2866 N N . VAL A 1 383 ? -17.047 -16.884 -31.669 1.00 39.41 383 VAL A N 1
ATOM 2867 C CA . VAL A 1 383 ? -17.788 -17.036 -30.393 1.00 39.41 383 VAL A CA 1
ATOM 2868 C C . VAL A 1 383 ? -16.841 -16.734 -29.222 1.00 39.41 383 VAL A C 1
ATOM 2870 O O . VAL A 1 383 ? -16.186 -17.627 -28.695 1.00 39.41 383 VAL A O 1
ATOM 2873 N N . TYR A 1 384 ? -16.720 -15.466 -28.823 1.00 35.88 384 TYR A N 1
ATOM 2874 C CA . TYR A 1 384 ? -16.144 -15.105 -27.514 1.00 35.88 384 TYR A CA 1
ATOM 2875 C C . TYR A 1 384 ? -16.870 -13.917 -26.861 1.00 35.88 384 TYR A C 1
ATOM 2877 O O . TYR A 1 384 ? -16.294 -13.202 -26.047 1.00 35.88 384 TYR A O 1
ATOM 2885 N N . GLU A 1 385 ? -18.147 -13.712 -27.210 1.00 38.44 385 GLU A N 1
ATOM 2886 C CA . GLU A 1 385 ? -18.949 -12.573 -26.730 1.00 38.44 385 GLU A CA 1
ATOM 2887 C C . GLU A 1 385 ? -20.314 -12.965 -26.125 1.00 38.44 385 GLU A C 1
ATOM 2889 O O . GLU A 1 385 ? -21.052 -12.100 -25.674 1.00 38.44 385 GLU A O 1
ATOM 2894 N N . SER A 1 386 ? -20.647 -14.258 -26.031 1.00 41.38 386 SER A N 1
ATOM 2895 C CA . SER A 1 386 ? -22.003 -14.714 -25.655 1.00 41.38 386 SER A CA 1
ATOM 2896 C C . SER A 1 386 ? -22.052 -15.777 -24.545 1.00 41.38 386 SER A C 1
ATOM 2898 O O . SER A 1 386 ? -23.033 -16.499 -24.414 1.00 41.38 386 SER A O 1
ATOM 2900 N N . LEU A 1 387 ? -21.017 -15.859 -23.699 1.00 38.38 387 LEU A N 1
ATOM 2901 C CA . LEU A 1 387 ? -20.966 -16.786 -22.550 1.00 38.38 387 LEU A CA 1
ATOM 2902 C C . LEU A 1 387 ? -21.024 -16.100 -21.170 1.00 38.38 387 LEU A C 1
ATOM 2904 O O . LEU A 1 387 ? -20.787 -16.749 -20.156 1.00 38.38 387 LEU A O 1
ATOM 2908 N N . TRP A 1 388 ? -21.382 -14.810 -21.127 1.00 43.28 388 TRP A N 1
ATOM 2909 C CA . TRP A 1 388 ? -21.630 -14.055 -19.885 1.00 43.28 388 TRP A CA 1
ATOM 2910 C C . TRP A 1 388 ? -23.083 -13.583 -19.716 1.00 43.28 388 TRP A C 1
ATOM 2912 O O . TRP A 1 388 ? -23.375 -12.819 -18.797 1.00 43.28 388 TRP A O 1
ATOM 2922 N N . GLU A 1 389 ? -24.013 -14.059 -20.545 1.00 38.25 389 GLU A N 1
ATOM 2923 C CA . GLU A 1 389 ? -25.443 -13.936 -20.244 1.00 38.25 389 GLU A CA 1
ATOM 2924 C C . GLU A 1 389 ? -25.853 -15.058 -19.282 1.00 38.25 389 GLU A C 1
ATOM 2926 O O . GLU A 1 389 ? -26.443 -16.066 -19.666 1.00 38.25 389 GLU A O 1
ATOM 2931 N N . GLU A 1 390 ? -25.517 -14.892 -17.999 1.00 40.66 390 GLU A N 1
ATOM 2932 C CA . GLU A 1 390 ? -26.249 -15.606 -16.956 1.00 40.66 390 GLU A CA 1
ATOM 2933 C C . GLU A 1 390 ? -27.679 -15.046 -16.861 1.00 40.66 390 GLU A C 1
ATOM 2935 O O . GLU A 1 390 ? -27.884 -13.827 -16.916 1.00 40.66 390 GLU A O 1
ATOM 2940 N N . PRO A 1 391 ? -28.689 -15.917 -16.695 1.00 38.09 391 PRO A N 1
ATOM 2941 C CA . PRO A 1 391 ? -30.076 -15.505 -16.604 1.00 38.09 391 PRO A CA 1
ATOM 2942 C C . PRO A 1 391 ? -30.276 -14.631 -15.370 1.00 38.09 391 PRO A C 1
ATOM 2944 O O . PRO A 1 391 ? -29.898 -14.979 -14.250 1.00 38.09 391 PRO A O 1
ATOM 2947 N N . ALA A 1 392 ? -30.913 -13.488 -15.599 1.00 41.59 392 ALA A N 1
ATOM 2948 C CA . ALA A 1 392 ? -31.253 -12.490 -14.610 1.00 41.59 392 ALA A CA 1
ATOM 2949 C C . ALA A 1 392 ? -32.041 -13.074 -13.420 1.00 41.59 392 ALA A C 1
ATOM 2951 O O . ALA A 1 392 ? -33.267 -12.993 -13.356 1.00 41.59 392 ALA A O 1
ATOM 2952 N N . PHE A 1 393 ? -31.338 -13.546 -12.390 1.00 34.97 393 PHE A N 1
ATOM 2953 C CA . PHE A 1 393 ? -31.854 -13.514 -11.027 1.00 34.97 393 PHE A CA 1
ATOM 2954 C C . PHE A 1 393 ? -31.741 -12.077 -10.516 1.00 34.97 393 PHE A C 1
ATOM 2956 O O . PHE A 1 393 ? -30.926 -11.730 -9.659 1.00 34.97 393 PHE A O 1
ATOM 2963 N N . HIS A 1 394 ? -32.614 -11.214 -11.038 1.00 36.41 394 HIS A N 1
ATOM 2964 C CA . HIS A 1 394 ? -32.962 -9.965 -10.384 1.00 36.41 394 HIS A CA 1
ATOM 2965 C C . HIS A 1 394 ? -33.646 -10.290 -9.049 1.00 36.41 394 HIS A C 1
ATOM 2967 O O . HIS A 1 394 ? -34.861 -10.196 -8.899 1.00 36.41 394 HIS A O 1
ATOM 2973 N N . ARG A 1 395 ? -32.859 -10.576 -8.006 1.00 39.78 395 ARG A N 1
ATOM 2974 C CA . ARG A 1 395 ? -33.229 -10.063 -6.689 1.00 39.78 395 ARG A CA 1
ATOM 2975 C C . ARG A 1 395 ? -33.007 -8.563 -6.764 1.00 39.78 395 ARG A C 1
ATOM 2977 O O . ARG A 1 395 ? -31.939 -8.057 -6.427 1.00 39.78 395 ARG A O 1
ATOM 2984 N N . THR A 1 396 ? -34.034 -7.843 -7.203 1.00 35.25 396 THR A N 1
ATOM 2985 C CA . THR A 1 396 ? -34.216 -6.428 -6.886 1.00 35.25 396 THR A CA 1
ATOM 2986 C C . THR A 1 396 ? -34.292 -6.288 -5.367 1.00 35.25 396 THR A C 1
ATOM 2988 O O . THR A 1 396 ? -35.359 -6.103 -4.788 1.00 35.25 396 THR A O 1
ATOM 2991 N N . ARG A 1 397 ? -33.145 -6.363 -4.682 1.00 40.53 397 ARG A N 1
ATOM 2992 C CA . ARG A 1 397 ? -32.973 -5.602 -3.453 1.00 40.53 397 ARG A CA 1
ATOM 2993 C C . ARG A 1 397 ? -32.983 -4.157 -3.913 1.00 40.53 397 ARG A C 1
ATOM 2995 O O . ARG A 1 397 ? -31.993 -3.677 -4.458 1.00 40.53 397 ARG A O 1
ATOM 3002 N N . ARG A 1 398 ? -34.136 -3.498 -3.767 1.00 39.72 398 ARG A N 1
ATOM 3003 C CA . ARG A 1 398 ? -34.205 -2.040 -3.837 1.00 39.72 398 ARG A CA 1
ATOM 3004 C C . ARG A 1 398 ? -33.179 -1.530 -2.833 1.00 39.72 398 ARG A C 1
ATOM 3006 O O . ARG A 1 398 ? -33.388 -1.640 -1.629 1.00 39.72 398 ARG A O 1
ATOM 3013 N N . VAL A 1 399 ? -32.045 -1.053 -3.337 1.00 43.47 399 VAL A N 1
ATOM 3014 C CA . VAL A 1 399 ? -31.125 -0.243 -2.550 1.00 43.47 399 VAL A CA 1
ATOM 3015 C C . VAL A 1 399 ? -31.914 1.023 -2.273 1.00 43.47 399 VAL A C 1
ATOM 3017 O O . VAL A 1 399 ? -32.114 1.835 -3.175 1.00 43.47 399 VAL A O 1
ATOM 3020 N N . MET A 1 400 ? -32.487 1.127 -1.075 1.00 46.31 400 MET A N 1
ATOM 3021 C CA . MET A 1 400 ? -33.113 2.376 -0.680 1.00 46.31 400 MET A CA 1
ATOM 3022 C C . MET A 1 400 ? -32.014 3.441 -0.642 1.00 46.31 400 MET A C 1
ATOM 3024 O O . MET A 1 400 ? -30.949 3.179 -0.074 1.00 46.31 400 MET A O 1
ATOM 3028 N N . PRO A 1 401 ? -32.228 4.611 -1.268 1.00 60.94 401 PRO A N 1
ATOM 3029 C CA . PRO A 1 401 ? -31.300 5.715 -1.119 1.00 60.94 401 PRO A CA 1
ATOM 3030 C C . PRO A 1 401 ? -31.131 6.015 0.373 1.00 60.94 401 PRO A C 1
ATOM 3032 O O . PRO A 1 401 ? -32.093 5.921 1.138 1.00 60.94 401 PRO A O 1
ATOM 3035 N N . LEU A 1 402 ? -29.909 6.357 0.790 1.00 56.09 402 LEU A N 1
ATOM 3036 C CA . LEU A 1 402 ? -29.579 6.612 2.197 1.00 56.09 402 LEU A CA 1
ATOM 3037 C C . LEU A 1 402 ? -30.539 7.640 2.825 1.00 56.09 402 LEU A C 1
ATOM 3039 O O . LEU A 1 402 ? -30.931 7.490 3.976 1.00 56.09 402 LEU A O 1
ATOM 3043 N N . SER A 1 403 ? -31.005 8.618 2.040 1.00 58.16 403 SER A N 1
ATOM 3044 C CA . SER A 1 403 ? -32.038 9.580 2.440 1.00 58.16 403 SER A CA 1
ATOM 3045 C C . SER A 1 403 ? -33.368 8.920 2.826 1.00 58.16 403 SER A C 1
ATOM 3047 O O . SER A 1 403 ? -33.918 9.251 3.871 1.00 58.16 403 SER A O 1
ATOM 3049 N N . SER A 1 404 ? -33.850 7.940 2.058 1.00 67.88 404 SER A N 1
ATOM 3050 C CA . SER A 1 404 ? -35.079 7.193 2.363 1.00 67.88 404 SER A CA 1
ATOM 3051 C C . SER A 1 404 ? -34.918 6.251 3.556 1.00 67.88 404 SER A C 1
ATOM 3053 O O . SER A 1 404 ? -35.874 6.039 4.297 1.00 67.88 404 SER A O 1
ATOM 3055 N N . LEU A 1 405 ? -33.716 5.708 3.780 1.00 62.97 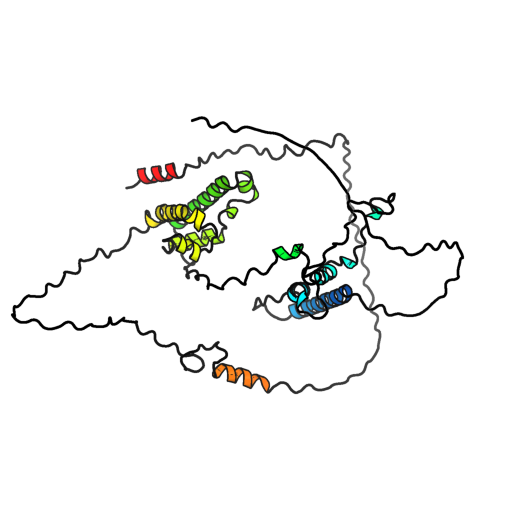405 LEU A N 1
ATOM 3056 C CA .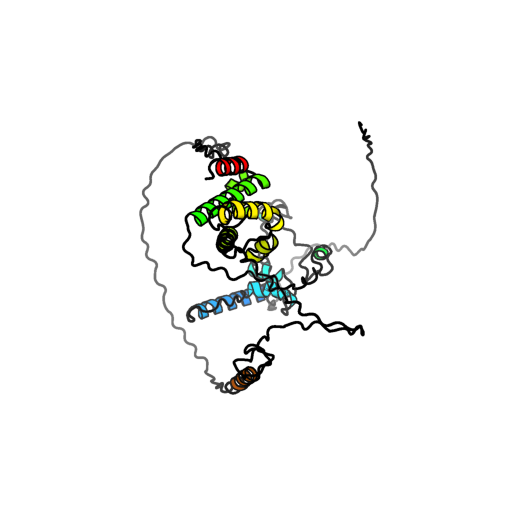 LEU A 1 405 ? -33.422 4.951 4.999 1.00 62.97 405 LEU A CA 1
ATOM 3057 C C . LEU A 1 405 ? -33.451 5.882 6.222 1.00 62.97 405 LEU A C 1
ATOM 3059 O O . LEU A 1 405 ? -34.084 5.556 7.220 1.00 62.97 405 LEU A O 1
ATOM 3063 N N . ILE A 1 406 ? -32.832 7.063 6.131 1.00 63.03 406 ILE A N 1
ATOM 3064 C CA . ILE A 1 406 ? -32.831 8.073 7.200 1.00 63.03 406 ILE A CA 1
ATOM 3065 C C . ILE A 1 406 ? -34.258 8.565 7.496 1.00 63.03 406 ILE A C 1
ATOM 3067 O O . ILE A 1 406 ? -34.632 8.666 8.663 1.00 63.03 406 ILE A O 1
ATOM 3071 N N . GLU A 1 407 ? -35.084 8.819 6.476 1.00 69.25 407 GLU A N 1
ATOM 3072 C CA . GLU A 1 407 ? -36.494 9.201 6.650 1.00 69.25 407 GLU A CA 1
ATOM 3073 C C . GLU A 1 407 ? -37.340 8.071 7.239 1.00 69.25 407 GLU A C 1
ATOM 3075 O O . GLU A 1 407 ? -38.100 8.304 8.177 1.00 69.25 407 GLU A O 1
ATOM 3080 N N . SER A 1 408 ? -37.168 6.833 6.765 1.00 68.25 408 SER A N 1
ATOM 3081 C CA . SER A 1 408 ? -37.875 5.674 7.318 1.00 68.25 408 SER A CA 1
ATOM 3082 C C . SER A 1 408 ? -37.455 5.367 8.758 1.00 68.25 408 SER A C 1
ATOM 3084 O O . SER A 1 408 ? -38.249 4.819 9.519 1.00 68.25 408 SER A O 1
ATOM 3086 N N . LEU A 1 409 ? -36.224 5.702 9.150 1.00 59.34 409 LEU A N 1
ATOM 3087 C CA . LEU A 1 409 ? -35.749 5.564 10.526 1.00 59.34 409 LEU A CA 1
ATOM 3088 C C . LEU A 1 409 ? -36.239 6.703 11.427 1.00 59.34 409 LEU A C 1
ATOM 3090 O O . LEU A 1 409 ? -36.563 6.443 12.581 1.00 59.34 409 LEU A O 1
ATOM 3094 N N . ARG A 1 410 ? -36.375 7.932 10.910 1.00 68.25 410 ARG A N 1
ATOM 3095 C CA . ARG A 1 410 ? -37.026 9.041 11.634 1.00 68.25 410 ARG A CA 1
ATOM 3096 C C . ARG A 1 410 ? -38.522 8.805 11.837 1.00 68.25 410 ARG A C 1
ATOM 3098 O O . ARG A 1 410 ? -39.038 9.133 12.897 1.00 68.25 410 ARG A O 1
ATOM 3105 N N . ALA A 1 411 ? -39.208 8.228 10.851 1.00 73.25 411 ALA A N 1
ATOM 3106 C CA . ALA A 1 411 ? -40.649 7.975 10.911 1.00 73.25 411 ALA A CA 1
ATOM 3107 C C . ALA A 1 411 ? -41.047 6.876 11.914 1.00 73.25 411 ALA A C 1
ATOM 3109 O O . ALA A 1 411 ? -42.192 6.838 12.348 1.00 73.25 411 ALA A O 1
ATOM 3110 N N . ASN A 1 412 ? -40.111 6.000 12.295 1.00 70.56 412 ASN A N 1
ATOM 3111 C CA . ASN A 1 412 ? -40.354 4.884 13.214 1.00 70.56 412 ASN A CA 1
ATOM 3112 C C . ASN A 1 412 ? -39.783 5.115 14.630 1.00 70.56 412 ASN A C 1
ATOM 3114 O O . ASN A 1 412 ? -39.706 4.171 15.414 1.00 70.56 412 ASN A O 1
ATOM 3118 N N . GLY A 1 413 ? -39.362 6.342 14.960 1.00 57.03 413 GLY A N 1
ATOM 3119 C CA . GLY A 1 413 ? -38.821 6.693 16.275 1.00 57.03 413 GLY A CA 1
ATOM 3120 C C . GLY A 1 413 ? -39.903 7.008 17.308 1.00 57.03 413 GLY A C 1
ATOM 3121 O O . GLY A 1 413 ? -40.381 8.142 17.364 1.00 57.03 413 GLY A O 1
ATOM 3122 N N . ALA A 1 414 ? -40.232 5.999 18.118 1.00 36.44 414 ALA A N 1
ATOM 3123 C CA . ALA A 1 414 ? -40.563 6.142 19.537 1.00 36.44 414 ALA A CA 1
ATOM 3124 C C . ALA A 1 414 ? -39.271 6.140 20.368 1.00 36.44 414 ALA A C 1
ATOM 3126 O O . ALA A 1 414 ? -38.324 5.427 19.953 1.00 36.44 414 ALA A O 1
#

Secondary structure (DSSP, 8-state):
----------------------------------------------PPPHHHHHHHHHHHHHHHHHHHTTT-----------HHHHHHHTTTTSTTT--SHHHHHHHTTGGG---THHHH-TT-TT--TTT--PPPS---TTT-TT-GGGGGG---PPP----PPPPPP----S---HHHHHHHHHHHHHHHHHHHHHHHHHHHHHH-GGGTS-HHHHHHHHHHHHTT---SHHHHHHHH--TTHHHHHHHHHHHHIIIIIHHH---------------PPP------------PPP--------PPPBPTTT--BT--TT-TT-HHHHHHHHHTTSS------------------PPPP--------------------S--SSSS--------------HHHHHHHHHHT--

pLDDT: mean 73.0, std 23.76, range [31.39, 98.38]

Radius of gyration: 39.74 Å; Cα contacts (8 Å, |Δi|>4): 223; chains: 1; bounding box: 89×102×108 Å

Solvent-accessible surface area (backbone atoms only — not comparable to full-atom values): 28237 Å² total; per-residue (Å²): 138,87,79,90,79,87,87,80,89,87,81,89,84,81,89,82,87,88,85,91,83,90,79,90,83,86,88,83,89,80,82,87,78,95,72,82,86,75,85,75,86,68,84,73,76,74,74,76,51,74,41,53,54,48,40,53,52,46,53,54,52,54,57,55,53,60,65,59,67,78,76,66,87,87,80,78,90,71,81,71,65,53,69,62,56,42,44,41,78,37,8,84,76,44,88,91,52,52,28,56,55,49,46,54,30,27,72,72,43,54,84,71,61,72,73,59,13,45,73,78,25,72,91,39,98,86,23,27,77,86,57,49,75,75,80,71,93,67,83,36,65,70,70,45,65,85,41,72,87,49,56,81,68,54,76,72,69,77,73,79,81,67,78,71,71,75,50,73,92,70,80,81,88,66,82,82,48,76,63,56,52,52,46,51,51,50,52,52,51,49,26,40,52,53,25,36,75,74,62,31,65,68,44,36,72,76,66,37,36,47,81,64,50,40,67,73,47,52,53,48,48,51,46,33,52,74,69,68,58,63,82,47,49,65,46,43,28,43,61,54,65,44,83,55,25,83,81,49,24,66,67,49,47,52,47,47,43,61,60,48,42,73,70,71,48,68,78,82,57,81,71,64,72,71,73,76,72,77,78,75,76,81,84,76,89,80,87,86,78,91,80,82,91,76,91,76,83,83,82,77,83,72,78,80,73,75,79,62,51,11,86,68,70,64,46,66,92,50,48,62,85,41,84,86,28,68,57,54,50,51,56,67,59,64,74,70,79,82,84,86,84,84,83,88,77,89,78,81,90,80,90,82,90,79,89,80,84,84,85,83,84,80,87,79,91,74,91,80,83,85,81,90,80,89,81,84,91,80,85,94,80,91,86,90,83,78,88,79,79,70,82,84,79,73,76,75,70,76,77,68,53,69,67,57,52,52,50,57,52,61,75,68,65,126